Protein AF-A0A537HN03-F1 (afdb_monomer)

pLDDT: mean 89.94, std 14.86, range [30.77, 98.94]

Structure (mmCIF, N/CA/C/O backbone):
data_AF-A0A537HN03-F1
#
_entry.id   AF-A0A537HN03-F1
#
loop_
_atom_site.group_PDB
_atom_site.id
_atom_site.type_symbol
_atom_site.label_atom_id
_atom_site.label_alt_id
_atom_site.label_comp_id
_atom_site.label_asym_id
_atom_site.label_entity_id
_atom_site.label_seq_id
_atom_site.pdbx_PDB_ins_code
_atom_site.Cartn_x
_atom_site.Cartn_y
_atom_site.Cartn_z
_atom_site.occupancy
_atom_site.B_iso_or_equiv
_atom_site.auth_seq_id
_atom_site.auth_comp_id
_atom_site.auth_asym_id
_atom_site.auth_atom_id
_atom_site.pdbx_PDB_model_num
ATOM 1 N N . MET A 1 1 ? -27.580 7.613 -22.524 1.00 34.81 1 MET A N 1
ATOM 2 C CA . MET A 1 1 ? -28.343 7.668 -21.258 1.00 34.81 1 MET A CA 1
ATOM 3 C C . MET A 1 1 ? -27.548 6.801 -20.296 1.00 34.81 1 MET A C 1
ATOM 5 O O . MET A 1 1 ? -27.443 5.623 -20.574 1.00 34.81 1 MET A O 1
ATOM 9 N N . THR A 1 2 ? -26.787 7.293 -19.328 1.00 31.94 2 THR A N 1
ATOM 10 C CA . THR A 1 2 ? -26.734 8.588 -18.630 1.00 31.94 2 THR A CA 1
ATOM 11 C C . THR A 1 2 ? -25.290 8.786 -18.159 1.00 31.94 2 THR A C 1
ATOM 13 O O . THR A 1 2 ? -24.687 7.848 -17.651 1.00 31.94 2 THR A O 1
ATOM 16 N N . LEU A 1 3 ? -24.743 9.987 -18.367 1.00 30.80 3 LEU A N 1
ATOM 17 C CA . LEU A 1 3 ? -23.451 10.413 -17.826 1.00 30.80 3 LEU A CA 1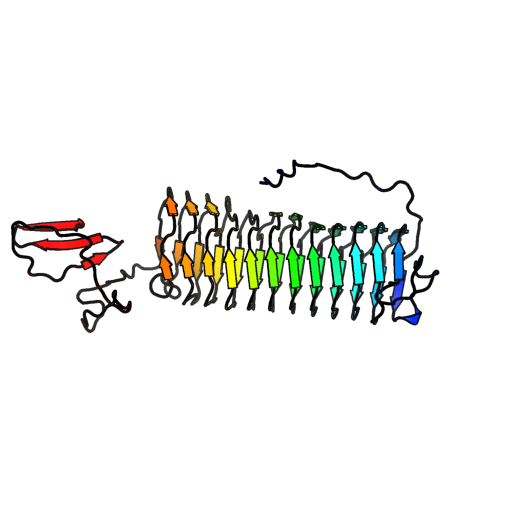
ATOM 18 C C . LEU A 1 3 ? -23.504 10.399 -16.290 1.00 30.80 3 LEU A C 1
ATOM 20 O O . LEU A 1 3 ? -24.433 10.962 -15.712 1.00 30.80 3 LEU A O 1
ATOM 24 N N . VAL A 1 4 ? -22.510 9.782 -15.650 1.00 30.77 4 VAL A N 1
ATOM 25 C CA . VAL A 1 4 ? -22.230 9.955 -14.217 1.00 30.77 4 VAL A CA 1
ATOM 26 C C . VAL A 1 4 ? -21.564 11.330 -14.052 1.00 30.77 4 VAL A C 1
ATOM 28 O O . VAL A 1 4 ? -20.639 11.628 -14.812 1.00 30.77 4 VAL A O 1
ATOM 31 N N . PRO A 1 5 ? -22.035 12.213 -13.153 1.00 33.56 5 PRO A N 1
ATOM 32 C CA . PRO A 1 5 ? -21.473 13.548 -13.032 1.00 33.56 5 PRO A CA 1
ATOM 33 C C . PRO A 1 5 ? -20.134 13.517 -12.289 1.00 33.56 5 PRO A C 1
ATOM 35 O O . PRO A 1 5 ? -19.948 12.752 -11.346 1.00 33.56 5 PRO A O 1
ATOM 38 N N . ALA A 1 6 ? -19.222 14.390 -12.716 1.00 31.84 6 ALA A N 1
ATOM 39 C CA . ALA A 1 6 ? -17.967 14.675 -12.038 1.00 31.84 6 ALA A CA 1
ATOM 40 C C . ALA A 1 6 ? -18.228 15.156 -10.602 1.00 31.84 6 ALA A C 1
ATOM 42 O O . ALA A 1 6 ? -18.975 16.116 -10.391 1.00 31.84 6 ALA A O 1
ATOM 43 N N . ILE A 1 7 ? -17.595 14.509 -9.622 1.00 37.78 7 ILE A N 1
ATOM 44 C CA . ILE A 1 7 ? -17.570 14.990 -8.241 1.00 37.78 7 ILE A CA 1
ATOM 45 C C . ILE A 1 7 ? -16.553 16.128 -8.189 1.00 37.78 7 ILE A C 1
ATOM 47 O O . ILE A 1 7 ? -15.343 15.932 -8.269 1.00 37.78 7 ILE A O 1
ATOM 51 N N . THR A 1 8 ? -17.066 17.349 -8.111 1.00 34.62 8 THR A N 1
ATOM 52 C CA . THR A 1 8 ? -16.283 18.544 -7.822 1.00 34.62 8 THR A CA 1
ATOM 53 C C . THR A 1 8 ? -15.703 18.459 -6.414 1.00 34.62 8 THR A C 1
ATOM 55 O O . THR A 1 8 ? -16.446 18.231 -5.459 1.00 34.62 8 THR A O 1
ATOM 58 N N . SER A 1 9 ? -14.394 18.700 -6.318 1.00 42.47 9 SER A N 1
ATOM 59 C CA . SER A 1 9 ? -13.635 19.046 -5.111 1.00 42.47 9 SER A CA 1
ATOM 60 C C . SER A 1 9 ? -14.493 19.733 -4.040 1.00 42.47 9 SER A C 1
ATOM 62 O O . SER A 1 9 ? -14.991 20.846 -4.226 1.00 42.47 9 SER A O 1
ATOM 64 N N . LEU A 1 10 ? -14.648 19.050 -2.908 1.00 36.19 10 LEU A N 1
ATOM 65 C CA . LEU A 1 10 ? -15.103 19.628 -1.655 1.00 36.19 10 LEU A CA 1
ATOM 66 C C . LEU A 1 10 ? -13.903 19.638 -0.712 1.00 36.19 10 LEU A C 1
ATOM 68 O O . LEU A 1 10 ? -13.636 18.656 -0.027 1.00 36.19 10 LEU A O 1
ATOM 72 N N . SER A 1 11 ? -13.211 20.776 -0.632 1.00 46.19 11 SER A N 1
ATOM 73 C CA . SER A 1 11 ? -12.500 21.107 0.596 1.00 46.19 11 SER A CA 1
ATOM 74 C C . SER A 1 11 ? -13.552 21.295 1.693 1.00 46.19 11 SER A C 1
ATOM 76 O O . SER A 1 11 ? -14.201 22.333 1.823 1.00 46.19 11 SER A O 1
ATOM 78 N N . ARG A 1 12 ? -13.783 20.242 2.475 1.00 39.06 12 ARG A N 1
ATOM 79 C CA . ARG A 1 12 ? -14.485 20.352 3.750 1.00 39.06 12 ARG A CA 1
ATOM 80 C C . ARG A 1 12 ? -13.483 20.093 4.853 1.00 39.06 12 ARG A C 1
ATOM 82 O O . ARG A 1 12 ? -13.307 18.968 5.302 1.00 39.06 12 ARG A O 1
ATOM 89 N N . VAL A 1 13 ? -12.870 21.179 5.310 1.00 37.03 13 VAL A N 1
ATOM 90 C CA . VAL A 1 13 ? -12.445 21.270 6.705 1.00 37.03 13 VAL A CA 1
ATOM 91 C C . VAL A 1 13 ? -13.726 21.126 7.529 1.00 37.03 13 VAL A C 1
ATOM 93 O O . VAL A 1 13 ? -14.493 22.079 7.672 1.00 37.03 13 VAL A O 1
ATOM 96 N N . HIS A 1 14 ? -14.025 19.908 7.980 1.00 45.69 14 HIS A N 1
ATOM 97 C CA . HIS A 1 14 ? -15.082 19.691 8.956 1.00 45.69 14 HIS A CA 1
ATOM 98 C C . HIS A 1 14 ? -14.555 20.194 10.296 1.00 45.69 14 HIS A C 1
ATOM 100 O O . HIS A 1 14 ? -13.648 19.617 10.892 1.00 45.69 14 HIS A O 1
ATOM 106 N N . ALA A 1 15 ? -15.103 21.331 10.720 1.00 38.78 15 ALA A N 1
ATOM 107 C CA . ALA A 1 15 ? -14.958 21.836 12.071 1.00 38.78 15 ALA A CA 1
ATOM 108 C C . ALA A 1 15 ? -15.236 20.704 13.073 1.00 38.78 15 ALA A C 1
ATOM 110 O O . ALA A 1 15 ? -16.206 19.964 12.906 1.00 38.78 15 ALA A O 1
ATOM 111 N N . ALA A 1 16 ? -14.382 20.587 14.094 1.00 44.00 16 ALA A N 1
ATOM 112 C CA . ALA A 1 16 ? -14.575 19.679 15.217 1.00 44.00 16 ALA A CA 1
ATOM 113 C C . ALA A 1 16 ? -16.023 19.760 15.721 1.00 44.00 16 ALA A C 1
ATOM 115 O O . ALA A 1 16 ? -16.563 20.858 15.900 1.00 44.00 16 ALA A O 1
ATOM 116 N N . SER A 1 17 ? -16.650 18.602 15.921 1.00 48.56 17 SER A N 1
ATOM 117 C CA . SER A 1 17 ? -17.992 18.503 16.477 1.00 48.56 17 SER A CA 1
ATOM 118 C C . SER A 1 17 ? -18.037 19.250 17.812 1.00 48.56 17 SER A C 1
ATOM 120 O O . SER A 1 17 ? -17.369 18.922 18.793 1.00 48.56 17 SER A O 1
ATOM 122 N N . THR A 1 18 ? -18.816 20.324 17.859 1.00 50.19 18 THR A N 1
ATOM 123 C CA . THR A 1 18 ? -19.102 21.026 19.106 1.00 50.19 18 THR A CA 1
ATOM 124 C C . THR A 1 18 ? -20.001 20.120 19.952 1.00 50.19 18 THR A C 1
ATOM 126 O O . THR A 1 18 ? -21.208 20.098 19.719 1.00 50.19 18 THR A O 1
ATOM 129 N N . GLY A 1 19 ? -19.439 19.347 20.893 1.00 78.62 19 GLY A N 1
ATOM 130 C CA . GLY A 1 19 ? -20.239 18.556 21.846 1.00 78.62 19 GLY A CA 1
ATOM 131 C C . GLY A 1 19 ? -19.606 17.320 22.504 1.00 78.62 19 GLY A C 1
ATOM 132 O O . GLY A 1 19 ? -20.273 16.727 23.353 1.00 78.62 19 GLY A O 1
ATOM 133 N N . LEU A 1 20 ? -18.373 16.922 22.162 1.00 91.56 20 LEU A N 1
ATOM 134 C CA . LEU A 1 20 ? -17.752 15.714 22.735 1.00 91.56 20 LEU A CA 1
ATOM 135 C C . LEU A 1 20 ? -17.585 15.800 24.263 1.00 91.56 20 LEU A C 1
ATOM 137 O O . LEU A 1 20 ? -17.176 16.835 24.798 1.00 91.56 20 LEU A O 1
ATOM 141 N N . GLN A 1 21 ? -17.891 14.706 24.961 1.00 96.12 21 GLN A N 1
ATOM 142 C CA . GLN A 1 21 ? -17.816 14.606 26.418 1.00 96.12 21 GLN A CA 1
ATOM 143 C C . GLN A 1 21 ? -16.453 14.072 26.871 1.00 96.12 21 GLN A C 1
ATOM 145 O O . GLN A 1 21 ? -15.945 13.131 26.263 1.00 96.12 21 GLN A O 1
ATOM 150 N N . PRO A 1 22 ? -15.844 14.619 27.937 1.00 97.31 22 PRO A N 1
ATOM 151 C CA . PRO A 1 22 ? -14.611 14.064 28.480 1.00 97.31 22 PRO A CA 1
ATOM 152 C C . PRO A 1 22 ? -14.795 12.615 28.942 1.00 97.31 22 PRO A C 1
ATOM 154 O O . PRO A 1 22 ? -15.768 12.311 29.630 1.00 97.31 22 PRO A O 1
ATOM 157 N N . HIS A 1 23 ? -13.828 11.754 28.634 1.00 97.69 23 HIS A N 1
ATOM 158 C CA . HIS A 1 23 ? -13.736 10.404 29.189 1.00 97.69 23 HIS A CA 1
ATOM 159 C C . HIS A 1 23 ? -12.273 10.079 29.519 1.00 97.69 23 HIS A C 1
ATOM 161 O O . HIS A 1 23 ? -11.348 10.602 28.891 1.00 97.69 23 HIS A O 1
ATOM 167 N N . THR A 1 24 ? -12.043 9.241 30.529 1.00 97.62 24 THR A N 1
ATOM 168 C CA . THR A 1 24 ? -10.711 8.669 30.783 1.00 97.62 24 THR A CA 1
ATOM 169 C C . THR A 1 24 ? -10.344 7.660 29.690 1.00 97.62 24 THR A C 1
ATOM 171 O O . THR A 1 24 ? -11.135 7.411 28.782 1.00 97.62 24 THR A O 1
ATOM 174 N N . SER A 1 25 ? -9.159 7.047 29.761 1.00 98.25 25 SER A N 1
ATOM 175 C CA . SER A 1 25 ? -8.850 5.900 28.898 1.00 98.25 25 SER A CA 1
ATOM 176 C C . SER A 1 25 ? -9.954 4.839 28.979 1.00 98.25 25 SER A C 1
ATOM 178 O O . SER A 1 25 ? -10.486 4.588 30.064 1.00 98.25 25 SER A O 1
ATOM 180 N N . ILE A 1 26 ? -10.277 4.232 27.839 1.00 98.69 26 ILE A N 1
ATOM 181 C CA . ILE A 1 26 ? -11.188 3.089 27.740 1.00 98.69 26 ILE A CA 1
ATOM 182 C C . ILE A 1 26 ? -10.334 1.837 27.590 1.00 98.69 26 ILE A C 1
ATOM 184 O O . ILE A 1 26 ? -9.481 1.781 26.705 1.00 98.69 26 ILE A O 1
ATOM 188 N N . LEU A 1 27 ? -10.571 0.848 28.448 1.00 98.38 27 LEU A N 1
ATOM 189 C CA . LEU A 1 27 ? -9.904 -0.446 28.401 1.00 98.38 27 LEU A CA 1
ATOM 190 C C . LEU A 1 27 ? -10.966 -1.541 28.423 1.00 98.38 27 LEU A C 1
ATOM 192 O O . LEU A 1 27 ? -11.737 -1.633 29.374 1.00 98.38 27 LEU A O 1
ATOM 196 N N . ILE A 1 28 ? -10.995 -2.346 27.369 1.00 98.75 28 ILE A N 1
ATOM 197 C CA . ILE A 1 28 ? -11.920 -3.462 27.209 1.00 98.75 28 ILE A CA 1
ATOM 198 C C . ILE A 1 28 ? -11.096 -4.699 26.887 1.00 98.75 28 ILE A C 1
ATOM 200 O O . ILE A 1 28 ? -10.477 -4.783 25.830 1.00 98.75 28 ILE A O 1
ATOM 204 N N . ASN A 1 29 ? -11.097 -5.670 27.788 1.00 98.56 29 ASN A N 1
ATOM 205 C CA . ASN A 1 29 ? -10.417 -6.943 27.626 1.00 98.56 29 ASN A CA 1
ATOM 206 C C . ASN A 1 29 ? -11.428 -8.094 27.711 1.00 98.56 29 ASN A C 1
ATOM 208 O O . ASN A 1 29 ? -11.682 -8.658 28.775 1.00 98.56 29 ASN A O 1
ATOM 212 N N . GLY A 1 30 ? -12.003 -8.446 26.562 1.00 98.56 30 GLY A N 1
ATOM 213 C CA . GLY A 1 30 ? -13.045 -9.459 26.439 1.00 98.56 30 GLY A CA 1
ATOM 214 C C . GLY A 1 30 ? -14.463 -8.899 26.326 1.00 98.56 30 GLY A C 1
ATOM 215 O O . GLY A 1 30 ? -14.747 -7.747 26.649 1.00 98.56 30 GLY A O 1
ATOM 216 N N . ASN A 1 31 ? -15.374 -9.752 25.851 1.00 98.44 31 ASN A N 1
ATOM 217 C CA . ASN A 1 31 ? -16.750 -9.370 25.518 1.00 98.44 31 ASN A CA 1
ATOM 218 C C . ASN A 1 31 ? -17.527 -8.789 26.717 1.00 98.44 31 ASN A C 1
ATOM 220 O O . ASN A 1 31 ? -18.328 -7.877 26.540 1.00 98.44 31 ASN A O 1
ATOM 224 N N . ASP A 1 32 ? -17.283 -9.290 27.931 1.00 98.12 32 ASP A N 1
ATOM 225 C CA . ASP A 1 32 ? -18.019 -8.876 29.134 1.00 98.12 32 ASP A CA 1
ATOM 226 C C . ASP A 1 32 ? -17.637 -7.464 29.621 1.00 98.12 32 ASP A C 1
ATOM 228 O O . ASP A 1 32 ? -18.353 -6.874 30.431 1.00 98.12 32 ASP A O 1
ATOM 232 N N . GLU A 1 33 ? -16.526 -6.901 29.129 1.00 98.69 33 GLU A N 1
ATOM 233 C CA . GLU A 1 33 ? -16.048 -5.570 29.519 1.00 98.69 33 GLU A CA 1
ATOM 234 C C . GLU A 1 33 ? -16.605 -4.438 28.641 1.00 98.69 33 GLU A C 1
ATOM 236 O O . GLU A 1 33 ? -16.370 -3.263 28.932 1.00 98.69 33 GLU A O 1
ATOM 241 N N . PHE A 1 34 ? -17.408 -4.753 27.620 1.00 98.62 34 PHE A N 1
ATOM 242 C CA . PHE A 1 34 ? -18.183 -3.763 26.868 1.00 98.62 34 PHE A CA 1
ATOM 243 C C . PHE A 1 34 ? -19.348 -3.226 27.715 1.00 98.62 34 PHE A C 1
ATOM 245 O O . PHE A 1 34 ? -20.506 -3.622 27.582 1.00 98.62 34 PHE A O 1
ATOM 252 N N . THR A 1 35 ? -19.025 -2.301 28.614 1.00 98.44 35 THR A N 1
ATOM 253 C CA . THR A 1 35 ? -19.953 -1.699 29.578 1.00 98.44 35 THR A CA 1
ATOM 254 C C . THR A 1 35 ? -20.040 -0.186 29.398 1.00 98.44 35 THR A C 1
ATOM 256 O O . THR A 1 35 ? -19.176 0.431 28.774 1.00 98.44 35 THR A O 1
ATOM 259 N N . GLN A 1 36 ? -21.067 0.435 29.987 1.00 97.88 36 GLN A N 1
ATOM 260 C CA . GLN A 1 36 ? -21.201 1.897 29.981 1.00 97.88 36 GLN A CA 1
ATOM 261 C C . GLN A 1 36 ? -20.016 2.606 30.647 1.00 97.88 36 GLN A C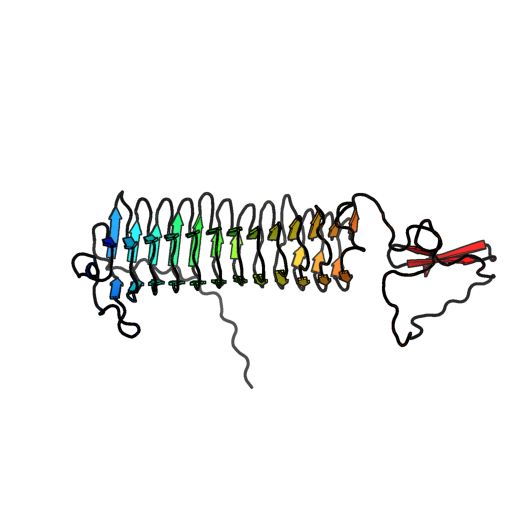 1
ATOM 263 O O . GLN A 1 36 ? -19.597 3.658 30.172 1.00 97.88 36 GLN A O 1
ATOM 268 N N . ASP A 1 37 ? -19.441 2.007 31.694 1.00 97.12 37 ASP A N 1
ATOM 269 C CA . ASP A 1 37 ? -18.252 2.540 32.373 1.00 97.12 37 ASP A CA 1
ATOM 270 C C . ASP A 1 37 ? -17.010 2.509 31.466 1.00 97.12 37 ASP A C 1
ATOM 272 O O . ASP A 1 37 ? -16.120 3.347 31.598 1.00 97.12 37 ASP A O 1
ATOM 276 N N . ASN A 1 38 ? -16.980 1.587 30.500 1.00 97.81 38 ASN A N 1
ATOM 277 C CA . ASN A 1 38 ? -15.963 1.505 29.452 1.00 97.81 38 ASN A CA 1
ATOM 278 C C . ASN A 1 38 ? -16.393 2.223 28.161 1.00 97.81 38 ASN A C 1
ATOM 280 O O . ASN A 1 38 ? -15.981 1.863 27.060 1.00 97.81 38 ASN A O 1
ATOM 284 N N . GLY A 1 39 ? -17.231 3.252 28.282 1.00 97.88 39 GLY A N 1
ATOM 285 C CA . GLY A 1 39 ? -17.579 4.147 27.183 1.00 97.88 39 GLY A CA 1
ATOM 286 C C . GLY A 1 39 ? -18.529 3.563 26.136 1.00 97.88 39 GLY A C 1
ATOM 287 O O . GLY A 1 39 ? -18.763 4.219 25.117 1.00 97.88 39 GLY A O 1
ATOM 288 N N . VAL A 1 40 ? -19.108 2.379 26.360 1.00 98.69 40 VAL A N 1
ATOM 289 C CA . VAL A 1 40 ? -20.176 1.854 25.499 1.00 98.69 40 VAL A CA 1
ATOM 290 C C . VAL A 1 40 ? -21.446 2.670 25.718 1.00 98.69 40 VAL A C 1
ATOM 292 O O . VAL A 1 40 ? -21.960 2.788 26.827 1.00 98.69 40 VAL A O 1
ATOM 295 N N . THR A 1 41 ? -21.972 3.235 24.643 1.00 98.25 41 THR A N 1
ATOM 296 C CA . THR A 1 41 ? -23.162 4.096 24.664 1.00 98.25 41 THR A CA 1
ATOM 297 C C . THR A 1 41 ? -24.440 3.325 24.339 1.00 98.25 41 THR A C 1
ATOM 299 O O . THR A 1 41 ? -25.484 3.590 24.935 1.00 98.25 41 THR A O 1
ATOM 302 N N . GLU A 1 42 ? -24.350 2.337 23.449 1.00 97.81 42 GLU A N 1
ATOM 303 C CA . GLU A 1 42 ? -25.447 1.463 23.031 1.00 97.81 42 GLU A CA 1
ATOM 304 C C . GLU A 1 42 ? -24.915 0.165 22.397 1.00 97.81 42 GLU A C 1
ATOM 306 O O . GLU A 1 42 ? -23.702 -0.023 22.266 1.00 97.81 42 GLU A O 1
ATOM 311 N N . GLY A 1 43 ? -25.833 -0.729 22.020 1.00 97.94 43 GLY A N 1
ATOM 312 C CA . GLY A 1 43 ? -25.534 -1.998 21.360 1.00 97.94 43 GLY A CA 1
ATOM 313 C C . GLY A 1 43 ? -25.390 -3.196 22.297 1.00 97.94 43 GLY A C 1
ATOM 314 O O . GLY A 1 43 ? -25.245 -3.058 23.514 1.00 97.94 43 GLY A O 1
ATOM 315 N N . SER A 1 44 ? -25.435 -4.393 21.712 1.00 97.75 44 SER A N 1
ATOM 316 C CA . SER A 1 44 ? -25.305 -5.677 22.419 1.00 97.75 44 SER A CA 1
ATOM 317 C C . SER A 1 44 ? -24.099 -6.511 21.985 1.00 97.75 44 SER A C 1
ATOM 319 O O . SER A 1 44 ? -23.886 -7.595 22.525 1.00 97.75 44 SER A O 1
ATOM 321 N N . GLY A 1 45 ? -23.317 -6.034 21.013 1.00 98.12 45 GLY A N 1
ATOM 322 C CA . GLY A 1 45 ? -22.158 -6.750 20.477 1.00 98.12 45 GLY A CA 1
ATOM 323 C C . GLY A 1 45 ? -22.499 -7.787 19.405 1.00 98.12 45 GLY A C 1
ATOM 324 O O . GLY A 1 45 ? -21.634 -8.569 19.004 1.00 98.12 45 GLY A O 1
ATOM 325 N N . ALA A 1 46 ? -23.749 -7.819 18.939 1.00 98.06 46 ALA A N 1
ATOM 326 C CA . ALA A 1 46 ? -24.200 -8.701 17.868 1.00 98.06 46 ALA A CA 1
ATOM 327 C C . ALA A 1 46 ? -23.976 -8.065 16.485 1.00 98.06 46 ALA A C 1
ATOM 329 O O . ALA A 1 46 ? -23.947 -6.849 16.354 1.00 98.06 46 ALA A O 1
ATOM 330 N N . ILE A 1 47 ? -23.914 -8.872 15.420 1.00 96.25 47 ILE A N 1
ATOM 331 C CA . ILE A 1 47 ? -23.678 -8.388 14.041 1.00 96.25 47 ILE A CA 1
ATOM 332 C C . ILE A 1 47 ? -24.648 -7.288 13.579 1.00 96.25 47 ILE A C 1
ATOM 334 O O . ILE A 1 47 ? -24.260 -6.377 12.857 1.00 96.25 47 ILE A O 1
ATOM 338 N N . ASN A 1 48 ? -25.908 -7.361 14.013 1.00 96.94 48 ASN A N 1
ATOM 339 C CA . ASN A 1 48 ? -26.949 -6.388 13.667 1.00 96.94 48 ASN A CA 1
ATOM 340 C C . ASN A 1 48 ? -27.158 -5.324 14.757 1.00 96.94 48 ASN A C 1
ATOM 342 O O . ASN A 1 48 ? -28.082 -4.523 14.645 1.00 96.94 48 ASN A O 1
ATOM 346 N N . ASP A 1 49 ? -26.368 -5.376 15.827 1.00 98.31 49 ASP A N 1
ATOM 347 C CA . ASP A 1 49 ? -26.465 -4.505 16.997 1.00 98.31 49 ASP A CA 1
ATOM 348 C C . ASP A 1 49 ? -25.090 -4.412 17.702 1.00 98.31 49 ASP A C 1
ATOM 350 O O . ASP A 1 49 ? -24.928 -4.897 18.832 1.00 98.31 49 ASP A O 1
ATOM 354 N N . PRO A 1 50 ? -24.057 -3.895 17.002 1.00 98.69 50 PRO A N 1
ATOM 355 C CA . PRO A 1 50 ? -22.694 -3.811 17.521 1.00 98.69 50 PRO A CA 1
ATOM 356 C C . PRO A 1 50 ? -22.631 -2.883 18.733 1.00 98.69 50 PRO A C 1
ATOM 358 O O . PRO A 1 50 ? -23.398 -1.929 18.820 1.00 98.69 50 PRO A O 1
ATOM 361 N N . TYR A 1 51 ? -21.687 -3.111 19.646 1.00 98.88 51 TYR A N 1
ATOM 362 C CA . TYR A 1 51 ? -21.392 -2.130 20.691 1.00 98.88 51 TYR A CA 1
ATOM 363 C C . TYR A 1 51 ? -20.917 -0.814 20.072 1.00 98.88 51 TYR A C 1
ATOM 365 O O . TYR A 1 51 ? -20.042 -0.824 19.210 1.00 98.88 51 TYR A O 1
ATOM 373 N N . VAL A 1 52 ? -21.438 0.321 20.535 1.00 98.81 52 VAL A N 1
ATOM 374 C CA . VAL A 1 52 ? -21.081 1.644 20.002 1.00 98.81 52 VAL A CA 1
ATOM 375 C C . VAL A 1 52 ? -20.344 2.466 21.053 1.00 98.81 52 VAL A C 1
ATOM 377 O O . VAL A 1 52 ? -20.878 2.746 22.127 1.00 98.81 52 VAL A O 1
ATOM 380 N N . ILE A 1 53 ? -19.133 2.907 20.723 1.00 98.88 53 ILE A N 1
ATOM 381 C CA . ILE A 1 53 ? -18.322 3.843 21.506 1.00 98.88 53 ILE A CA 1
ATOM 382 C C . ILE A 1 53 ? -18.269 5.155 20.721 1.00 98.88 53 ILE A C 1
ATOM 384 O O . ILE A 1 53 ? -17.621 5.236 19.676 1.00 98.88 53 ILE A O 1
ATOM 388 N N . THR A 1 54 ? -18.981 6.180 21.196 1.00 98.56 54 THR A N 1
ATOM 389 C CA . THR A 1 54 ? -19.123 7.448 20.468 1.00 98.56 54 THR A CA 1
ATOM 390 C C . THR A 1 54 ? -19.257 8.660 21.381 1.00 98.56 54 THR A C 1
ATOM 392 O O . THR A 1 54 ? -19.646 8.542 22.541 1.00 98.56 54 THR A O 1
ATOM 395 N N . GLY A 1 55 ? -18.939 9.843 20.850 1.00 96.88 55 GLY A N 1
ATOM 396 C CA . GLY A 1 55 ? -19.173 11.118 21.527 1.00 96.88 55 GLY A CA 1
ATOM 397 C C . GLY A 1 55 ? -18.142 11.470 22.600 1.00 96.88 55 GLY A C 1
ATOM 398 O O . GLY A 1 55 ? -18.362 12.416 23.361 1.00 96.88 55 GLY A O 1
ATOM 399 N N . TRP A 1 56 ? -17.020 10.750 22.660 1.00 98.38 56 TRP A N 1
ATOM 400 C CA . TRP A 1 56 ? -15.985 10.931 23.677 1.00 98.38 56 TRP A CA 1
ATOM 401 C C . TRP A 1 56 ? -14.817 11.801 23.203 1.00 98.38 56 TRP A C 1
ATOM 403 O O . TRP A 1 56 ? -14.376 11.726 22.058 1.00 98.38 56 TRP A O 1
ATOM 413 N N . ASN A 1 57 ? -14.287 12.602 24.126 1.00 98.19 57 ASN A N 1
ATOM 414 C CA . ASN A 1 57 ? -13.015 13.306 24.032 1.00 98.19 57 ASN A CA 1
ATOM 415 C C . ASN A 1 57 ? -12.071 12.758 25.112 1.00 98.19 57 ASN A C 1
ATOM 417 O O . ASN A 1 57 ? -12.254 13.027 26.302 1.00 98.19 57 ASN A O 1
ATOM 421 N N . ILE A 1 58 ? -11.076 1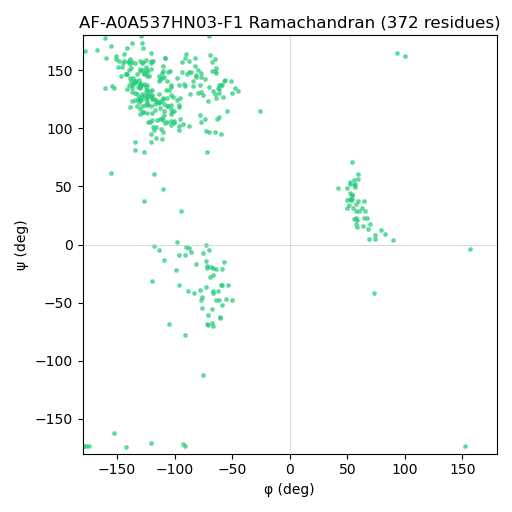1.980 24.696 1.00 98.56 58 ILE A N 1
ATOM 422 C CA . ILE A 1 58 ? -10.136 11.280 25.572 1.00 98.56 58 ILE A CA 1
ATOM 423 C C . ILE A 1 58 ? -8.770 11.948 25.449 1.00 98.56 58 ILE A C 1
ATOM 425 O O . ILE A 1 58 ? -8.187 11.998 24.369 1.00 98.56 58 ILE A O 1
ATOM 429 N N . GLN A 1 59 ? -8.249 12.446 26.569 1.00 97.75 59 GLN A N 1
ATOM 430 C CA . GLN A 1 59 ? -6.909 13.026 26.672 1.00 97.75 59 GLN A CA 1
ATOM 431 C C . GLN A 1 59 ? -6.170 12.356 27.827 1.00 97.75 59 GLN A C 1
ATOM 433 O O . GLN A 1 59 ? -6.568 12.484 28.985 1.00 97.75 59 GLN A O 1
ATOM 438 N N . THR A 1 60 ? -5.116 11.606 27.519 1.00 97.25 60 THR A N 1
ATOM 439 C CA . THR A 1 60 ? -4.453 10.715 28.478 1.00 97.25 60 THR A CA 1
ATOM 440 C C . THR A 1 60 ? -2.966 10.547 28.158 1.00 97.25 60 THR A C 1
ATOM 442 O O . THR A 1 60 ? -2.514 10.840 27.056 1.00 97.25 60 THR A O 1
ATOM 445 N N . TYR A 1 61 ? -2.194 10.068 29.135 1.00 96.06 61 TYR A N 1
ATOM 446 C CA . TYR A 1 61 ? -0.803 9.636 28.933 1.00 96.06 61 TYR A CA 1
ATOM 447 C C . TYR A 1 61 ? -0.678 8.122 28.704 1.00 96.06 61 TYR A C 1
ATOM 449 O O . TYR A 1 61 ? 0.406 7.646 28.391 1.00 96.06 61 TYR A O 1
ATOM 457 N N . ASN A 1 62 ? -1.765 7.365 28.884 1.00 97.19 62 ASN A N 1
ATOM 458 C CA . ASN A 1 62 ? -1.834 5.934 28.576 1.00 97.19 62 ASN A CA 1
ATOM 459 C C . ASN A 1 62 ? -2.330 5.731 27.137 1.00 97.19 62 ASN A C 1
ATOM 461 O O . ASN A 1 62 ? -2.540 6.701 26.412 1.00 97.19 62 ASN A O 1
ATOM 465 N N . ASN A 1 63 ? -2.582 4.489 26.722 1.00 98.19 63 ASN A N 1
ATOM 466 C CA . ASN A 1 63 ? -3.393 4.247 25.528 1.00 98.19 63 ASN A CA 1
ATOM 467 C C . ASN A 1 63 ? -4.773 4.916 25.686 1.00 98.19 63 ASN A C 1
ATOM 469 O O . ASN A 1 63 ? -5.333 4.958 26.790 1.00 98.19 63 ASN A O 1
ATOM 473 N N . GLY A 1 64 ? -5.289 5.494 24.602 1.00 98.62 64 GLY A N 1
ATOM 474 C CA . GLY A 1 64 ? -6.575 6.184 24.593 1.00 98.62 64 GLY A CA 1
ATOM 475 C C . GLY A 1 64 ? -7.746 5.213 24.705 1.00 98.62 64 GLY A C 1
ATOM 476 O O . GLY A 1 64 ? -8.421 5.174 25.734 1.00 98.62 64 GLY A O 1
ATOM 477 N N . ILE A 1 65 ? -7.960 4.422 23.655 1.00 98.81 65 ILE A N 1
ATOM 478 C CA . ILE A 1 65 ? -8.917 3.311 23.642 1.00 98.81 65 ILE A CA 1
ATOM 479 C C . ILE A 1 65 ? -8.149 2.026 23.355 1.00 98.81 65 ILE A C 1
ATOM 481 O O . ILE A 1 65 ? -7.457 1.931 22.345 1.00 98.81 65 ILE A O 1
ATOM 485 N N . GLU A 1 66 ? -8.282 1.038 24.227 1.00 98.81 66 GLU A N 1
ATOM 486 C CA . GLU A 1 66 ? -7.686 -0.282 24.066 1.00 98.81 66 GLU A CA 1
ATOM 487 C C . GLU A 1 66 ? -8.785 -1.341 24.117 1.00 98.81 66 GLU A C 1
ATOM 489 O O . GLU A 1 66 ? -9.513 -1.440 25.105 1.00 98.81 66 GLU A O 1
ATOM 494 N N . ILE A 1 67 ? -8.921 -2.107 23.033 1.00 98.88 67 ILE A N 1
ATOM 495 C CA . ILE A 1 67 ? -9.883 -3.204 22.919 1.00 98.88 67 ILE A CA 1
ATOM 496 C C . ILE A 1 67 ? -9.119 -4.475 22.571 1.00 98.88 67 ILE A C 1
ATOM 498 O O . ILE A 1 67 ? -8.449 -4.549 21.539 1.00 98.88 67 ILE A O 1
ATOM 502 N N . ALA A 1 68 ? -9.245 -5.483 23.427 1.00 98.81 68 ALA A N 1
ATOM 503 C CA . ALA A 1 68 ? -8.532 -6.735 23.292 1.00 98.81 68 ALA A CA 1
ATOM 504 C C . ALA A 1 68 ? -9.414 -7.968 23.513 1.00 98.81 68 ALA A C 1
ATOM 506 O O . ALA A 1 68 ? -10.431 -7.912 24.207 1.00 98.81 68 ALA A O 1
ATOM 507 N N . ASN A 1 69 ? -8.979 -9.097 22.944 1.00 98.75 69 ASN A N 1
ATOM 508 C CA . ASN A 1 69 ? -9.517 -10.441 23.199 1.00 98.75 69 ASN A CA 1
ATOM 509 C C . ASN A 1 69 ? -11.036 -10.561 23.003 1.00 98.75 69 ASN A C 1
ATOM 511 O O . ASN A 1 69 ? -11.734 -11.186 23.803 1.00 98.75 69 ASN A O 1
ATOM 515 N N . THR A 1 70 ? -11.558 -9.953 21.939 1.00 98.69 70 THR A N 1
ATOM 516 C CA . THR A 1 70 ? -12.998 -9.885 21.678 1.00 98.69 70 THR A CA 1
ATOM 517 C C . THR A 1 70 ? -13.363 -10.483 20.330 1.00 98.69 70 THR A C 1
ATOM 519 O O . THR A 1 70 ? -12.638 -10.359 19.346 1.00 98.69 70 THR A O 1
ATOM 522 N N . THR A 1 71 ? -14.536 -11.107 20.295 1.00 98.50 71 THR A N 1
ATOM 523 C CA . THR A 1 71 ? -15.218 -11.524 19.058 1.00 98.50 71 THR A CA 1
ATOM 524 C C . THR A 1 71 ? -16.514 -10.749 18.828 1.00 98.50 71 THR A C 1
ATOM 526 O O . THR A 1 71 ? -17.166 -10.938 17.801 1.00 98.50 71 THR A O 1
ATOM 529 N N . ALA A 1 72 ? -16.905 -9.898 19.783 1.00 98.56 72 ALA A N 1
ATOM 530 C CA . ALA A 1 72 ? -18.096 -9.071 19.674 1.00 98.56 72 ALA A CA 1
ATOM 531 C C . ALA A 1 72 ? -17.949 -8.049 18.542 1.00 98.56 72 ALA A C 1
ATOM 533 O O . ALA A 1 72 ? -16.855 -7.561 18.278 1.00 98.56 72 ALA A O 1
ATOM 534 N N . TYR A 1 73 ? -19.064 -7.693 17.913 1.00 98.88 73 TYR A N 1
ATOM 535 C CA . TYR A 1 73 ? -19.101 -6.613 16.933 1.00 98.88 73 TYR A CA 1
ATOM 536 C C . TYR A 1 73 ? -19.072 -5.271 17.659 1.00 98.88 73 TYR A C 1
ATOM 538 O O . TYR A 1 73 ? -19.852 -5.060 18.591 1.00 98.88 73 TYR A O 1
ATOM 546 N N . PHE A 1 74 ? -18.207 -4.351 17.237 1.00 98.88 74 PHE A N 1
ATOM 547 C CA . PHE A 1 74 ? -18.127 -3.025 17.847 1.00 98.88 74 PHE A CA 1
ATOM 548 C C . PHE A 1 74 ? -17.810 -1.925 16.836 1.00 98.88 74 PHE A C 1
ATOM 550 O O . PHE A 1 74 ? -17.235 -2.154 15.773 1.00 98.88 74 PHE A O 1
ATOM 557 N N . THR A 1 75 ? -18.187 -0.699 17.176 1.00 98.88 75 THR A N 1
ATOM 558 C CA . THR A 1 75 ? -17.929 0.503 16.388 1.00 98.88 75 THR A CA 1
ATOM 559 C C . THR A 1 75 ? -17.421 1.618 17.292 1.00 98.88 75 THR A C 1
ATOM 561 O O . THR A 1 75 ? -18.083 1.996 18.256 1.00 98.88 75 THR A O 1
ATOM 564 N N . ILE A 1 76 ? -16.256 2.168 16.961 1.00 98.94 76 ILE A N 1
ATOM 565 C CA . ILE A 1 76 ? -15.722 3.410 17.519 1.00 98.94 76 ILE A CA 1
ATOM 566 C C . ILE A 1 76 ? -15.984 4.508 16.484 1.00 98.94 76 ILE A C 1
ATOM 568 O O . ILE A 1 76 ? -15.453 4.442 15.376 1.00 98.94 76 ILE A O 1
ATOM 572 N N . THR A 1 77 ? -16.819 5.495 16.814 1.00 98.75 77 THR A N 1
ATOM 573 C CA . THR A 1 77 ? -17.209 6.558 15.871 1.00 98.75 77 THR A CA 1
ATOM 574 C C . THR A 1 77 ? -17.332 7.915 16.535 1.00 98.75 77 THR A C 1
ATOM 576 O O . THR A 1 77 ? -17.767 8.006 17.679 1.00 98.75 77 THR A O 1
ATOM 579 N N . ASP A 1 78 ? -17.001 8.983 15.812 1.00 97.94 78 ASP A N 1
ATOM 580 C CA . ASP A 1 78 ? -17.171 10.366 16.273 1.00 97.94 78 ASP A CA 1
ATOM 581 C C . ASP A 1 78 ? -16.504 10.626 17.637 1.00 97.94 78 ASP A C 1
ATOM 583 O O . ASP A 1 78 ? -17.081 11.259 18.527 1.00 97.94 78 ASP A O 1
ATOM 587 N N . VAL A 1 79 ? -15.285 10.105 17.816 1.00 98.56 79 VAL A N 1
ATOM 588 C CA . VAL A 1 79 ? -14.456 10.352 19.003 1.00 98.56 79 VAL A CA 1
ATOM 589 C C . VAL A 1 79 ? -13.244 11.219 18.670 1.00 98.56 79 VAL A C 1
ATOM 591 O O . VAL A 1 79 ? -12.731 11.207 17.549 1.00 98.56 79 VAL A O 1
ATOM 594 N N . THR A 1 80 ? -12.749 11.935 19.679 1.00 98.56 80 THR A N 1
ATOM 595 C CA . THR A 1 80 ? -11.405 12.520 19.673 1.00 98.56 80 THR A CA 1
ATOM 596 C C . THR A 1 80 ? -10.561 11.808 20.718 1.00 98.56 80 THR A C 1
ATOM 598 O O . THR A 1 80 ? -10.929 11.782 21.891 1.00 98.56 80 THR A O 1
ATOM 601 N N . VAL A 1 81 ? -9.424 11.244 20.315 1.00 98.62 81 VAL A N 1
ATOM 602 C CA . VAL A 1 81 ? -8.550 10.468 21.202 1.00 98.62 81 VAL A CA 1
ATOM 603 C C . VAL A 1 81 ? -7.117 10.965 21.090 1.00 98.62 81 VAL A C 1
ATOM 605 O O . VAL A 1 81 ? -6.556 10.995 20.002 1.00 98.62 81 VAL A O 1
ATOM 608 N N . SER A 1 82 ? -6.516 11.337 22.215 1.00 97.88 82 SER A N 1
ATOM 609 C CA . SER A 1 82 ? -5.098 11.667 22.335 1.00 97.88 82 SER A CA 1
ATOM 610 C C . SER A 1 82 ? -4.500 10.887 23.503 1.00 97.88 82 SER A C 1
ATOM 612 O O . SER A 1 82 ? -4.867 11.115 24.658 1.00 97.88 82 SER A O 1
ATOM 614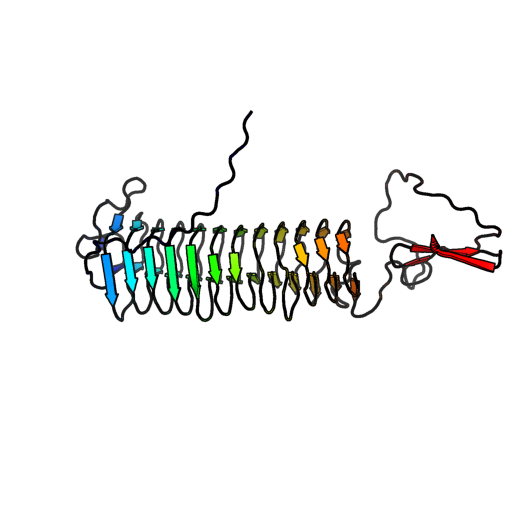 N N . GLY A 1 83 ? -3.613 9.944 23.188 1.00 95.94 83 GLY A N 1
ATOM 615 C CA . GLY A 1 83 ? -2.957 9.059 24.153 1.00 95.94 83 GLY A CA 1
ATOM 616 C C . GLY A 1 83 ? -1.500 8.774 23.795 1.00 95.94 83 GLY A C 1
ATOM 617 O O . GLY A 1 83 ? -0.973 9.322 22.830 1.00 95.94 83 GLY A O 1
ATOM 618 N N . PHE A 1 84 ? -0.849 7.889 24.554 1.00 96.25 84 PHE A N 1
ATOM 619 C CA . PHE A 1 84 ? 0.440 7.311 24.167 1.00 96.25 84 PHE A CA 1
ATOM 620 C C . PHE A 1 84 ? 0.320 6.576 22.830 1.00 96.25 84 PHE A C 1
ATOM 622 O O . PHE A 1 84 ? 1.037 6.896 21.895 1.00 96.25 84 PHE A O 1
ATOM 629 N N . ASN A 1 85 ? -0.651 5.672 22.706 1.00 98.06 85 ASN A N 1
ATOM 630 C CA . ASN A 1 85 ? -1.250 5.320 21.421 1.00 98.06 85 ASN A CA 1
ATOM 631 C C . ASN A 1 85 ? -2.682 5.852 21.410 1.00 98.06 85 ASN A C 1
ATOM 633 O O . ASN A 1 85 ? -3.325 5.894 22.465 1.00 98.06 85 ASN A O 1
ATOM 637 N N . GLY A 1 86 ? -3.187 6.243 20.242 1.00 98.56 86 GLY A N 1
ATOM 638 C CA . GLY A 1 86 ? -4.568 6.699 20.115 1.00 98.56 86 GLY A CA 1
ATOM 639 C C . GLY A 1 86 ? -5.541 5.547 20.368 1.00 98.56 86 GLY A C 1
ATOM 640 O O . GLY A 1 86 ? -6.194 5.494 21.412 1.00 98.56 86 GLY A O 1
ATOM 641 N N . ILE A 1 87 ? -5.594 4.594 19.437 1.00 98.81 87 ILE A N 1
ATOM 642 C CA . ILE A 1 87 ? -6.408 3.375 19.553 1.00 98.81 87 ILE A CA 1
ATOM 643 C C . ILE A 1 87 ? -5.526 2.136 19.396 1.00 98.81 87 ILE A C 1
ATOM 645 O O . ILE A 1 87 ? -4.667 2.089 18.516 1.00 98.81 87 ILE A O 1
ATOM 649 N N . VAL A 1 88 ? -5.752 1.127 20.236 1.00 98.88 88 VAL A N 1
ATOM 650 C CA . VAL A 1 88 ? -5.086 -0.177 20.171 1.00 98.88 88 VAL A CA 1
ATOM 651 C C . VAL A 1 88 ? -6.134 -1.280 20.066 1.00 98.88 88 VAL A C 1
ATOM 653 O O . VAL A 1 88 ? -7.004 -1.390 20.929 1.00 98.88 88 VAL A O 1
ATOM 656 N N . LEU A 1 89 ? -6.035 -2.102 19.023 1.00 98.88 89 LEU A N 1
ATOM 657 C CA . LEU A 1 89 ? -6.831 -3.315 18.835 1.00 98.88 89 LEU A CA 1
ATOM 658 C C . LEU A 1 89 ? -5.893 -4.526 18.881 1.00 98.88 89 LEU A C 1
ATOM 660 O O . LEU A 1 89 ? -4.936 -4.581 18.111 1.00 98.88 89 LEU A O 1
ATOM 664 N N . SER A 1 90 ? -6.129 -5.480 19.783 1.00 98.75 90 SER A N 1
ATOM 665 C CA . SER A 1 90 ? -5.253 -6.653 19.937 1.00 98.75 90 SER A CA 1
ATOM 666 C C . SER A 1 90 ? -6.052 -7.937 20.111 1.00 98.75 90 SER A C 1
ATOM 668 O O . SER A 1 90 ? -6.867 -8.037 21.027 1.00 98.75 90 SER A O 1
ATOM 670 N N . SER A 1 91 ? -5.837 -8.943 19.259 1.00 98.75 91 SER A N 1
ATOM 671 C CA . SER A 1 91 ? -6.669 -10.160 19.283 1.00 98.75 91 SER A CA 1
ATOM 672 C C . SER A 1 91 ? -8.172 -9.834 19.222 1.00 98.75 91 SER A C 1
ATOM 674 O O . SER A 1 91 ? -8.985 -10.416 19.946 1.00 98.75 91 SER A O 1
ATOM 676 N N . ALA A 1 92 ? -8.534 -8.834 18.413 1.00 98.62 92 ALA A N 1
ATOM 677 C CA . ALA A 1 92 ? -9.892 -8.325 18.277 1.00 98.62 92 ALA A CA 1
ATOM 678 C C . ALA A 1 92 ? -10.475 -8.696 16.908 1.00 98.62 92 ALA A C 1
ATOM 680 O O . ALA A 1 92 ? -9.756 -8.807 15.913 1.00 98.62 92 ALA A O 1
ATOM 681 N N . GLN A 1 93 ? -11.792 -8.884 16.860 1.00 98.50 93 GLN A N 1
ATOM 682 C CA . GLN A 1 93 ? -12.517 -9.177 15.627 1.00 98.50 93 GLN A CA 1
ATOM 683 C C . GLN A 1 93 ? -13.715 -8.251 15.465 1.00 98.50 93 GLN A C 1
ATOM 685 O O . GLN A 1 93 ? -14.233 -7.749 16.461 1.00 98.50 93 GLN A O 1
ATOM 690 N N . ASN A 1 94 ? -14.194 -8.080 14.231 1.00 98.50 94 ASN A N 1
ATOM 691 C CA . ASN A 1 94 ? -15.478 -7.430 13.940 1.00 98.50 94 ASN A CA 1
ATOM 692 C C . ASN A 1 94 ? -15.560 -5.949 14.370 1.00 98.50 94 ASN A C 1
ATOM 694 O O . ASN A 1 94 ? -16.628 -5.456 14.750 1.00 98.50 94 ASN A O 1
ATOM 698 N N . GLY A 1 95 ? -14.426 -5.248 14.340 1.00 98.62 95 GLY A N 1
ATOM 699 C CA . GLY A 1 95 ? -14.311 -3.857 14.772 1.00 98.62 95 GLY A CA 1
ATOM 700 C C . GLY A 1 95 ? -14.413 -2.860 13.622 1.00 98.62 95 GLY A C 1
ATOM 701 O O . GLY A 1 95 ? -13.777 -3.035 12.587 1.00 98.62 95 GLY A O 1
ATOM 702 N N . VAL A 1 96 ? -15.146 -1.766 13.817 1.00 98.88 96 VAL A N 1
ATOM 703 C CA . VAL A 1 96 ? -15.152 -0.617 12.899 1.00 98.88 96 VAL A CA 1
ATOM 704 C C . VAL A 1 96 ? -14.649 0.620 13.634 1.00 98.88 96 VAL A C 1
ATOM 706 O O . VAL A 1 96 ? -15.194 0.986 14.671 1.00 98.88 96 VAL A O 1
ATOM 709 N N . VAL A 1 97 ? -13.632 1.290 13.101 1.00 98.94 97 VAL A N 1
ATOM 710 C CA . VAL A 1 97 ? -13.173 2.603 13.570 1.00 98.94 97 VAL A CA 1
ATOM 711 C C . VAL A 1 97 ? -13.458 3.613 12.475 1.00 98.94 97 VAL A C 1
ATOM 713 O O . VAL A 1 97 ? -12.907 3.499 11.380 1.00 98.94 97 VAL A O 1
ATOM 716 N N . GLN A 1 98 ? -14.310 4.599 12.744 1.00 98.69 98 GLN A N 1
ATOM 717 C CA . GLN A 1 98 ? -14.724 5.542 11.711 1.00 98.69 98 GLN A CA 1
ATOM 718 C C . GLN A 1 98 ? -14.938 6.975 12.191 1.00 98.69 98 GLN A C 1
ATOM 720 O O . GLN A 1 98 ? -15.186 7.221 13.369 1.00 98.69 98 GLN A O 1
ATOM 725 N N . ASN A 1 99 ? -14.869 7.934 11.264 1.00 98.12 99 ASN A N 1
ATOM 726 C CA . ASN A 1 99 ? -15.241 9.341 11.479 1.00 98.12 99 ASN A CA 1
ATOM 727 C C . ASN A 1 99 ? -14.618 9.991 12.732 1.00 98.12 99 ASN A C 1
ATOM 729 O O . ASN A 1 99 ? -15.229 10.847 13.370 1.00 98.12 99 ASN A O 1
ATOM 733 N N . SER A 1 100 ? -13.415 9.565 13.117 1.00 98.56 100 SER A N 1
ATOM 734 C CA . SER A 1 100 ? -12.795 9.944 14.389 1.00 98.56 100 SER A CA 1
ATOM 735 C C . SER A 1 100 ? -11.479 10.693 14.191 1.00 98.56 100 SER A C 1
ATOM 737 O O . SER A 1 100 ? -10.838 10.597 13.143 1.00 98.56 100 SER A O 1
ATOM 739 N N . GLN A 1 101 ? -11.077 11.459 15.207 1.00 98.44 101 GLN A N 1
ATOM 740 C CA . GLN A 1 101 ? -9.795 12.163 15.256 1.00 98.44 101 GLN A CA 1
ATOM 741 C C . GLN A 1 101 ? -8.882 11.499 16.282 1.00 98.44 101 GLN A C 1
ATOM 743 O O . GLN A 1 101 ? -9.182 11.496 17.475 1.00 98.44 101 GLN A O 1
ATOM 748 N N . ILE A 1 102 ? -7.778 10.920 15.826 1.00 98.69 102 ILE A N 1
ATOM 749 C CA . ILE A 1 102 ? -6.988 9.990 16.628 1.00 98.69 102 ILE A CA 1
ATOM 750 C C . ILE A 1 102 ? -5.521 10.405 16.586 1.00 98.69 102 ILE A C 1
ATOM 752 O O . ILE A 1 102 ? -4.928 10.525 15.517 1.00 98.69 102 ILE A O 1
ATOM 756 N N . TYR A 1 103 ? -4.941 10.609 17.765 1.00 97.50 103 TYR A N 1
ATOM 757 C CA . TYR A 1 103 ? -3.592 11.120 17.955 1.00 97.50 103 TYR A CA 1
ATOM 758 C C . TYR A 1 103 ? -2.824 10.245 18.956 1.00 97.50 103 TYR A C 1
ATOM 760 O O . TYR A 1 103 ? -3.339 9.924 20.031 1.00 97.50 103 TYR A O 1
ATOM 768 N N . GLY A 1 104 ? -1.575 9.912 18.644 1.00 95.31 104 GLY A N 1
ATOM 769 C CA . GLY A 1 104 ? -0.662 9.229 19.565 1.00 95.31 104 GLY A CA 1
ATOM 770 C C . GLY A 1 104 ? 0.744 9.086 18.991 1.00 95.31 104 GLY A C 1
ATOM 771 O O . GLY A 1 104 ? 1.027 9.615 17.929 1.00 95.31 104 GLY A O 1
ATOM 772 N N . GLU A 1 105 ? 1.638 8.371 19.668 1.00 95.25 105 GLU A N 1
ATOM 773 C CA . GLU A 1 105 ? 2.899 7.908 19.072 1.00 95.25 105 GLU A CA 1
ATOM 774 C C . GLU A 1 105 ? 2.597 6.970 17.896 1.00 95.25 105 GLU A C 1
ATOM 776 O O . GLU A 1 105 ? 3.107 7.164 16.797 1.00 95.25 105 GLU A O 1
ATOM 781 N N . LYS A 1 106 ? 1.690 6.009 18.110 1.00 97.38 106 LYS A N 1
ATOM 782 C CA . LYS A 1 106 ? 0.946 5.359 17.033 1.00 97.38 106 LYS A CA 1
ATOM 783 C C . LYS A 1 106 ? -0.481 5.880 17.075 1.00 97.38 106 LYS A C 1
ATOM 785 O O . LYS A 1 106 ? -1.120 5.834 18.131 1.00 97.38 106 LYS A O 1
ATOM 790 N N . GLY A 1 107 ? -0.972 6.389 15.948 1.00 97.94 107 GLY A N 1
ATOM 791 C CA . GLY A 1 107 ? -2.352 6.856 15.848 1.00 97.94 107 GLY A CA 1
ATOM 792 C C . GLY A 1 107 ? -3.309 5.697 16.124 1.00 97.94 107 GLY A C 1
ATOM 793 O O . GLY A 1 107 ? -4.005 5.683 17.141 1.00 97.94 107 GLY A O 1
ATOM 794 N N . ILE A 1 108 ? -3.264 4.673 15.274 1.00 98.62 108 ILE A N 1
ATOM 795 C CA . ILE A 1 108 ? -3.930 3.389 15.518 1.00 98.62 108 ILE A CA 1
ATOM 796 C C . ILE A 1 108 ? -2.909 2.255 15.411 1.00 98.62 108 ILE A C 1
ATOM 798 O O . ILE A 1 108 ? -2.105 2.218 14.479 1.00 98.62 108 ILE A O 1
ATOM 802 N N . ARG A 1 109 ? -2.962 1.311 16.350 1.00 98.69 109 ARG A N 1
ATOM 803 C CA . ARG A 1 109 ? -2.201 0.059 16.320 1.00 98.69 109 ARG A CA 1
ATOM 804 C C . ARG A 1 109 ? -3.161 -1.125 16.319 1.00 98.69 109 ARG A C 1
ATOM 806 O O . ARG A 1 109 ? -4.027 -1.202 17.187 1.00 98.69 109 ARG A O 1
ATOM 813 N N . VAL A 1 110 ? -2.991 -2.046 15.377 1.00 98.81 110 VAL A N 1
ATOM 814 C CA . VAL A 1 110 ? -3.778 -3.280 15.276 1.00 98.81 110 VAL A CA 1
ATOM 815 C C . VAL A 1 110 ? -2.846 -4.481 15.225 1.00 98.81 110 VAL A C 1
ATOM 817 O O . VAL A 1 110 ? -1.916 -4.506 14.422 1.00 98.81 110 VAL A O 1
ATOM 820 N N . GLU A 1 111 ? -3.092 -5.466 16.084 1.00 98.69 111 GLU A N 1
ATOM 821 C CA . GLU A 1 111 ? -2.270 -6.674 16.198 1.00 98.69 111 GLU A CA 1
ATOM 822 C C . GLU A 1 111 ? -3.129 -7.924 16.351 1.00 98.69 111 GLU A C 1
ATOM 824 O O . GLU A 1 111 ? -4.136 -7.906 17.064 1.00 98.69 111 GLU A O 1
ATOM 829 N N . ASP A 1 112 ? -2.719 -9.015 15.702 1.00 98.69 112 ASP A N 1
ATOM 830 C CA . ASP A 1 112 ? -3.343 -10.339 15.829 1.00 98.69 112 ASP A CA 1
ATOM 831 C C . ASP A 1 112 ? -4.870 -10.311 15.616 1.00 98.69 112 ASP A C 1
ATOM 833 O O . ASP A 1 112 ? -5.622 -11.015 16.288 1.00 98.69 112 ASP A O 1
ATOM 837 N N . SER A 1 113 ? -5.355 -9.435 14.732 1.00 98.75 113 SER A N 1
ATOM 838 C CA . SER A 1 113 ? -6.779 -9.101 14.610 1.00 98.75 113 SER A CA 1
ATOM 839 C C . SER A 1 113 ? -7.321 -9.413 13.217 1.00 98.75 113 SER A C 1
ATOM 841 O O . SER A 1 113 ? -6.580 -9.501 12.236 1.00 98.75 113 SER A O 1
ATOM 843 N N . GLN A 1 114 ? -8.637 -9.583 13.117 1.00 98.62 114 GLN A N 1
ATOM 844 C CA . GLN A 1 114 ? -9.290 -9.903 11.847 1.00 98.62 114 GLN A CA 1
ATOM 845 C C . GLN A 1 114 ? -10.651 -9.234 11.693 1.00 98.62 114 GLN A C 1
ATOM 847 O O . GLN A 1 114 ? -11.234 -8.781 12.673 1.00 98.62 114 GLN A O 1
ATOM 852 N N . ASP A 1 115 ? -11.169 -9.184 10.469 1.00 98.50 115 ASP A N 1
ATOM 853 C CA . ASP A 1 115 ? -12.531 -8.717 10.180 1.00 98.50 115 ASP A CA 1
ATOM 854 C C . ASP A 1 115 ? -12.790 -7.294 10.704 1.00 98.50 115 ASP A C 1
ATOM 856 O O . ASP A 1 115 ? -13.770 -7.043 11.406 1.00 98.50 115 ASP A O 1
ATOM 860 N N . PHE A 1 116 ? -11.890 -6.353 10.405 1.00 98.75 116 PHE A N 1
ATOM 861 C CA . PHE A 1 116 ? -12.005 -4.970 10.877 1.00 98.75 116 PHE A CA 1
ATOM 862 C C . PHE A 1 116 ? -11.972 -3.939 9.751 1.00 98.75 116 PHE A C 1
ATOM 864 O O . PHE A 1 116 ? -11.481 -4.185 8.650 1.00 98.75 116 PHE A O 1
ATOM 871 N N . GLN A 1 117 ? -12.505 -2.755 10.040 1.00 98.81 117 GLN A N 1
ATOM 872 C CA . GLN A 1 117 ? -12.509 -1.617 9.128 1.00 98.81 117 GLN A CA 1
ATOM 873 C C . GLN A 1 117 ? -11.997 -0.370 9.840 1.00 98.81 117 GLN A C 1
ATOM 875 O O . GLN A 1 117 ? -12.408 -0.071 10.961 1.00 98.81 117 GLN A O 1
ATOM 880 N N . ILE A 1 118 ? -11.125 0.381 9.178 1.00 98.88 118 ILE A N 1
ATOM 881 C CA . ILE A 1 118 ? -10.663 1.697 9.620 1.00 98.88 118 ILE A CA 1
ATOM 882 C C . ILE A 1 118 ? -10.983 2.663 8.490 1.00 98.88 118 ILE A C 1
ATOM 884 O O . ILE A 1 118 ? -10.315 2.634 7.456 1.00 98.88 118 ILE A O 1
ATOM 888 N N . THR A 1 119 ? -12.014 3.495 8.655 1.00 98.75 119 THR A N 1
ATOM 889 C CA . THR A 1 119 ? -12.519 4.308 7.544 1.00 98.75 119 THR A CA 1
ATOM 890 C C . THR A 1 119 ? -12.909 5.740 7.886 1.00 98.75 119 THR A C 1
ATOM 892 O O . THR A 1 119 ? -13.549 6.010 8.896 1.00 98.75 119 THR A O 1
ATOM 895 N N . GLY A 1 120 ? -12.545 6.695 7.031 1.00 98.12 120 GLY A N 1
ATOM 896 C CA . GLY A 1 120 ? -12.980 8.087 7.196 1.00 98.12 120 GLY A CA 1
ATOM 897 C C . GLY A 1 120 ? -12.407 8.790 8.433 1.00 98.12 120 GLY A C 1
ATOM 898 O O . GLY A 1 120 ? -13.008 9.741 8.933 1.00 98.12 120 GLY A O 1
ATOM 899 N N . ASN A 1 121 ? -11.277 8.322 8.969 1.00 98.62 121 ASN A N 1
ATOM 900 C CA . ASN A 1 121 ? -10.655 8.908 10.157 1.00 98.62 121 ASN A CA 1
ATOM 901 C C . ASN A 1 121 ? -9.596 9.953 9.795 1.00 98.62 121 ASN A C 1
ATOM 903 O O . ASN A 1 121 ? -8.993 9.911 8.725 1.00 98.62 121 ASN A O 1
ATOM 907 N N . THR A 1 122 ? -9.323 10.861 10.731 1.00 98.12 122 THR A N 1
ATOM 908 C CA . THR A 1 122 ? -8.088 11.655 10.755 1.00 98.12 122 THR A CA 1
ATOM 909 C C . THR A 1 122 ? -7.164 11.056 11.804 1.00 98.12 122 THR A C 1
ATOM 911 O O . THR A 1 122 ? -7.488 11.073 12.990 1.00 98.12 122 THR A O 1
ATOM 914 N N . ILE A 1 123 ? -6.034 10.508 11.372 1.00 98.12 123 ILE A N 1
ATOM 915 C CA . ILE A 1 123 ? -5.126 9.733 12.215 1.00 98.12 123 ILE A CA 1
ATOM 916 C C . ILE A 1 123 ? -3.745 10.374 12.152 1.00 98.12 123 ILE A C 1
ATOM 918 O O . ILE A 1 123 ? -3.220 10.611 11.066 1.00 98.12 123 ILE A O 1
ATOM 922 N N . SER A 1 124 ? -3.140 10.641 13.305 1.00 95.94 124 SER A N 1
ATOM 923 C CA . SER A 1 124 ? -1.788 11.182 13.357 1.00 95.94 124 SER A CA 1
ATOM 924 C C . SER A 1 124 ? -0.939 10.559 14.457 1.00 95.94 124 SER A C 1
ATOM 926 O O . SER A 1 124 ? -1.421 10.266 15.553 1.00 95.94 124 SER A O 1
ATOM 928 N N . GLY A 1 125 ? 0.341 10.381 14.148 1.00 94.50 125 GLY A N 1
ATOM 929 C CA . GLY A 1 125 ? 1.364 9.961 15.090 1.00 94.50 125 GLY A CA 1
ATOM 930 C C . GLY A 1 125 ? 2.740 9.917 14.455 1.00 94.50 125 GLY A C 1
ATOM 931 O O . GLY A 1 125 ? 2.896 10.328 13.312 1.00 94.50 125 GLY A O 1
ATOM 932 N N . AS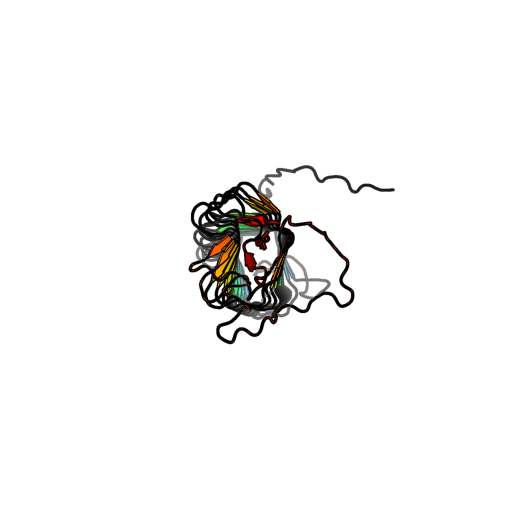P A 1 126 ? 3.731 9.409 15.183 1.00 94.88 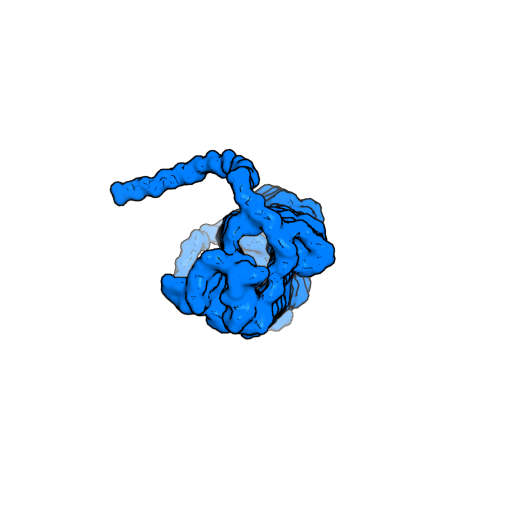126 ASP A N 1
ATOM 933 C CA . ASP A 1 126 ? 5.020 9.062 14.575 1.00 94.88 126 ASP A CA 1
ATOM 934 C C . ASP A 1 126 ? 4.823 7.960 13.523 1.00 94.88 126 ASP A C 1
ATOM 936 O O . ASP A 1 126 ? 5.321 8.055 12.403 1.00 94.88 126 ASP A O 1
ATOM 940 N N . ILE A 1 127 ? 3.961 6.991 13.844 1.00 96.19 127 ILE A N 1
ATOM 941 C CA . ILE A 1 127 ? 3.352 6.081 12.875 1.00 96.19 127 ILE A CA 1
ATOM 942 C C . ILE A 1 127 ? 1.850 6.367 12.841 1.00 96.19 127 ILE A C 1
ATOM 944 O O . ILE A 1 127 ? 1.173 6.258 13.866 1.00 96.19 127 ILE A O 1
ATOM 948 N N . GLY A 1 128 ? 1.307 6.720 11.675 1.00 96.06 128 GLY A N 1
ATOM 949 C CA . GLY A 1 128 ? -0.131 6.960 11.523 1.00 96.06 128 GLY A CA 1
ATOM 950 C C . GLY A 1 128 ? -0.938 5.703 11.860 1.00 96.06 128 GLY A C 1
ATOM 951 O O . GLY A 1 128 ? -1.696 5.674 12.834 1.00 96.06 128 GLY A O 1
ATOM 952 N N . LEU A 1 129 ? -0.719 4.641 11.088 1.00 97.38 129 LEU A N 1
ATOM 953 C CA . LEU A 1 129 ? -1.355 3.340 11.277 1.00 97.38 129 LEU A CA 1
ATOM 954 C C . LEU A 1 129 ? -0.314 2.218 11.310 1.00 97.38 129 LEU A C 1
ATOM 956 O O . LEU A 1 129 ? 0.513 2.106 10.409 1.00 97.38 129 LEU A O 1
ATOM 960 N N . SER A 1 130 ? -0.385 1.367 12.331 1.00 98.06 130 SER A N 1
ATOM 961 C CA . SER A 1 130 ? 0.488 0.207 12.488 1.00 98.06 130 SER A CA 1
ATOM 962 C C . SER A 1 130 ? -0.323 -1.088 12.512 1.00 98.06 130 SER A C 1
ATOM 964 O O . SER A 1 130 ? -1.257 -1.197 13.306 1.00 98.06 130 SER A O 1
ATOM 966 N N . LEU A 1 131 ? 0.017 -2.050 11.651 1.00 98.31 131 LEU A N 1
ATOM 967 C CA . LEU A 1 131 ? -0.746 -3.286 11.440 1.00 98.31 131 LEU A CA 1
ATOM 968 C C . LEU A 1 131 ? 0.171 -4.511 11.501 1.00 98.31 131 LEU A C 1
ATOM 970 O O . LEU A 1 131 ? 1.094 -4.618 10.699 1.00 98.31 131 LEU A O 1
ATOM 974 N N . TYR A 1 132 ? -0.100 -5.466 12.387 1.00 98.56 132 TYR A N 1
ATOM 975 C CA . TYR A 1 132 ? 0.698 -6.693 12.475 1.00 98.56 132 TYR A CA 1
ATOM 976 C C . TYR A 1 132 ? -0.167 -7.942 12.583 1.00 98.56 132 TYR A C 1
ATOM 978 O O . TYR A 1 132 ? -1.183 -7.942 13.282 1.00 98.56 132 TYR A O 1
ATOM 986 N N . THR A 1 133 ? 0.252 -9.010 11.902 1.00 98.50 133 THR A N 1
ATOM 987 C CA . THR A 1 133 ? -0.339 -10.356 12.017 1.00 98.50 133 THR A CA 1
ATOM 988 C C . THR A 1 133 ? -1.865 -10.328 11.881 1.00 98.50 133 THR A C 1
ATOM 990 O O . THR A 1 133 ? -2.598 -10.833 12.725 1.00 98.50 133 THR A O 1
ATOM 993 N N . SER A 1 134 ? -2.371 -9.644 10.858 1.00 98.44 134 SER A N 1
ATOM 994 C CA . SER A 1 134 ? -3.795 -9.313 10.749 1.00 98.44 134 SER A CA 1
ATOM 995 C C . SER A 1 134 ? -4.362 -9.686 9.382 1.00 98.44 134 SER A C 1
ATOM 997 O O . SER A 1 134 ? -3.650 -9.673 8.377 1.00 98.44 134 SER A O 1
ATOM 999 N N . THR A 1 135 ? -5.647 -10.043 9.323 1.00 98.62 135 THR A N 1
ATOM 1000 C CA . THR A 1 135 ? -6.275 -10.529 8.082 1.00 98.62 135 THR A CA 1
ATOM 1001 C C . THR A 1 135 ? -7.690 -10.008 7.876 1.00 98.62 135 THR A C 1
ATOM 1003 O O . THR A 1 135 ? -8.369 -9.672 8.838 1.00 98.62 135 THR A O 1
ATOM 1006 N N . SER A 1 136 ? -8.165 -9.992 6.630 1.00 98.25 136 SER A N 1
ATOM 1007 C CA . SER A 1 136 ? -9.567 -9.687 6.304 1.00 98.25 136 SER A CA 1
ATOM 1008 C C . SER A 1 136 ? -9.981 -8.301 6.800 1.00 98.25 136 SER A C 1
ATOM 1010 O O . SER A 1 136 ? -10.861 -8.168 7.645 1.00 98.25 136 SER A O 1
ATOM 1012 N N . PHE A 1 137 ? -9.314 -7.255 6.314 1.00 98.50 137 PHE A N 1
ATOM 1013 C CA . PHE A 1 137 ? -9.574 -5.891 6.776 1.00 98.50 137 PHE A CA 1
ATOM 1014 C C . PHE A 1 137 ? -9.555 -4.848 5.661 1.00 98.50 137 PHE A C 1
ATOM 1016 O O . PHE A 1 137 ? -8.936 -5.038 4.616 1.00 98.50 137 PHE A O 1
ATOM 1023 N N . ASP A 1 138 ? -10.218 -3.720 5.915 1.00 98.44 138 ASP A N 1
ATOM 1024 C CA . ASP A 1 138 ? -10.246 -2.564 5.017 1.00 98.44 138 ASP A CA 1
ATOM 1025 C C . ASP A 1 138 ? -9.755 -1.301 5.733 1.00 98.44 138 ASP A C 1
ATOM 1027 O O . ASP A 1 138 ? -10.251 -0.929 6.798 1.00 98.44 138 ASP A O 1
ATOM 1031 N N . VAL A 1 139 ? -8.786 -0.622 5.127 1.00 98.56 139 VAL A N 1
ATOM 1032 C CA . VAL A 1 139 ? -8.299 0.695 5.536 1.00 98.56 139 VAL A CA 1
ATOM 1033 C C . VAL A 1 139 ? -8.614 1.661 4.407 1.00 98.56 139 VAL A C 1
ATOM 1035 O O . VAL A 1 139 ? -7.908 1.700 3.395 1.00 98.56 139 VAL A O 1
ATOM 1038 N N . SER A 1 140 ? -9.675 2.448 4.566 1.00 98.44 140 SER A N 1
ATOM 1039 C CA . SER A 1 140 ? -10.196 3.250 3.462 1.00 98.44 140 SER A CA 1
ATOM 1040 C C . SER A 1 140 ? -10.497 4.701 3.811 1.00 98.44 140 SER A C 1
ATOM 1042 O O . SER A 1 140 ? -11.024 5.018 4.870 1.00 98.44 140 SER A O 1
ATOM 1044 N N . TYR A 1 141 ? -10.195 5.618 2.894 1.00 98.12 141 TYR A N 1
ATOM 1045 C CA . TYR A 1 141 ? -10.578 7.031 3.005 1.00 98.12 141 TYR A CA 1
ATOM 1046 C C . TYR A 1 141 ? -10.118 7.721 4.299 1.00 98.12 141 TYR A C 1
ATOM 1048 O O . TYR A 1 141 ? -10.796 8.619 4.803 1.00 98.12 141 TYR A O 1
ATOM 1056 N N . ASN A 1 142 ? -8.977 7.312 4.857 1.00 98.06 142 ASN A N 1
ATOM 1057 C CA . ASN A 1 142 ? -8.398 7.974 6.020 1.00 98.06 142 ASN A CA 1
ATOM 1058 C C . ASN A 1 142 ? -7.459 9.109 5.591 1.00 98.06 142 ASN A C 1
ATOM 1060 O O . ASN A 1 142 ? -6.761 9.019 4.578 1.00 98.06 142 ASN A O 1
ATOM 1064 N N . ALA A 1 143 ? -7.421 10.167 6.396 1.00 96.81 143 ALA A N 1
ATOM 1065 C CA . ALA A 1 143 ? -6.394 11.197 6.356 1.00 96.81 143 ALA A CA 1
ATOM 1066 C C . ALA A 1 143 ? -5.323 10.858 7.400 1.00 96.81 143 ALA A C 1
ATOM 1068 O O . ALA A 1 143 ? -5.573 10.956 8.602 1.00 96.81 143 ALA A O 1
ATOM 1069 N N . LEU A 1 144 ? -4.150 10.426 6.943 1.00 94.56 144 LEU A N 1
ATOM 1070 C CA . LEU A 1 144 ? -3.058 9.926 7.773 1.00 94.56 144 LEU A CA 1
ATOM 1071 C C . LEU A 1 144 ? -1.898 10.924 7.772 1.00 94.56 144 LEU A C 1
ATOM 1073 O O . LEU A 1 144 ? -1.392 11.301 6.722 1.00 94.56 144 LEU A O 1
ATOM 1077 N N . GLN A 1 145 ? -1.442 11.337 8.946 1.00 90.00 145 GLN A N 1
ATOM 1078 C CA . GLN A 1 145 ? -0.231 12.142 9.081 1.00 90.00 145 GLN A CA 1
ATOM 1079 C C . GLN A 1 145 ? 0.760 11.406 9.974 1.00 90.00 145 GLN A C 1
ATOM 1081 O O . GLN A 1 145 ? 0.575 11.364 11.194 1.00 90.00 145 GLN A O 1
ATOM 1086 N N . GLY A 1 146 ? 1.798 10.842 9.360 1.00 81.44 146 GLY A N 1
ATOM 1087 C CA . GLY A 1 146 ? 2.905 10.214 10.072 1.00 81.44 146 GLY A CA 1
ATOM 1088 C C . GLY A 1 146 ? 4.035 11.199 10.379 1.00 81.44 146 GLY A C 1
ATOM 1089 O O . GLY A 1 146 ? 4.105 12.287 9.796 1.00 81.44 146 GLY A O 1
ATOM 1090 N N . GLY A 1 147 ? 4.911 10.794 11.297 1.00 88.19 147 GLY A N 1
ATOM 1091 C CA . GLY A 1 147 ? 6.251 11.343 11.476 1.00 88.19 147 GLY A CA 1
ATOM 1092 C C . GLY A 1 147 ? 7.216 10.526 10.630 1.00 88.19 147 GLY A C 1
ATOM 1093 O O . GLY A 1 147 ? 7.542 10.932 9.520 1.00 88.19 147 GLY A O 1
ATOM 1094 N N . ALA A 1 148 ? 7.570 9.340 11.122 1.00 92.06 148 ALA A N 1
ATOM 1095 C CA . ALA A 1 148 ? 8.361 8.355 10.395 1.00 92.06 148 ALA A CA 1
ATOM 1096 C C . ALA A 1 148 ? 7.554 7.596 9.323 1.00 92.06 148 ALA A C 1
ATOM 1098 O O . ALA A 1 148 ? 8.019 7.468 8.202 1.00 92.06 148 ALA A O 1
ATOM 1099 N N . PHE A 1 149 ? 6.337 7.120 9.624 1.00 94.19 149 PHE A N 1
ATOM 1100 C CA . PHE A 1 149 ? 5.566 6.277 8.690 1.00 94.19 149 PHE A CA 1
ATOM 1101 C C . PHE A 1 149 ? 4.093 6.673 8.613 1.00 94.19 149 PHE A C 1
ATOM 1103 O O . PHE A 1 149 ? 3.436 6.899 9.635 1.00 94.19 149 PHE A O 1
ATOM 1110 N N . THR A 1 150 ? 3.524 6.675 7.409 1.00 94.62 150 THR A N 1
ATOM 1111 C CA . THR A 1 150 ? 2.080 6.875 7.225 1.00 94.62 150 THR A CA 1
ATOM 1112 C C . THR A 1 150 ? 1.322 5.603 7.589 1.00 94.62 150 THR A C 1
ATOM 1114 O O . THR A 1 150 ? 0.443 5.624 8.457 1.00 94.62 150 THR A O 1
ATOM 1117 N N . ILE A 1 151 ? 1.696 4.485 6.964 1.00 95.81 151 ILE A N 1
ATOM 1118 C CA . ILE A 1 151 ? 1.207 3.144 7.285 1.00 95.81 151 ILE A CA 1
ATOM 1119 C C . ILE A 1 151 ? 2.402 2.202 7.327 1.00 95.81 151 ILE A C 1
ATOM 1121 O O . ILE A 1 151 ? 3.185 2.155 6.383 1.00 95.81 151 ILE A O 1
ATOM 1125 N N . ARG A 1 152 ? 2.501 1.418 8.400 1.00 97.06 152 ARG A N 1
ATOM 1126 C CA . ARG A 1 152 ? 3.505 0.366 8.523 1.00 97.06 152 ARG A CA 1
ATOM 1127 C C . ARG A 1 152 ? 2.881 -0.950 8.941 1.00 97.06 152 ARG A C 1
ATOM 1129 O O . ARG A 1 152 ? 2.067 -0.972 9.869 1.00 97.06 152 ARG A O 1
ATOM 1136 N N . GLY A 1 153 ? 3.299 -2.053 8.338 1.00 97.69 153 GLY A N 1
ATOM 1137 C CA . GLY A 1 153 ? 2.824 -3.346 8.799 1.00 97.69 153 GLY A CA 1
ATOM 1138 C C . GLY A 1 153 ? 3.552 -4.562 8.270 1.00 97.69 153 GLY A C 1
ATOM 1139 O O . GLY A 1 153 ? 4.348 -4.483 7.343 1.00 97.69 153 GLY A O 1
ATOM 1140 N N . SER A 1 154 ? 3.278 -5.701 8.902 1.00 98.44 154 SER A N 1
ATOM 1141 C CA . SER A 1 154 ? 3.863 -6.978 8.504 1.00 98.44 154 SER A CA 1
ATOM 1142 C C . SER A 1 154 ? 2.932 -8.155 8.797 1.00 98.44 154 SER A C 1
ATOM 1144 O O . SER A 1 154 ? 2.105 -8.079 9.712 1.00 98.44 154 SER A O 1
ATOM 1146 N N . TYR A 1 155 ? 3.060 -9.242 8.032 1.00 98.31 155 TYR A N 1
ATOM 1147 C CA . TYR A 1 155 ? 2.225 -10.447 8.139 1.00 98.31 155 TYR A CA 1
ATOM 1148 C C . TYR A 1 155 ? 0.736 -10.147 7.926 1.00 98.31 155 TYR A C 1
ATOM 1150 O O . TYR A 1 155 ? -0.108 -10.415 8.786 1.00 98.31 155 TYR A O 1
ATOM 1158 N N . LEU A 1 156 ? 0.414 -9.558 6.773 1.00 98.25 156 LEU A N 1
ATOM 1159 C CA . LEU A 1 156 ? -0.941 -9.118 6.435 1.00 98.25 156 LEU A CA 1
ATOM 1160 C C . LEU A 1 156 ? -1.520 -9.944 5.289 1.00 98.25 156 LEU A C 1
ATOM 1162 O O . LEU A 1 156 ? -0.818 -10.307 4.344 1.00 98.25 156 LEU A O 1
ATOM 1166 N N . SER A 1 157 ? -2.818 -10.237 5.351 1.00 98.00 157 SER A N 1
ATOM 1167 C CA . SER A 1 157 ? -3.487 -10.969 4.271 1.00 98.00 157 SER A CA 1
ATOM 1168 C C . SER A 1 157 ? -4.929 -10.546 4.039 1.00 98.00 157 SER A C 1
ATOM 1170 O O . SER A 1 157 ? -5.612 -10.132 4.973 1.00 98.00 157 SER A O 1
ATOM 1172 N N . ASN A 1 158 ? -5.417 -10.711 2.807 1.00 97.62 158 ASN A N 1
ATOM 1173 C CA . ASN A 1 158 ? -6.810 -10.434 2.435 1.00 97.62 158 ASN A CA 1
ATOM 1174 C C . ASN A 1 158 ? -7.248 -9.024 2.850 1.00 97.62 158 ASN A C 1
ATOM 1176 O O . ASN A 1 158 ? -8.223 -8.864 3.584 1.00 97.62 158 ASN A O 1
ATOM 1180 N N . ALA A 1 159 ? -6.494 -8.008 2.446 1.00 97.25 159 ALA A N 1
ATOM 1181 C CA . ALA A 1 159 ? -6.726 -6.659 2.937 1.00 97.25 159 ALA A CA 1
ATOM 1182 C C . ALA A 1 159 ? -6.650 -5.585 1.860 1.00 97.25 159 ALA A C 1
ATOM 1184 O O . ALA A 1 159 ? -6.026 -5.756 0.812 1.00 97.25 159 ALA A O 1
ATOM 1185 N N . SER A 1 160 ? -7.303 -4.461 2.135 1.00 98.00 160 SER A N 1
ATOM 1186 C CA . SER A 1 160 ? -7.370 -3.323 1.227 1.00 98.00 160 SER A CA 1
ATOM 1187 C C . SER A 1 160 ? -6.924 -2.023 1.890 1.00 98.00 160 SER A C 1
ATOM 1189 O O . SER A 1 160 ? -7.286 -1.719 3.023 1.00 98.00 160 SER A O 1
ATOM 1191 N N . PHE A 1 161 ? -6.152 -1.239 1.142 1.00 98.00 161 PHE A N 1
ATOM 1192 C CA . PHE A 1 161 ? -5.740 0.125 1.448 1.00 98.00 161 PHE A CA 1
ATOM 1193 C C . PHE A 1 161 ? -6.250 1.021 0.321 1.00 98.00 161 PHE A C 1
ATOM 1195 O O . PHE A 1 161 ? -5.621 1.095 -0.738 1.00 98.00 161 PHE A O 1
ATOM 1202 N N . VAL A 1 162 ? -7.417 1.647 0.505 1.00 98.50 162 VAL A N 1
ATOM 1203 C CA . VAL A 1 162 ? -8.134 2.312 -0.596 1.00 98.50 162 VAL A CA 1
ATOM 1204 C C . VAL A 1 162 ? -8.447 3.777 -0.317 1.00 98.50 162 VAL A C 1
ATOM 1206 O O . VAL A 1 162 ? -9.129 4.107 0.647 1.00 98.50 162 VAL A O 1
ATOM 1209 N N . GLY A 1 163 ? -8.034 4.679 -1.206 1.00 97.56 163 GLY A N 1
ATOM 1210 C CA . GLY A 1 163 ? -8.465 6.079 -1.137 1.00 97.56 163 GLY A CA 1
ATOM 1211 C C . GLY A 1 163 ? -7.885 6.858 0.045 1.00 97.56 163 GLY A C 1
ATOM 1212 O O . GLY A 1 163 ? -8.447 7.886 0.423 1.00 97.56 163 GLY A O 1
ATOM 1213 N N . ASN A 1 164 ? -6.813 6.367 0.672 1.00 96.81 164 ASN A N 1
ATOM 1214 C CA . ASN A 1 164 ? -6.187 7.053 1.795 1.00 96.81 164 ASN A CA 1
ATOM 1215 C C . ASN A 1 164 ? -5.339 8.226 1.300 1.00 96.81 164 ASN A C 1
ATOM 1217 O O . ASN A 1 164 ? -4.745 8.189 0.222 1.00 96.81 164 ASN A O 1
ATOM 1221 N N . THR A 1 165 ? -5.278 9.272 2.111 1.00 94.25 165 THR A N 1
ATOM 1222 C CA . THR A 1 165 ? -4.487 10.473 1.834 1.00 94.25 165 THR A CA 1
ATOM 1223 C C . THR A 1 165 ? -3.543 10.716 2.989 1.00 94.25 165 THR A C 1
ATOM 1225 O O . THR A 1 165 ? -3.919 10.461 4.134 1.00 94.25 165 THR A O 1
ATOM 1228 N N . GLY A 1 166 ? -2.348 11.224 2.722 1.00 88.12 166 GLY A N 1
ATOM 1229 C CA . GLY A 1 166 ? -1.416 11.463 3.808 1.00 88.12 166 GLY A CA 1
ATOM 1230 C C . GLY A 1 166 ? 0.038 11.404 3.417 1.00 88.12 166 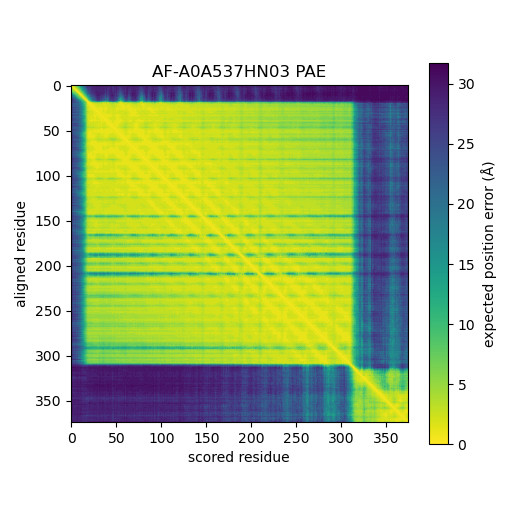GLY A C 1
ATOM 1231 O O . GLY A 1 166 ? 0.372 11.267 2.246 1.00 88.12 166 GLY A O 1
ATOM 1232 N N . GLY A 1 167 ? 0.891 11.492 4.424 1.00 85.19 167 GLY A N 1
ATOM 1233 C CA . GLY A 1 167 ? 2.316 11.313 4.239 1.00 85.19 167 GLY A CA 1
ATOM 1234 C C . GLY A 1 167 ? 3.094 11.402 5.539 1.00 85.19 167 GLY A C 1
ATOM 1235 O O . GLY A 1 167 ? 2.574 11.836 6.574 1.00 85.19 167 GLY A O 1
ATOM 1236 N N . ALA A 1 168 ? 4.344 10.976 5.462 1.00 85.62 168 ALA A N 1
ATOM 1237 C CA . ALA A 1 168 ? 5.330 10.993 6.534 1.00 85.62 168 ALA A CA 1
ATOM 1238 C C . ALA A 1 168 ? 6.725 11.074 5.893 1.00 85.62 168 ALA A C 1
ATOM 1240 O O . ALA A 1 168 ? 6.829 11.431 4.717 1.00 85.62 168 ALA A O 1
ATOM 1241 N N . GLU A 1 169 ? 7.783 10.748 6.638 1.00 87.62 169 GLU A N 1
ATOM 1242 C CA . GLU A 1 169 ? 9.046 10.358 6.003 1.00 87.62 169 GLU A CA 1
ATOM 1243 C C . GLU A 1 169 ? 8.793 9.188 5.046 1.00 87.62 169 GLU A C 1
ATOM 1245 O O . GLU A 1 169 ? 9.123 9.325 3.884 1.00 87.62 169 GLU A O 1
ATOM 1250 N N . GLU A 1 170 ? 8.056 8.155 5.460 1.00 90.75 170 GLU A N 1
ATOM 1251 C CA . GLU A 1 170 ? 7.643 7.036 4.605 1.00 90.75 170 GLU A CA 1
ATOM 1252 C C . GLU A 1 170 ? 6.124 6.967 4.373 1.00 90.75 170 GLU A C 1
ATOM 1254 O O . GLU A 1 170 ? 5.297 7.251 5.252 1.00 90.75 170 GLU A O 1
ATOM 1259 N N . GLY A 1 171 ? 5.722 6.550 3.175 1.00 92.00 171 GLY A N 1
ATOM 1260 C CA . GLY A 1 171 ? 4.330 6.332 2.796 1.00 92.00 171 GLY A CA 1
ATOM 1261 C C . GLY A 1 171 ? 3.759 5.040 3.389 1.00 92.00 171 GLY A C 1
ATOM 1262 O O . GLY A 1 171 ? 3.519 4.935 4.597 1.00 92.00 171 GLY A O 1
ATOM 1263 N N . ILE A 1 172 ? 3.471 4.069 2.521 1.00 93.94 172 ILE A N 1
ATOM 1264 C CA . ILE A 1 172 ? 3.077 2.708 2.910 1.00 93.94 172 ILE A CA 1
ATOM 1265 C C . ILE A 1 172 ? 4.320 1.817 2.888 1.00 93.94 172 ILE A C 1
ATOM 1267 O O . ILE A 1 172 ? 4.867 1.601 1.815 1.00 93.94 172 ILE A O 1
ATOM 1271 N N . GLU A 1 173 ? 4.704 1.248 4.030 1.00 95.81 173 GLU A N 1
ATOM 1272 C CA . GLU A 1 173 ? 5.728 0.194 4.119 1.00 95.81 173 GLU A CA 1
ATOM 1273 C C . GLU A 1 173 ? 5.099 -1.091 4.657 1.00 95.81 173 GLU A C 1
ATOM 1275 O O . GLU A 1 173 ? 4.625 -1.135 5.798 1.00 95.81 173 GLU A O 1
ATOM 1280 N N . LEU A 1 174 ? 5.085 -2.139 3.836 1.00 96.88 174 LEU A N 1
ATOM 1281 C CA . LEU A 1 174 ? 4.460 -3.410 4.169 1.00 96.88 174 LEU A CA 1
ATOM 1282 C C . LEU A 1 174 ? 5.369 -4.584 3.799 1.00 96.88 174 LEU A C 1
ATOM 1284 O O . LEU A 1 174 ? 5.946 -4.610 2.718 1.00 96.88 174 LEU A O 1
ATOM 1288 N N . ASP A 1 175 ? 5.426 -5.594 4.661 1.00 97.44 175 ASP A N 1
ATOM 1289 C CA . ASP A 1 175 ? 6.273 -6.776 4.465 1.00 97.44 175 ASP A CA 1
ATOM 1290 C C . ASP A 1 175 ? 5.547 -8.086 4.846 1.00 97.44 175 ASP A C 1
ATOM 1292 O O . ASP A 1 175 ? 4.643 -8.089 5.682 1.00 97.44 175 ASP A O 1
ATOM 1296 N N . HIS A 1 176 ? 5.907 -9.217 4.235 1.00 97.56 176 HIS A N 1
ATOM 1297 C CA . HIS A 1 176 ? 5.242 -10.520 4.415 1.00 97.56 176 HIS A CA 1
ATOM 1298 C C . HIS A 1 176 ? 3.726 -10.444 4.156 1.00 97.56 176 HIS A C 1
ATOM 1300 O O . HIS A 1 176 ? 2.899 -10.532 5.071 1.00 97.56 176 HIS A O 1
ATOM 1306 N N . LEU A 1 177 ? 3.347 -10.268 2.890 1.00 94.06 177 LEU A N 1
ATOM 1307 C CA . LEU A 1 177 ? 1.979 -9.916 2.498 1.00 94.06 177 LEU A CA 1
ATOM 1308 C C . LEU A 1 177 ? 1.380 -10.907 1.504 1.00 94.06 177 LEU A C 1
ATOM 1310 O O . LEU A 1 177 ? 2.074 -11.458 0.652 1.00 94.06 177 LEU A O 1
ATOM 1314 N N . SER A 1 178 ? 0.062 -11.081 1.542 1.00 94.94 178 SER A N 1
ATOM 1315 C CA . SER A 1 178 ? -0.644 -11.830 0.497 1.00 94.94 178 SER A CA 1
ATOM 1316 C C . SER A 1 178 ? -2.040 -11.285 0.225 1.00 94.94 178 SER A C 1
ATOM 1318 O O . SER A 1 178 ? -2.741 -10.871 1.146 1.00 94.94 178 SER A O 1
ATOM 1320 N N . SER A 1 179 ? -2.488 -11.329 -1.032 1.00 95.88 179 SER A N 1
ATOM 1321 C CA . SER A 1 179 ? -3.870 -10.957 -1.385 1.00 95.88 179 SER A CA 1
ATOM 1322 C C . SER A 1 179 ? -4.239 -9.535 -0.936 1.00 95.88 179 SER A C 1
ATOM 1324 O O . SER A 1 179 ? -5.237 -9.333 -0.237 1.00 95.88 179 SER A O 1
ATOM 1326 N N . LEU A 1 180 ? -3.408 -8.550 -1.297 1.00 95.88 180 LEU A N 1
ATOM 1327 C CA . LEU A 1 180 ? -3.642 -7.142 -0.972 1.00 95.88 180 LEU A CA 1
ATOM 1328 C C . LEU A 1 180 ? -4.140 -6.326 -2.167 1.00 95.88 180 LEU A C 1
ATOM 1330 O O . LEU A 1 180 ? -3.755 -6.555 -3.313 1.00 95.88 180 LEU A O 1
ATOM 1334 N N . LEU A 1 181 ? -4.940 -5.302 -1.873 1.00 98.19 181 LEU A N 1
ATOM 1335 C CA . LEU A 1 181 ? -5.289 -4.230 -2.803 1.00 98.19 181 LEU A CA 1
ATOM 1336 C C . LEU A 1 181 ? -4.825 -2.883 -2.245 1.00 98.19 181 LEU A C 1
ATOM 1338 O O . LEU A 1 181 ? -5.389 -2.396 -1.270 1.00 98.19 181 LEU A O 1
ATOM 1342 N N . ILE A 1 182 ? -3.854 -2.245 -2.891 1.00 98.00 182 ILE A N 1
ATOM 1343 C CA . ILE A 1 182 ? -3.414 -0.879 -2.591 1.00 98.00 182 ILE A CA 1
ATOM 1344 C C . ILE A 1 182 ? -3.887 0.005 -3.740 1.00 98.00 182 ILE A C 1
ATOM 1346 O O . ILE A 1 182 ? -3.331 -0.061 -4.837 1.00 98.00 182 ILE A O 1
ATOM 1350 N N . SER A 1 183 ? -4.939 0.800 -3.531 1.00 98.38 183 SER A N 1
ATOM 1351 C CA . SER A 1 183 ? -5.543 1.551 -4.633 1.00 98.38 183 SER A CA 1
ATOM 1352 C C . SER A 1 183 ? -6.016 2.958 -4.301 1.00 98.38 183 SER A C 1
ATOM 1354 O O . SER A 1 183 ? -6.516 3.225 -3.215 1.00 98.38 183 SER A O 1
ATOM 1356 N N . GLN A 1 184 ? -5.919 3.869 -5.273 1.00 97.69 184 GLN A N 1
ATOM 1357 C CA . GLN A 1 184 ? -6.445 5.239 -5.171 1.00 97.69 184 GLN A CA 1
ATOM 1358 C C . GLN A 1 184 ? -5.865 6.048 -4.004 1.00 97.69 184 GLN A C 1
ATOM 1360 O O . GLN A 1 184 ? -6.471 7.026 -3.566 1.00 97.69 184 GLN A O 1
ATOM 1365 N N . ASN A 1 185 ? -4.697 5.667 -3.489 1.00 96.25 185 ASN A N 1
ATOM 1366 C CA . ASN A 1 185 ? -4.064 6.400 -2.405 1.00 96.25 185 ASN A CA 1
ATOM 1367 C C . ASN A 1 185 ? -3.307 7.616 -2.955 1.00 96.25 185 ASN A C 1
ATOM 1369 O O . ASN A 1 185 ? -2.736 7.577 -4.046 1.00 96.25 185 ASN A O 1
ATOM 1373 N N . GLN A 1 186 ? -3.320 8.705 -2.191 1.00 92.94 186 GLN A N 1
ATOM 1374 C CA . GLN A 1 186 ? -2.550 9.918 -2.458 1.00 92.94 186 GLN A CA 1
ATOM 1375 C C . GLN A 1 186 ? -1.547 10.099 -1.325 1.00 92.94 186 GLN A C 1
ATOM 1377 O O . GLN A 1 186 ? -1.882 10.674 -0.285 1.00 92.94 186 GLN A O 1
ATOM 1382 N N . LEU A 1 187 ? -0.346 9.556 -1.520 1.00 81.69 187 LEU A N 1
ATOM 1383 C CA . LEU A 1 187 ? 0.664 9.459 -0.473 1.00 81.69 187 LEU A CA 1
ATOM 1384 C C . LEU A 1 187 ? 1.940 10.183 -0.871 1.00 81.69 187 LEU A C 1
ATOM 1386 O O . LEU A 1 187 ? 2.454 9.980 -1.968 1.00 81.69 187 LEU A O 1
ATOM 1390 N N . PHE A 1 188 ? 2.450 11.002 0.043 1.00 79.81 188 PHE A N 1
ATOM 1391 C CA . PHE A 1 188 ? 3.736 11.676 -0.095 1.00 79.81 188 PHE A CA 1
ATOM 1392 C C . PHE A 1 188 ? 4.726 11.151 0.953 1.00 79.81 188 PHE A C 1
ATOM 1394 O O . PHE A 1 188 ? 4.350 10.914 2.099 1.00 79.81 188 PHE A O 1
ATOM 1401 N N . GLY A 1 189 ? 5.983 10.981 0.557 1.00 78.81 189 GLY A N 1
ATOM 1402 C CA . GLY A 1 189 ? 7.066 10.478 1.405 1.00 78.81 189 GLY A CA 1
ATOM 1403 C C . GLY A 1 189 ? 8.396 10.440 0.652 1.00 78.81 189 GLY A C 1
ATOM 1404 O O . GLY A 1 189 ? 8.488 10.937 -0.475 1.00 78.81 189 GLY A O 1
ATOM 1405 N N . HIS A 1 190 ? 9.416 9.872 1.281 1.00 81.19 190 HIS A N 1
ATOM 1406 C CA . HIS A 1 190 ? 10.655 9.420 0.667 1.00 81.19 190 HIS A CA 1
ATOM 1407 C C . HIS A 1 190 ? 10.350 8.230 -0.237 1.00 81.19 190 HIS A C 1
ATOM 1409 O O . HIS A 1 190 ? 10.514 8.372 -1.449 1.00 81.19 190 HIS A O 1
ATOM 1415 N N . GLU A 1 191 ? 9.722 7.182 0.296 1.00 84.31 191 GLU A N 1
ATOM 1416 C CA . GLU A 1 191 ? 9.107 6.116 -0.483 1.00 84.31 191 GLU A CA 1
ATOM 1417 C C . GLU A 1 191 ? 7.576 6.183 -0.369 1.00 84.31 191 GLU A C 1
ATOM 1419 O O . GLU A 1 191 ? 7.002 6.201 0.722 1.00 84.31 191 GLU A O 1
ATOM 1424 N N . SER A 1 192 ? 6.861 6.245 -1.499 1.00 90.69 192 SER A N 1
ATOM 1425 C CA . SER A 1 192 ? 5.390 6.345 -1.457 1.00 90.69 192 SER A CA 1
ATOM 1426 C C . SER A 1 192 ? 4.736 4.999 -1.134 1.00 90.69 192 SER A C 1
ATOM 1428 O O . SER A 1 192 ? 3.825 4.936 -0.301 1.00 90.69 192 SER A O 1
ATOM 1430 N N . ILE A 1 193 ? 5.159 3.927 -1.811 1.00 94.81 193 ILE A N 1
ATOM 1431 C CA . ILE A 1 193 ? 4.658 2.564 -1.600 1.00 94.81 193 ILE A CA 1
ATOM 1432 C C . ILE A 1 193 ? 5.835 1.594 -1.657 1.00 94.81 193 ILE A C 1
ATOM 1434 O O . ILE A 1 193 ? 6.446 1.437 -2.707 1.00 94.81 193 ILE A O 1
ATOM 1438 N N . HIS A 1 194 ? 6.090 0.898 -0.557 1.00 95.81 194 HIS A N 1
ATOM 1439 C CA . HIS A 1 194 ? 7.069 -0.169 -0.424 1.00 95.81 194 HIS A CA 1
ATOM 1440 C C . HIS A 1 194 ? 6.347 -1.452 -0.005 1.00 95.81 194 HIS A C 1
ATOM 1442 O O . HIS A 1 194 ? 5.707 -1.508 1.049 1.00 95.81 194 HIS A O 1
ATOM 1448 N N . VAL A 1 195 ? 6.442 -2.481 -0.849 1.00 97.19 195 VAL A N 1
ATOM 1449 C CA . VAL A 1 195 ? 6.023 -3.847 -0.519 1.00 97.19 195 VAL A CA 1
ATOM 1450 C C . VAL A 1 195 ? 7.192 -4.827 -0.614 1.00 97.19 195 VAL A C 1
ATOM 1452 O O . VAL A 1 195 ? 7.933 -4.827 -1.597 1.00 97.19 195 VAL A O 1
ATOM 1455 N N . GLU A 1 196 ? 7.333 -5.673 0.401 1.00 97.69 196 GLU A N 1
ATOM 1456 C CA . GLU A 1 196 ? 8.372 -6.701 0.475 1.00 97.69 196 GLU A CA 1
ATOM 1457 C C . GLU A 1 196 ? 7.785 -8.079 0.831 1.00 97.69 196 GLU A C 1
ATOM 1459 O O . GLU A 1 196 ? 6.752 -8.182 1.501 1.00 97.69 196 GLU A O 1
ATOM 1464 N N . SER A 1 197 ? 8.433 -9.155 0.370 1.00 97.56 197 SER A N 1
ATOM 1465 C CA . SER A 1 197 ? 8.078 -10.547 0.698 1.00 97.56 197 SER A CA 1
ATOM 1466 C C . SER A 1 197 ? 6.596 -10.836 0.433 1.00 97.56 197 SER A C 1
ATOM 1468 O O . SER A 1 197 ? 5.851 -11.258 1.324 1.00 97.56 197 SER A O 1
ATOM 1470 N N . CYS A 1 198 ? 6.132 -10.522 -0.776 1.00 95.44 198 CYS A N 1
ATOM 1471 C CA . CYS A 1 198 ? 4.710 -10.389 -1.065 1.00 95.44 198 CYS A CA 1
ATOM 1472 C C . CYS A 1 198 ? 4.230 -11.214 -2.258 1.00 95.44 198 CYS A C 1
ATOM 1474 O O . CYS A 1 198 ? 4.962 -11.457 -3.212 1.00 95.44 198 CYS A O 1
ATOM 1476 N N . ALA A 1 199 ? 2.964 -11.631 -2.218 1.00 94.31 199 ALA A N 1
ATOM 1477 C CA . ALA A 1 199 ? 2.324 -12.315 -3.336 1.00 94.31 199 ALA A CA 1
ATOM 1478 C C . ALA A 1 199 ? 0.886 -11.844 -3.571 1.00 94.31 199 ALA A C 1
ATOM 1480 O O . ALA A 1 199 ? 0.236 -11.287 -2.681 1.00 94.31 199 ALA A O 1
ATOM 1481 N N . ASP A 1 200 ? 0.374 -12.085 -4.779 1.00 93.88 200 ASP A N 1
ATOM 1482 C CA . ASP A 1 200 ? -1.041 -11.902 -5.133 1.00 93.88 200 ASP A CA 1
ATOM 1483 C C . ASP A 1 200 ? -1.577 -10.497 -4.797 1.00 93.88 200 ASP A C 1
ATOM 1485 O O . ASP A 1 200 ? -2.695 -10.333 -4.311 1.00 93.88 200 ASP A O 1
ATOM 1489 N N . THR A 1 201 ? -0.756 -9.468 -4.998 1.00 95.38 201 THR A N 1
ATOM 1490 C CA . THR A 1 201 ? -1.075 -8.088 -4.610 1.00 95.38 201 THR A CA 1
ATOM 1491 C C . THR A 1 201 ? -1.304 -7.214 -5.836 1.00 95.38 201 THR A C 1
ATOM 1493 O O . THR A 1 201 ? -0.654 -7.362 -6.869 1.00 95.38 201 THR A O 1
ATOM 1496 N N . THR A 1 202 ? -2.258 -6.294 -5.731 1.00 98.25 202 THR A N 1
ATOM 1497 C CA . THR A 1 202 ? -2.556 -5.295 -6.760 1.00 98.25 202 THR A CA 1
ATOM 1498 C C . THR A 1 202 ? -2.274 -3.897 -6.223 1.00 98.25 202 THR A C 1
ATOM 1500 O O . THR A 1 202 ? -2.844 -3.493 -5.211 1.00 98.25 202 THR A O 1
ATOM 1503 N N . ILE A 1 203 ? -1.427 -3.150 -6.927 1.00 98.25 203 ILE A N 1
ATOM 1504 C CA . ILE A 1 203 ? -1.099 -1.745 -6.684 1.00 98.25 203 ILE A CA 1
ATOM 1505 C C . ILE A 1 203 ? -1.670 -0.948 -7.857 1.00 98.25 203 ILE A C 1
ATOM 1507 O O . ILE A 1 203 ? -1.084 -0.932 -8.942 1.00 98.25 203 ILE A O 1
ATOM 1511 N N . ASP A 1 204 ? -2.835 -0.326 -7.668 1.00 98.50 204 ASP A N 1
ATOM 1512 C CA . ASP A 1 204 ? -3.591 0.283 -8.767 1.00 98.50 204 ASP A CA 1
ATOM 1513 C C . ASP A 1 204 ? -4.044 1.727 -8.526 1.00 98.50 204 ASP A C 1
ATOM 1515 O O . ASP A 1 204 ? -4.671 2.040 -7.517 1.00 98.50 204 ASP A O 1
ATOM 1519 N N . SER A 1 205 ? -3.858 2.599 -9.516 1.00 98.06 205 SER A N 1
ATOM 1520 C CA . SER A 1 205 ? -4.418 3.959 -9.510 1.00 98.06 205 SER A CA 1
ATOM 1521 C C . SER A 1 205 ? -3.943 4.832 -8.340 1.00 98.06 205 SER A C 1
ATOM 1523 O O . SER A 1 205 ? -4.679 5.706 -7.880 1.00 98.06 205 SER A O 1
ATOM 1525 N N . ASN A 1 206 ? -2.735 4.604 -7.822 1.00 97.19 206 ASN A N 1
ATOM 1526 C CA . ASN A 1 206 ? -2.162 5.427 -6.758 1.00 97.19 206 ASN A CA 1
ATOM 1527 C C . ASN A 1 206 ? -1.406 6.629 -7.335 1.00 97.19 206 ASN A C 1
ATOM 1529 O O . ASN A 1 206 ? -0.800 6.548 -8.404 1.00 97.19 206 ASN A O 1
ATOM 1533 N N . ASN A 1 207 ? -1.407 7.734 -6.592 1.00 94.56 207 ASN A N 1
ATOM 1534 C CA . ASN A 1 207 ? -0.431 8.799 -6.778 1.00 94.56 207 ASN A CA 1
ATOM 1535 C C . ASN A 1 207 ? 0.740 8.526 -5.830 1.00 94.56 207 ASN A C 1
ATOM 1537 O O . ASN A 1 207 ? 0.619 8.722 -4.618 1.00 94.56 207 ASN A O 1
ATOM 1541 N N . ALA A 1 208 ? 1.828 8.027 -6.407 1.00 90.06 208 ALA A N 1
ATOM 1542 C CA . ALA A 1 208 ? 3.048 7.607 -5.740 1.00 90.06 208 ALA A CA 1
ATOM 1543 C C . ALA A 1 208 ? 4.197 8.578 -6.065 1.00 90.06 208 ALA A C 1
ATOM 1545 O O . ALA A 1 208 ? 5.284 8.175 -6.478 1.00 90.06 208 ALA A O 1
ATOM 1546 N N . SER A 1 209 ? 3.930 9.882 -5.949 1.00 79.31 209 SER A N 1
ATOM 1547 C CA . SER A 1 209 ? 4.962 10.911 -6.044 1.00 79.31 209 SER A CA 1
ATOM 1548 C C . SER A 1 209 ? 5.740 10.988 -4.727 1.00 79.31 209 SER A C 1
ATOM 1550 O O . SER A 1 209 ? 5.202 11.442 -3.712 1.00 79.31 209 SER A O 1
ATOM 1552 N N . ALA A 1 210 ? 7.003 10.586 -4.768 1.00 77.62 210 ALA A N 1
ATOM 1553 C CA . ALA A 1 210 ? 7.898 10.507 -3.623 1.00 77.62 210 ALA A CA 1
ATOM 1554 C C . ALA A 1 210 ? 9.220 11.245 -3.889 1.00 77.62 210 ALA A C 1
ATOM 1556 O O . ALA A 1 210 ? 9.477 11.725 -4.995 1.00 77.62 210 ALA A O 1
ATOM 1557 N N . HIS A 1 211 ? 10.063 11.361 -2.870 1.00 76.81 211 HIS A N 1
ATOM 1558 C CA . HIS A 1 211 ? 11.389 11.957 -3.014 1.00 76.81 211 HIS A CA 1
ATOM 1559 C C . HIS A 1 211 ? 12.424 10.941 -3.527 1.00 76.81 211 HIS A C 1
ATOM 1561 O O . HIS A 1 211 ? 13.208 11.275 -4.425 1.00 76.81 211 HIS A O 1
ATOM 1567 N N . ASP A 1 212 ? 12.378 9.713 -3.011 1.00 87.56 212 ASP A N 1
ATOM 1568 C CA . ASP A 1 212 ? 13.353 8.653 -3.251 1.00 87.56 212 ASP A CA 1
ATOM 1569 C C . ASP A 1 212 ? 12.788 7.608 -4.221 1.00 87.56 212 ASP A C 1
ATOM 1571 O O . ASP A 1 212 ? 13.216 7.636 -5.369 1.00 87.56 212 ASP A O 1
ATOM 1575 N N . ASP A 1 213 ? 11.783 6.802 -3.859 1.00 91.50 213 ASP A N 1
ATOM 1576 C CA . ASP A 1 213 ? 11.164 5.824 -4.776 1.00 91.50 213 ASP A CA 1
ATOM 1577 C C . ASP A 1 213 ? 9.632 5.945 -4.829 1.00 91.50 213 ASP A C 1
ATOM 1579 O O . ASP A 1 213 ? 8.952 6.077 -3.811 1.00 91.50 213 ASP A O 1
ATOM 1583 N N . GLY A 1 214 ? 9.050 5.863 -6.030 1.00 94.69 214 GLY A N 1
ATOM 1584 C CA . GLY A 1 214 ? 7.590 5.890 -6.175 1.00 94.69 214 GLY A CA 1
ATOM 1585 C C . GLY A 1 214 ? 6.934 4.601 -5.667 1.00 94.69 214 GLY A C 1
ATOM 1586 O O . GLY A 1 214 ? 6.232 4.589 -4.655 1.00 94.69 214 GLY A O 1
ATOM 1587 N N . VAL A 1 215 ? 7.160 3.498 -6.383 1.00 96.38 215 VAL A N 1
ATOM 1588 C CA . VAL A 1 215 ? 6.700 2.156 -5.998 1.00 96.38 215 VAL A CA 1
ATOM 1589 C C . VAL A 1 215 ? 7.893 1.209 -5.932 1.00 96.38 215 VAL A C 1
ATOM 1591 O O . VAL A 1 215 ? 8.480 0.884 -6.963 1.00 96.38 215 VAL A O 1
ATOM 1594 N N . TYR A 1 216 ? 8.219 0.748 -4.732 1.00 97.06 216 TYR A N 1
ATOM 1595 C CA . TYR A 1 216 ? 9.277 -0.211 -4.448 1.00 97.06 216 TYR A CA 1
ATOM 1596 C C . TYR A 1 216 ? 8.688 -1.601 -4.184 1.00 97.06 216 TYR A C 1
ATOM 1598 O O . TYR A 1 216 ? 7.771 -1.759 -3.373 1.00 97.06 216 TYR A O 1
ATOM 1606 N N . ILE A 1 217 ? 9.213 -2.612 -4.875 1.00 97.81 217 ILE A N 1
ATOM 1607 C CA . ILE A 1 217 ? 8.774 -4.007 -4.787 1.00 97.81 217 ILE A CA 1
ATOM 1608 C C . ILE A 1 217 ? 10.012 -4.893 -4.648 1.00 97.81 217 ILE A C 1
ATOM 1610 O O . ILE A 1 217 ? 10.855 -4.912 -5.550 1.00 97.81 217 ILE A O 1
ATOM 1614 N N . ALA A 1 218 ? 10.102 -5.636 -3.546 1.00 98.19 218 ALA A N 1
ATOM 1615 C CA . ALA A 1 218 ? 11.204 -6.560 -3.297 1.00 98.19 218 ALA A CA 1
ATOM 1616 C C . ALA A 1 218 ? 10.744 -7.953 -2.871 1.00 98.19 218 ALA A C 1
ATOM 1618 O O . ALA A 1 218 ? 9.830 -8.089 -2.060 1.00 98.19 218 ALA A O 1
ATOM 1619 N N . ASN A 1 219 ? 11.428 -8.995 -3.350 1.00 98.00 219 ASN A N 1
ATOM 1620 C CA . ASN A 1 219 ? 11.155 -10.382 -2.961 1.00 98.00 219 ASN A CA 1
ATOM 1621 C C . ASN A 1 219 ? 9.677 -10.770 -3.163 1.00 98.00 219 ASN A C 1
ATOM 1623 O O . ASN A 1 219 ? 9.075 -11.418 -2.302 1.00 98.00 219 ASN A O 1
ATOM 1627 N N . CYS A 1 220 ? 9.059 -10.307 -4.253 1.00 97.12 220 CYS A N 1
ATOM 1628 C CA . CYS A 1 220 ? 7.636 -10.502 -4.502 1.00 97.12 220 CYS A CA 1
ATOM 1629 C C . CYS A 1 220 ? 7.353 -11.265 -5.796 1.00 97.12 220 CYS A C 1
ATOM 1631 O O . CYS A 1 220 ? 8.068 -11.125 -6.786 1.00 97.12 220 CYS A O 1
ATOM 1633 N N . ASP A 1 221 ? 6.227 -11.979 -5.796 1.00 94.81 221 ASP A N 1
ATOM 1634 C CA . ASP A 1 221 ? 5.733 -12.757 -6.929 1.00 94.81 221 ASP A CA 1
ATOM 1635 C C . ASP A 1 221 ? 4.288 -12.383 -7.284 1.00 94.81 221 ASP A C 1
ATOM 1637 O O . ASP A 1 221 ? 3.457 -12.114 -6.417 1.00 94.81 221 ASP A O 1
ATOM 1641 N N . ASN A 1 222 ? 3.936 -12.444 -8.571 1.00 93.75 222 ASN A N 1
ATOM 1642 C CA . ASN A 1 222 ? 2.548 -12.289 -9.039 1.00 93.75 222 ASN A CA 1
ATOM 1643 C C . ASN A 1 222 ? 1.880 -10.974 -8.575 1.00 93.75 222 ASN A C 1
ATOM 1645 O O . ASN A 1 222 ? 0.775 -10.965 -8.022 1.00 93.75 222 ASN A O 1
ATOM 1649 N N . ILE A 1 223 ? 2.561 -9.851 -8.803 1.00 97.56 223 ILE A N 1
ATOM 1650 C CA . ILE A 1 223 ? 2.069 -8.514 -8.451 1.00 97.56 223 ILE A CA 1
ATOM 1651 C C . ILE A 1 223 ? 1.558 -7.797 -9.701 1.00 97.56 223 ILE A C 1
ATOM 1653 O O . ILE A 1 223 ? 2.190 -7.820 -10.758 1.00 97.56 223 ILE A O 1
ATOM 1657 N N . GLN A 1 224 ? 0.417 -7.125 -9.579 1.00 98.31 224 GLN A N 1
ATOM 1658 C CA . GLN A 1 224 ? -0.139 -6.255 -10.617 1.00 98.31 224 GLN A CA 1
ATOM 1659 C C . GLN A 1 224 ? 0.107 -4.796 -10.232 1.00 98.31 224 GLN A C 1
ATOM 1661 O O . GLN A 1 224 ? -0.370 -4.349 -9.194 1.00 98.31 224 GLN A O 1
ATOM 1666 N N . VAL A 1 225 ? 0.828 -4.047 -11.062 1.00 98.56 225 VAL A N 1
ATOM 1667 C CA . VAL A 1 225 ? 1.130 -2.624 -10.855 1.00 98.56 225 VAL A CA 1
ATOM 1668 C C . VAL A 1 225 ? 0.542 -1.838 -12.018 1.00 98.56 225 VAL A C 1
ATOM 1670 O O . VAL A 1 225 ? 1.117 -1.817 -13.113 1.00 98.56 225 VAL A O 1
ATOM 1673 N N . SER A 1 226 ? -0.615 -1.208 -11.812 1.00 98.56 226 SER A N 1
ATOM 1674 C CA . SER A 1 226 ? -1.350 -0.560 -12.899 1.00 98.56 226 SER A CA 1
ATOM 1675 C C . SER A 1 226 ? -1.842 0.850 -12.614 1.00 98.56 226 SER A C 1
ATOM 1677 O O . SER A 1 226 ? -2.218 1.187 -11.503 1.00 98.56 226 SER A O 1
ATOM 1679 N N . ASN A 1 227 ? -1.883 1.693 -13.647 1.00 98.38 227 ASN A N 1
ATOM 1680 C CA . ASN A 1 227 ? -2.502 3.027 -13.586 1.00 98.38 227 ASN A CA 1
ATOM 1681 C C . ASN A 1 227 ? -1.937 3.970 -12.504 1.00 98.38 227 ASN A C 1
ATOM 1683 O O . ASN A 1 227 ? -2.588 4.954 -12.156 1.00 98.38 227 ASN A O 1
ATOM 1687 N N . ASN A 1 228 ? -0.750 3.696 -11.961 1.00 97.88 228 ASN A N 1
ATOM 1688 C CA . ASN A 1 228 ? -0.137 4.552 -10.953 1.00 97.88 228 ASN A CA 1
ATOM 1689 C C . ASN A 1 228 ? 0.566 5.738 -11.622 1.00 97.88 228 ASN A C 1
ATOM 1691 O O . ASN A 1 228 ? 1.141 5.604 -12.706 1.00 97.88 228 ASN A O 1
ATOM 1695 N N . ASP A 1 229 ? 0.544 6.887 -10.954 1.00 97.19 229 ASP A N 1
ATOM 1696 C CA . ASP A 1 229 ? 1.398 8.028 -11.280 1.00 97.19 229 ASP A CA 1
ATOM 1697 C C . ASP A 1 229 ? 2.580 8.043 -10.309 1.00 97.19 229 ASP A C 1
ATOM 1699 O O . ASP A 1 229 ? 2.420 8.383 -9.138 1.00 97.19 229 ASP A O 1
ATOM 1703 N N . ALA A 1 230 ? 3.754 7.635 -10.791 1.00 95.75 230 ALA A N 1
ATOM 1704 C CA . ALA A 1 230 ? 5.013 7.657 -10.050 1.00 95.75 230 ALA A CA 1
ATOM 1705 C C . ALA A 1 230 ? 6.000 8.590 -10.766 1.00 95.75 230 ALA A C 1
ATOM 1707 O O . ALA A 1 230 ? 7.041 8.185 -11.293 1.00 95.75 230 ALA A O 1
ATOM 1708 N N . SER A 1 231 ? 5.593 9.856 -10.854 1.00 95.62 231 SER A N 1
ATOM 1709 C CA . SER A 1 231 ? 6.319 10.938 -11.517 1.00 95.62 231 SER A CA 1
ATOM 1710 C C . SER A 1 231 ? 6.905 11.941 -10.523 1.00 95.62 231 SER A C 1
ATOM 1712 O O . SER A 1 231 ? 6.391 12.130 -9.422 1.00 95.62 231 SER A O 1
ATOM 1714 N N . ASN A 1 232 ? 7.893 12.701 -10.993 1.00 94.00 232 ASN A N 1
ATOM 1715 C CA . ASN A 1 232 ? 8.578 13.782 -10.283 1.00 94.00 232 ASN A CA 1
ATOM 1716 C C . ASN A 1 232 ? 9.365 13.307 -9.053 1.00 94.00 232 ASN A C 1
ATOM 1718 O O . ASN A 1 232 ? 9.432 14.015 -8.049 1.00 94.00 232 ASN A O 1
ATOM 1722 N N . ILE A 1 233 ? 9.977 12.130 -9.166 1.00 91.50 233 ILE A N 1
ATOM 1723 C CA . ILE A 1 233 ? 10.872 11.556 -8.164 1.00 91.50 233 ILE A CA 1
ATOM 1724 C C . ILE A 1 233 ? 12.249 12.219 -8.263 1.00 91.50 233 ILE A C 1
ATOM 1726 O O . ILE A 1 233 ? 12.756 12.445 -9.364 1.00 91.50 233 ILE A O 1
ATOM 1730 N N . ALA A 1 234 ? 12.864 12.560 -7.128 1.00 89.75 234 ALA A N 1
ATOM 1731 C CA . ALA A 1 234 ? 14.103 13.334 -7.111 1.00 89.75 234 ALA A CA 1
ATOM 1732 C C . ALA A 1 234 ? 15.370 12.464 -7.182 1.00 89.75 234 ALA A C 1
ATOM 1734 O O . ALA A 1 234 ? 16.315 12.849 -7.880 1.00 89.75 234 ALA A O 1
ATOM 1735 N N . TYR A 1 235 ? 15.402 11.317 -6.491 1.00 89.00 235 TYR A N 1
ATOM 1736 C CA . TYR A 1 235 ? 16.634 10.529 -6.316 1.00 89.00 235 TYR A CA 1
ATOM 1737 C C . TYR A 1 235 ? 16.588 9.106 -6.880 1.00 89.00 235 TYR A C 1
ATOM 1739 O O . TYR A 1 235 ? 17.621 8.642 -7.371 1.00 89.00 235 TYR A O 1
ATOM 1747 N N . GLY A 1 236 ? 15.436 8.443 -6.886 1.00 92.06 236 GLY A N 1
ATOM 1748 C CA . GLY A 1 236 ? 15.295 7.067 -7.357 1.00 92.06 236 GLY A CA 1
ATOM 1749 C C . GLY A 1 236 ? 14.314 6.891 -8.519 1.00 92.06 236 GLY A C 1
ATOM 1750 O O . GLY A 1 236 ? 13.940 7.854 -9.204 1.00 92.06 236 GLY A O 1
ATOM 1751 N N . PRO A 1 237 ? 13.998 5.633 -8.857 1.00 95.81 237 PRO A N 1
ATOM 1752 C CA . PRO A 1 237 ? 13.019 5.281 -9.873 1.00 95.81 237 PRO A CA 1
ATOM 1753 C C . PRO A 1 237 ? 11.563 5.627 -9.528 1.00 95.81 237 PRO A C 1
ATOM 1755 O O . PRO A 1 237 ? 11.138 5.665 -8.377 1.00 95.81 237 PRO A O 1
ATOM 1758 N N . GLY A 1 238 ? 10.749 5.758 -10.579 1.00 97.19 238 GLY A N 1
ATOM 1759 C CA . GLY A 1 238 ? 9.292 5.719 -10.442 1.00 97.19 238 GLY A CA 1
ATOM 1760 C C . GLY A 1 238 ? 8.806 4.352 -9.949 1.00 97.19 238 GLY A C 1
ATOM 1761 O O . GLY A 1 238 ? 8.028 4.277 -9.004 1.00 97.19 238 GLY A O 1
ATOM 1762 N N . ILE A 1 239 ? 9.285 3.263 -10.560 1.00 97.88 239 ILE A N 1
ATOM 1763 C CA . ILE A 1 239 ? 9.029 1.886 -10.102 1.00 97.88 239 ILE A CA 1
ATOM 1764 C C . ILE A 1 239 ? 10.350 1.129 -9.961 1.00 97.88 239 ILE A C 1
ATOM 1766 O O . ILE A 1 239 ? 11.120 1.055 -10.924 1.00 97.88 239 ILE A O 1
ATOM 1770 N N . TYR A 1 240 ? 10.586 0.528 -8.796 1.00 97.75 240 TYR A N 1
ATOM 1771 C CA . TYR A 1 240 ? 11.771 -0.265 -8.486 1.00 97.75 240 TYR A CA 1
ATOM 1772 C C . TYR A 1 240 ? 11.402 -1.723 -8.198 1.00 97.75 240 TYR A C 1
ATOM 1774 O O . TYR A 1 240 ? 10.638 -1.992 -7.276 1.00 97.75 240 TYR A O 1
ATOM 1782 N N . LEU A 1 241 ? 11.959 -2.655 -8.974 1.00 97.69 241 LEU A N 1
ATOM 1783 C CA . LEU A 1 241 ? 11.911 -4.092 -8.709 1.00 97.69 241 LEU A CA 1
ATOM 1784 C C . LEU A 1 241 ? 13.276 -4.617 -8.250 1.00 97.69 241 LEU A C 1
ATOM 1786 O O . LEU A 1 241 ? 14.293 -4.351 -8.905 1.00 97.69 241 LEU A O 1
ATOM 1790 N N . VAL A 1 242 ? 13.265 -5.406 -7.176 1.00 98.00 242 VAL A N 1
ATOM 1791 C CA . VAL A 1 242 ? 14.425 -6.111 -6.613 1.00 98.00 242 VAL A CA 1
ATOM 1792 C C . VAL A 1 242 ? 14.043 -7.572 -6.363 1.00 98.00 242 VAL A C 1
ATOM 1794 O O . VAL A 1 242 ? 13.054 -7.821 -5.679 1.00 98.00 242 VAL A O 1
ATOM 1797 N N . ASP A 1 243 ? 14.794 -8.532 -6.913 1.00 97.44 243 ASP A N 1
ATOM 1798 C CA . ASP A 1 243 ? 14.558 -9.983 -6.731 1.00 97.44 243 ASP A CA 1
ATOM 1799 C C . ASP A 1 243 ? 13.068 -10.370 -6.810 1.00 97.44 243 ASP A C 1
ATOM 1801 O O . ASP A 1 243 ? 12.503 -10.974 -5.901 1.00 97.44 243 ASP A O 1
ATOM 1805 N N . SER A 1 244 ? 12.385 -9.876 -7.848 1.00 97.50 244 SER A N 1
ATOM 1806 C CA . SER A 1 244 ? 10.933 -10.014 -7.996 1.00 97.50 244 SER A CA 1
ATOM 1807 C C . SER A 1 244 ? 10.559 -10.479 -9.398 1.00 97.50 244 SER A C 1
ATOM 1809 O O . SER A 1 244 ? 10.967 -9.876 -10.402 1.00 97.50 244 SER A O 1
ATOM 1811 N N . ASP A 1 245 ? 9.734 -11.523 -9.452 1.00 93.75 245 ASP A N 1
ATOM 1812 C CA . ASP A 1 245 ? 9.358 -12.219 -10.676 1.00 93.75 245 ASP A CA 1
ATOM 1813 C C . ASP A 1 245 ? 7.837 -12.184 -10.910 1.00 93.75 245 ASP A C 1
ATOM 1815 O O . ASP A 1 245 ? 7.004 -12.035 -10.013 1.00 93.75 245 ASP A O 1
ATOM 1819 N N . GLY A 1 246 ? 7.428 -12.325 -12.173 1.00 93.31 246 GLY A N 1
ATOM 1820 C CA . GLY A 1 246 ? 6.005 -12.384 -12.527 1.00 93.31 246 GLY A CA 1
ATOM 1821 C C . GLY A 1 246 ? 5.230 -11.092 -12.229 1.00 93.31 246 GLY A C 1
ATOM 1822 O O . GLY A 1 246 ? 4.004 -11.119 -12.092 1.00 93.31 246 GLY A O 1
ATOM 1823 N N . ILE A 1 247 ? 5.925 -9.958 -12.149 1.00 97.75 247 ILE A N 1
ATOM 1824 C CA . ILE A 1 247 ? 5.339 -8.638 -11.942 1.00 97.75 247 ILE A CA 1
ATOM 1825 C C . ILE A 1 247 ? 4.776 -8.119 -13.267 1.00 97.75 247 ILE A C 1
ATOM 1827 O O . ILE A 1 247 ? 5.450 -8.116 -14.298 1.00 97.75 247 ILE A O 1
ATOM 1831 N N . THR A 1 248 ? 3.529 -7.654 -13.251 1.00 98.06 248 THR A N 1
ATOM 1832 C CA . THR A 1 248 ? 2.860 -7.044 -14.406 1.00 98.06 248 THR A CA 1
ATOM 1833 C C . THR A 1 248 ? 2.744 -5.537 -14.197 1.00 98.06 248 THR A C 1
ATOM 1835 O O . THR A 1 248 ? 1.910 -5.076 -13.425 1.00 98.06 248 THR A O 1
ATOM 1838 N N . ILE A 1 249 ? 3.569 -4.759 -14.896 1.00 98.56 249 ILE A N 1
ATOM 1839 C CA . ILE A 1 249 ? 3.625 -3.295 -14.834 1.00 98.56 249 ILE A CA 1
ATOM 1840 C C . ILE A 1 249 ? 2.942 -2.717 -16.074 1.00 98.56 249 ILE A C 1
ATOM 1842 O O . ILE A 1 249 ? 3.506 -2.763 -17.175 1.00 98.56 249 ILE A O 1
ATOM 1846 N N . THR A 1 250 ? 1.739 -2.156 -15.915 1.00 98.31 250 THR A N 1
ATOM 1847 C CA . THR A 1 250 ? 0.953 -1.658 -17.054 1.00 98.31 250 THR A CA 1
ATOM 1848 C C . THR A 1 250 ? 0.292 -0.304 -16.861 1.00 98.31 250 THR A C 1
ATOM 1850 O O . THR A 1 250 ? -0.242 0.012 -15.808 1.00 98.31 250 THR A O 1
ATOM 1853 N N . SER A 1 251 ? 0.246 0.502 -17.921 1.00 98.38 251 SER A N 1
ATOM 1854 C CA . SER A 1 251 ? -0.511 1.768 -17.932 1.00 98.38 251 SER A CA 1
ATOM 1855 C C . SER A 1 251 ? -0.108 2.776 -16.843 1.00 98.38 251 SER A C 1
ATOM 1857 O O . SER A 1 251 ? -0.900 3.645 -16.491 1.00 98.38 251 SER A O 1
ATOM 1859 N N . ASN A 1 252 ? 1.113 2.687 -16.312 1.00 98.62 252 ASN A N 1
ATOM 1860 C CA . ASN A 1 252 ? 1.633 3.646 -15.338 1.00 98.62 252 ASN A CA 1
ATOM 1861 C C . ASN A 1 252 ? 2.185 4.898 -16.038 1.00 98.62 252 ASN A C 1
ATOM 1863 O O . ASN A 1 252 ? 2.626 4.836 -17.193 1.00 98.62 252 ASN A O 1
ATOM 1867 N N . ILE A 1 253 ? 2.181 6.025 -15.327 1.00 98.31 253 ILE A N 1
ATOM 1868 C CA . ILE A 1 253 ? 2.781 7.295 -15.748 1.00 98.31 253 ILE A CA 1
ATOM 1869 C C . ILE A 1 253 ? 4.057 7.507 -14.929 1.00 98.31 253 ILE A C 1
ATOM 1871 O O . ILE A 1 253 ? 4.019 7.552 -13.704 1.00 98.31 253 ILE A O 1
ATOM 1875 N N . LEU A 1 254 ? 5.194 7.587 -15.620 1.00 97.88 254 LEU A N 1
ATOM 1876 C CA . LEU A 1 254 ? 6.534 7.537 -15.031 1.00 97.88 254 LEU A CA 1
ATOM 1877 C C . LEU A 1 254 ? 7.382 8.648 -15.640 1.00 97.88 254 LEU A C 1
ATOM 1879 O O . LEU A 1 254 ? 8.098 8.433 -16.629 1.00 97.88 254 LEU A O 1
ATOM 1883 N N . SER A 1 255 ? 7.218 9.867 -15.125 1.00 97.50 255 SER A N 1
ATOM 1884 C CA . SER A 1 255 ? 7.788 11.055 -15.754 1.00 97.50 255 SER A CA 1
ATOM 1885 C C . SER A 1 255 ? 8.646 11.925 -14.849 1.00 97.50 255 SER A C 1
ATOM 1887 O O . SER A 1 255 ? 8.352 12.080 -13.674 1.00 97.50 255 SER A O 1
ATOM 1889 N N . ASN A 1 256 ? 9.666 12.563 -15.432 1.00 96.88 256 ASN A N 1
ATOM 1890 C CA . ASN A 1 256 ? 10.578 13.488 -14.743 1.00 96.88 256 ASN A CA 1
ATOM 1891 C C . ASN A 1 256 ? 11.351 12.860 -13.567 1.00 96.88 256 ASN A C 1
ATOM 1893 O O . ASN A 1 256 ? 11.588 13.532 -12.565 1.00 96.88 256 ASN A O 1
ATOM 1897 N N . ASN A 1 257 ? 11.762 11.602 -13.704 1.00 96.69 257 ASN A N 1
ATOM 1898 C CA . ASN A 1 257 ? 12.525 10.867 -12.699 1.00 96.69 257 ASN A CA 1
ATOM 1899 C C . ASN A 1 257 ? 13.986 10.669 -13.152 1.00 96.69 257 ASN A C 1
ATOM 1901 O O . ASN A 1 257 ? 14.290 10.702 -14.354 1.00 96.69 257 ASN A O 1
ATOM 1905 N N . PRO A 1 258 ? 14.921 10.376 -12.233 1.00 96.44 258 PRO A N 1
ATOM 1906 C CA . PRO A 1 258 ? 16.183 9.739 -12.588 1.00 96.44 258 PRO A CA 1
ATOM 1907 C C . PRO A 1 258 ? 15.949 8.501 -13.457 1.00 96.44 258 PRO A C 1
ATOM 1909 O O . PRO A 1 258 ? 16.551 8.361 -14.523 1.00 96.44 258 PRO A O 1
ATOM 1912 N N . GLU A 1 259 ? 15.021 7.638 -13.049 1.00 96.50 259 GLU A N 1
ATOM 1913 C CA . GLU A 1 259 ? 14.719 6.382 -13.730 1.00 96.50 259 GLU A CA 1
ATOM 1914 C C . GLU A 1 259 ? 13.200 6.179 -13.792 1.00 96.50 259 GLU A C 1
ATOM 1916 O O . GLU A 1 259 ? 12.493 6.404 -12.816 1.00 96.50 259 GLU A O 1
ATOM 1921 N N . GLY A 1 260 ? 12.654 5.791 -14.944 1.00 97.62 260 GLY A N 1
ATOM 1922 C CA . GLY A 1 260 ? 11.230 5.467 -15.041 1.00 97.62 260 GLY A CA 1
ATOM 1923 C C . GLY A 1 260 ? 10.930 4.160 -14.311 1.00 97.62 260 GLY A C 1
ATOM 1924 O O . GLY A 1 260 ? 10.176 4.141 -13.341 1.00 97.62 260 GLY A O 1
ATOM 1925 N N . ILE A 1 261 ? 11.568 3.080 -14.764 1.00 97.62 261 ILE A N 1
ATOM 1926 C CA . ILE A 1 261 ? 11.494 1.743 -14.162 1.00 97.62 261 ILE A CA 1
ATOM 1927 C C . ILE A 1 261 ? 12.911 1.212 -13.967 1.00 97.62 261 ILE A C 1
ATOM 1929 O O . ILE A 1 261 ? 13.732 1.323 -14.879 1.00 97.62 261 ILE A O 1
ATOM 1933 N N . ARG A 1 262 ? 13.188 0.590 -12.823 1.00 97.25 262 ARG A N 1
ATOM 1934 C CA . ARG A 1 262 ? 14.453 -0.087 -12.532 1.00 97.25 262 ARG A CA 1
ATOM 1935 C C . ARG A 1 262 ? 14.210 -1.541 -12.135 1.00 97.25 262 ARG A C 1
ATOM 1937 O O . ARG A 1 262 ? 13.368 -1.804 -11.287 1.00 97.25 262 ARG A O 1
ATOM 1944 N N . LEU A 1 263 ? 14.974 -2.462 -12.724 1.00 96.12 263 LEU A N 1
ATOM 1945 C CA . LEU A 1 263 ? 14.974 -3.891 -12.397 1.00 96.12 263 LEU A CA 1
ATOM 1946 C C . LEU A 1 263 ? 16.388 -4.342 -12.028 1.00 96.12 263 LEU A C 1
ATOM 1948 O O . LEU A 1 263 ? 17.328 -4.110 -12.801 1.00 96.12 263 LEU A O 1
ATOM 1952 N N . VAL A 1 264 ? 16.539 -4.982 -10.870 1.00 95.12 264 VAL A N 1
ATOM 1953 C CA . VAL A 1 264 ? 17.827 -5.503 -10.385 1.00 95.12 264 VAL A CA 1
ATOM 1954 C C . VAL A 1 264 ? 17.683 -6.850 -9.678 1.00 95.12 264 VAL A C 1
ATOM 1956 O O . VAL A 1 264 ? 16.575 -7.288 -9.370 1.00 95.12 264 VAL A O 1
ATOM 1959 N N . ASP A 1 265 ? 18.828 -7.477 -9.415 1.00 94.31 265 ASP A N 1
ATOM 1960 C CA . ASP A 1 265 ? 18.971 -8.639 -8.536 1.00 94.31 265 ASP A CA 1
ATOM 1961 C C . ASP A 1 265 ? 18.077 -9.819 -8.936 1.00 94.31 265 ASP A C 1
ATOM 1963 O O . ASP A 1 265 ? 17.331 -10.339 -8.128 1.00 94.31 265 ASP A O 1
ATOM 1967 N N . HIS A 1 266 ? 18.194 -10.277 -10.184 1.00 92.75 266 HIS A N 1
ATOM 1968 C CA . HIS A 1 266 ? 17.426 -11.393 -10.755 1.00 92.75 266 HIS A CA 1
ATOM 1969 C C . HIS A 1 266 ? 15.916 -11.152 -10.886 1.00 92.75 266 HIS A C 1
ATOM 1971 O O . HIS A 1 266 ? 15.153 -12.108 -10.936 1.00 92.75 266 HIS A O 1
ATOM 1977 N N . SER A 1 267 ? 15.489 -9.900 -11.067 1.00 95.88 267 SER A N 1
ATOM 1978 C CA . SER A 1 267 ?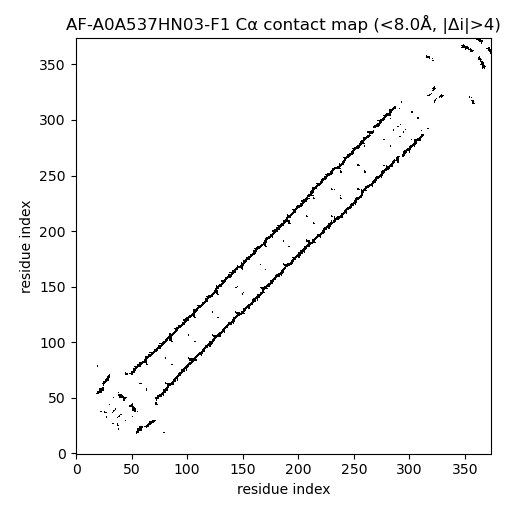 14.100 -9.588 -11.425 1.00 95.88 267 SER A CA 1
ATOM 1979 C C . SER A 1 267 ? 13.806 -9.977 -12.883 1.00 95.88 267 SER A C 1
ATOM 1981 O O . SER A 1 267 ? 14.117 -9.238 -13.830 1.00 95.88 267 SER A O 1
ATOM 1983 N N . THR A 1 268 ? 13.203 -11.145 -13.088 1.00 90.44 268 THR A N 1
ATOM 1984 C CA . THR A 1 268 ? 12.968 -11.782 -14.391 1.00 90.44 268 THR A CA 1
ATOM 1985 C C . THR A 1 268 ? 11.502 -12.178 -14.616 1.00 90.44 268 THR A C 1
ATOM 1987 O O . THR A 1 268 ? 10.644 -12.106 -13.747 1.00 90.44 268 THR A O 1
ATOM 1990 N N . GLY A 1 269 ? 11.141 -12.550 -15.848 1.00 89.19 269 GLY A N 1
ATOM 1991 C CA . GLY A 1 269 ? 9.776 -12.984 -16.168 1.00 89.19 269 GLY A CA 1
ATOM 1992 C C . GLY A 1 269 ? 8.701 -11.903 -15.987 1.00 89.19 269 GLY A C 1
ATOM 1993 O O . GLY A 1 269 ? 7.514 -12.229 -15.952 1.00 89.19 269 GLY A O 1
ATOM 1994 N N . ASN A 1 270 ? 9.095 -10.631 -15.887 1.00 94.94 270 ASN A N 1
ATOM 1995 C CA . ASN A 1 270 ? 8.190 -9.510 -15.656 1.00 94.94 270 ASN A CA 1
ATOM 1996 C C . ASN A 1 270 ? 7.596 -8.988 -16.968 1.00 94.94 270 ASN A C 1
ATOM 1998 O O . ASN A 1 270 ? 8.247 -9.014 -18.013 1.00 94.94 270 ASN A O 1
ATOM 2002 N N . TYR A 1 271 ? 6.369 -8.473 -16.919 1.00 93.44 271 TYR A N 1
ATOM 2003 C CA . TYR A 1 271 ? 5.641 -7.918 -18.061 1.00 93.44 271 TYR A CA 1
ATOM 2004 C C . TYR A 1 271 ? 5.534 -6.405 -17.917 1.00 93.44 271 TYR A C 1
ATOM 2006 O O . TYR A 1 271 ? 4.817 -5.910 -17.057 1.00 93.44 271 TYR A O 1
ATOM 2014 N N . ILE A 1 272 ? 6.224 -5.662 -18.777 1.00 96.44 272 ILE A N 1
ATOM 2015 C CA . ILE A 1 272 ? 6.268 -4.199 -18.753 1.00 96.44 272 ILE A CA 1
ATOM 2016 C C . ILE A 1 272 ? 5.683 -3.689 -20.061 1.00 96.44 272 ILE A C 1
ATOM 2018 O O . ILE A 1 272 ? 6.373 -3.642 -21.086 1.00 96.44 272 ILE A O 1
ATOM 2022 N N . THR A 1 273 ? 4.409 -3.305 -20.037 1.00 92.31 273 THR A N 1
ATOM 2023 C CA . THR A 1 273 ? 3.700 -2.892 -21.254 1.00 92.31 273 THR A CA 1
ATOM 2024 C C . THR A 1 273 ? 2.810 -1.686 -21.057 1.00 92.31 273 THR A C 1
ATOM 2026 O O . THR A 1 273 ? 2.346 -1.442 -19.957 1.00 92.31 273 THR A O 1
ATOM 2029 N N . THR A 1 274 ? 2.526 -0.946 -22.130 1.00 96.75 274 THR A N 1
ATOM 2030 C CA . THR A 1 274 ? 1.545 0.158 -22.146 1.00 96.75 274 THR A CA 1
ATOM 2031 C C . THR A 1 274 ? 1.807 1.297 -21.154 1.00 96.75 274 THR A C 1
ATOM 2033 O O . THR A 1 274 ? 0.927 2.126 -20.936 1.00 96.75 274 THR A O 1
ATOM 2036 N N . ASN A 1 275 ? 3.006 1.390 -20.574 1.00 98.38 275 ASN A N 1
ATOM 2037 C CA . ASN A 1 275 ? 3.372 2.482 -19.674 1.00 98.38 275 ASN A CA 1
ATOM 2038 C C . ASN A 1 275 ? 3.745 3.741 -20.466 1.00 98.38 275 ASN A C 1
ATOM 2040 O O . ASN A 1 275 ? 4.276 3.664 -21.577 1.00 98.38 275 ASN A O 1
ATOM 2044 N N . THR A 1 276 ? 3.499 4.909 -19.875 1.00 98.56 276 THR A N 1
ATOM 2045 C CA . THR A 1 276 ? 3.963 6.205 -20.382 1.00 98.56 276 THR A CA 1
ATOM 2046 C C . THR A 1 276 ? 5.194 6.629 -19.591 1.00 98.56 276 THR A C 1
ATOM 2048 O O . THR A 1 276 ? 5.085 7.016 -18.431 1.00 98.56 276 THR A O 1
ATOM 2051 N N . ILE A 1 277 ? 6.367 6.546 -20.217 1.00 98.44 277 ILE A N 1
ATOM 2052 C CA . ILE A 1 277 ? 7.670 6.763 -19.582 1.00 98.44 277 ILE A CA 1
ATOM 2053 C C . ILE A 1 277 ? 8.352 7.939 -20.279 1.00 98.44 277 ILE A C 1
ATOM 2055 O O . ILE A 1 277 ? 8.800 7.815 -21.425 1.00 98.44 277 ILE A O 1
ATOM 2059 N N . SER A 1 278 ? 8.419 9.096 -19.619 1.00 98.38 278 SER A N 1
ATOM 2060 C CA . SER A 1 278 ? 8.848 10.321 -20.301 1.00 98.38 278 SER A CA 1
ATOM 2061 C C . SER A 1 278 ? 9.720 11.271 -19.497 1.00 98.38 278 SER A C 1
ATOM 2063 O O . SER A 1 278 ? 9.490 11.481 -18.315 1.00 98.38 278 SER A O 1
ATOM 2065 N N . ASN A 1 279 ? 10.642 11.957 -20.174 1.00 97.94 279 ASN A N 1
ATOM 2066 C CA . ASN A 1 279 ? 11.519 12.981 -19.585 1.00 97.94 279 ASN A CA 1
ATOM 2067 C C . ASN A 1 279 ? 12.385 12.481 -18.416 1.00 97.94 279 ASN A C 1
ATOM 2069 O O . ASN A 1 279 ? 12.743 13.257 -17.533 1.00 97.94 279 ASN A O 1
ATOM 2073 N N . ASN A 1 280 ? 12.732 11.195 -18.410 1.00 97.44 280 ASN A N 1
ATOM 2074 C CA . ASN A 1 280 ? 13.610 10.618 -17.398 1.00 97.44 280 ASN A CA 1
ATOM 2075 C C . ASN A 1 280 ? 15.082 10.673 -17.834 1.00 97.44 280 ASN A C 1
ATOM 2077 O O . ASN A 1 280 ? 15.382 10.765 -19.031 1.00 97.44 280 ASN A O 1
ATOM 2081 N N . GLN A 1 281 ? 16.034 10.562 -16.900 1.00 96.31 281 GLN A N 1
ATOM 2082 C CA . GLN A 1 281 ? 17.435 10.336 -17.303 1.00 96.31 281 GLN A CA 1
ATOM 2083 C C . GLN A 1 281 ? 17.572 8.952 -17.951 1.00 96.31 281 GLN A C 1
ATOM 2085 O O . GLN A 1 281 ? 18.204 8.808 -19.000 1.00 96.31 281 GLN A O 1
ATOM 2090 N N . CYS A 1 282 ? 16.907 7.960 -17.366 1.00 95.75 2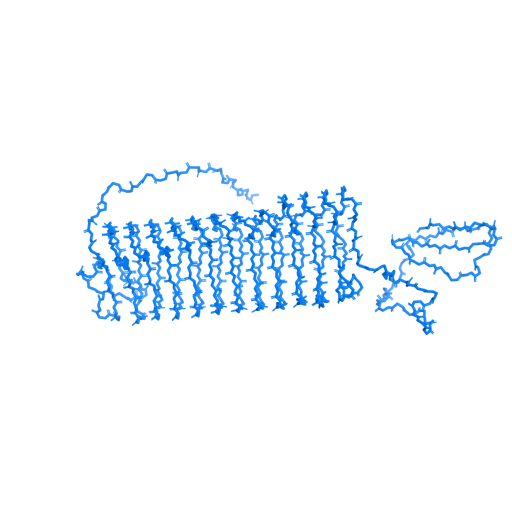82 CYS A N 1
ATOM 2091 C CA . CYS A 1 282 ? 16.709 6.646 -17.944 1.00 95.75 282 CYS A CA 1
ATOM 2092 C C . CYS A 1 282 ? 15.223 6.283 -17.999 1.00 95.75 282 CYS A C 1
ATOM 2094 O O . CYS A 1 282 ? 14.533 6.398 -16.995 1.00 95.75 282 CYS A O 1
ATOM 2096 N N . GLY A 1 283 ? 14.724 5.799 -19.134 1.00 96.88 283 GLY A N 1
ATOM 2097 C CA . GLY A 1 283 ? 13.374 5.249 -19.225 1.00 96.88 283 GLY A CA 1
ATOM 2098 C C . GLY A 1 283 ? 13.257 3.950 -18.428 1.00 96.88 283 GLY A C 1
ATOM 2099 O O . GLY A 1 283 ? 12.581 3.909 -17.404 1.00 96.88 283 GLY A O 1
ATOM 2100 N N . ILE A 1 284 ? 13.946 2.902 -18.879 1.00 95.44 284 ILE A N 1
ATOM 2101 C CA . ILE A 1 284 ? 13.980 1.588 -18.228 1.00 95.44 284 ILE A CA 1
ATOM 2102 C C . ILE A 1 284 ? 15.434 1.184 -17.978 1.00 95.44 284 ILE A C 1
ATOM 2104 O O . ILE A 1 284 ? 16.216 1.049 -18.924 1.00 95.44 284 ILE A O 1
ATOM 2108 N N . ARG A 1 285 ? 15.799 0.972 -16.711 1.00 93.94 285 ARG A N 1
ATOM 2109 C CA . ARG A 1 285 ? 17.113 0.475 -16.301 1.00 93.94 285 ARG A CA 1
ATOM 2110 C C . ARG A 1 285 ? 17.059 -0.998 -15.919 1.00 93.94 285 ARG A C 1
ATOM 2112 O O . ARG A 1 285 ? 16.217 -1.402 -15.125 1.00 93.94 285 ARG A O 1
ATOM 2119 N N . THR A 1 286 ? 18.043 -1.759 -16.389 1.00 91.94 286 THR A N 1
ATOM 2120 C CA . THR A 1 286 ? 18.314 -3.118 -15.908 1.00 91.94 286 THR A CA 1
ATOM 2121 C C . THR A 1 286 ? 19.777 -3.303 -15.506 1.00 91.94 286 THR A C 1
ATOM 2123 O O . THR A 1 286 ? 20.679 -2.622 -16.017 1.00 91.94 286 THR A O 1
ATOM 2126 N N . ASP A 1 287 ? 20.037 -4.270 -14.630 1.00 88.19 287 ASP A N 1
ATOM 2127 C CA . ASP A 1 287 ? 21.383 -4.797 -14.392 1.00 88.19 287 ASP A CA 1
ATOM 2128 C C . ASP A 1 287 ? 21.693 -6.032 -15.266 1.00 88.19 287 ASP A C 1
ATOM 2130 O O . ASP A 1 287 ? 20.959 -6.348 -16.204 1.00 88.19 287 ASP A O 1
ATOM 2134 N N . SER A 1 288 ? 22.825 -6.700 -15.008 1.00 85.50 288 SER A N 1
ATOM 2135 C CA . SER A 1 288 ? 23.256 -7.896 -15.750 1.00 85.50 288 SER A CA 1
ATOM 2136 C C . SER A 1 288 ? 22.500 -9.181 -15.395 1.00 85.50 288 SER A C 1
ATOM 2138 O O . SER A 1 288 ? 22.754 -10.208 -16.017 1.00 85.50 288 SER A O 1
ATOM 2140 N N . THR A 1 289 ? 21.650 -9.148 -14.371 1.00 86.44 289 THR A N 1
ATOM 2141 C CA . THR A 1 289 ? 20.884 -10.296 -13.859 1.00 86.44 289 THR A CA 1
ATOM 2142 C C . THR A 1 289 ? 19.388 -10.196 -14.156 1.00 86.44 289 THR A C 1
ATOM 2144 O O . THR A 1 289 ? 18.690 -11.197 -14.036 1.00 86.44 289 THR A O 1
ATOM 2147 N N . SER A 1 290 ? 18.928 -9.009 -14.567 1.00 88.25 290 SER A N 1
ATOM 2148 C CA . SER A 1 290 ? 17.521 -8.650 -14.792 1.00 88.25 290 SER A CA 1
ATOM 2149 C C . SER A 1 290 ? 17.309 -8.065 -16.193 1.00 88.25 290 SER A C 1
ATOM 2151 O O . SER A 1 290 ? 16.608 -7.069 -16.378 1.00 88.25 290 SER A O 1
ATOM 2153 N N . THR A 1 291 ? 18.007 -8.600 -17.193 1.00 76.19 291 THR A N 1
ATOM 2154 C CA . THR A 1 291 ? 18.129 -7.987 -18.518 1.00 76.19 291 THR A CA 1
ATOM 2155 C C . THR A 1 291 ? 16.787 -7.924 -19.265 1.00 76.19 291 THR A C 1
ATOM 2157 O O . THR A 1 291 ? 15.851 -8.670 -18.961 1.00 76.19 291 THR A O 1
ATOM 2160 N N . PRO A 1 292 ? 16.650 -7.047 -20.281 1.00 71.56 292 PRO A N 1
ATOM 2161 C CA . PRO A 1 292 ? 15.394 -6.913 -21.013 1.00 71.56 292 PRO A CA 1
ATOM 2162 C C . PRO A 1 292 ? 14.976 -8.162 -21.792 1.00 71.56 292 PRO A C 1
ATOM 2164 O O . PRO A 1 292 ? 13.811 -8.273 -22.123 1.00 71.56 292 PRO A O 1
ATOM 2167 N N . ASP A 1 293 ? 15.880 -9.087 -22.121 1.00 70.31 293 ASP A N 1
ATOM 2168 C CA . ASP A 1 293 ? 15.560 -10.376 -22.758 1.00 70.31 293 ASP A CA 1
ATOM 2169 C C . ASP A 1 293 ? 15.081 -11.443 -21.761 1.00 70.31 293 ASP A C 1
ATOM 2171 O O . ASP A 1 293 ? 14.458 -12.424 -22.167 1.00 70.31 293 ASP A O 1
ATOM 2175 N N . GLN A 1 294 ? 15.320 -11.230 -20.464 1.00 80.19 294 GLN A N 1
ATOM 2176 C CA . GLN A 1 294 ? 14.742 -12.021 -19.376 1.00 80.19 294 GLN A CA 1
ATOM 2177 C C . GLN A 1 294 ? 13.354 -11.510 -18.962 1.00 80.19 294 GLN A C 1
ATOM 2179 O O . GLN A 1 294 ? 12.684 -12.153 -18.160 1.00 80.19 294 GLN A O 1
ATOM 2184 N N . ASN A 1 295 ? 12.913 -10.376 -19.513 1.00 83.44 295 ASN A N 1
ATOM 2185 C CA . ASN A 1 295 ? 11.650 -9.714 -19.207 1.00 83.44 295 ASN A CA 1
ATOM 2186 C C . ASN A 1 295 ? 10.862 -9.443 -20.504 1.00 83.44 295 ASN A C 1
ATOM 2188 O O . ASN A 1 295 ? 11.418 -9.383 -21.596 1.00 83.44 295 ASN A O 1
ATOM 2192 N N . TYR A 1 296 ? 9.544 -9.284 -20.427 1.00 84.19 296 TYR A N 1
ATOM 2193 C CA . TYR A 1 296 ? 8.723 -8.912 -21.577 1.00 84.19 296 TYR A CA 1
ATOM 2194 C C . TYR A 1 296 ? 8.477 -7.403 -21.583 1.00 84.19 296 TYR A C 1
ATOM 2196 O O . TYR A 1 296 ? 7.593 -6.905 -20.890 1.00 84.19 296 TYR A O 1
ATOM 2204 N N . VAL A 1 297 ? 9.257 -6.671 -22.382 1.00 87.81 297 VAL A N 1
ATOM 2205 C CA . VAL A 1 297 ? 9.157 -5.208 -22.500 1.00 87.81 297 VAL A CA 1
ATOM 2206 C C . VAL A 1 297 ? 8.659 -4.826 -23.893 1.00 87.81 297 VAL A C 1
ATOM 2208 O O . VAL A 1 297 ? 9.386 -4.953 -24.878 1.00 87.81 297 VAL A O 1
ATOM 2211 N N . ALA A 1 298 ? 7.415 -4.357 -23.990 1.00 83.88 298 ALA A N 1
ATOM 2212 C CA . ALA A 1 298 ? 6.777 -4.025 -25.267 1.00 83.88 298 ALA A CA 1
ATOM 2213 C C . ALA A 1 298 ? 5.742 -2.904 -25.118 1.00 83.88 298 ALA A C 1
ATOM 2215 O O . ALA A 1 298 ? 5.245 -2.654 -24.030 1.00 83.88 298 ALA A O 1
ATOM 2216 N N . ASP A 1 299 ? 5.394 -2.225 -26.212 1.00 90.81 299 ASP A N 1
ATOM 2217 C CA . ASP A 1 299 ? 4.257 -1.288 -26.275 1.00 90.81 299 ASP A CA 1
ATOM 2218 C C . ASP A 1 299 ? 4.268 -0.139 -25.242 1.00 90.81 299 ASP A C 1
ATOM 2220 O O . ASP A 1 299 ? 3.230 0.448 -24.940 1.00 90.81 299 ASP A O 1
ATOM 2224 N N . ASN A 1 300 ? 5.437 0.209 -24.700 1.00 90.56 300 ASN A N 1
ATOM 2225 C CA . ASN A 1 300 ? 5.603 1.372 -23.830 1.00 90.56 300 ASN A CA 1
ATOM 2226 C C . ASN A 1 300 ? 5.800 2.641 -24.669 1.00 90.56 300 ASN A C 1
ATOM 2228 O O . ASN A 1 300 ? 6.516 2.640 -25.674 1.00 90.56 300 ASN A O 1
ATOM 2232 N N . THR A 1 301 ? 5.195 3.743 -24.233 1.00 96.56 301 THR A N 1
ATOM 2233 C CA . THR A 1 301 ? 5.408 5.065 -24.826 1.00 96.56 301 THR A CA 1
ATOM 2234 C C . THR A 1 301 ? 6.607 5.722 -24.156 1.00 96.56 301 THR A C 1
ATOM 2236 O O . THR A 1 301 ? 6.498 6.244 -23.050 1.00 96.56 301 THR A O 1
ATOM 2239 N N . LEU A 1 302 ? 7.749 5.696 -24.840 1.00 96.38 302 LEU A N 1
ATOM 2240 C CA . LEU A 1 302 ? 9.013 6.272 -24.388 1.00 96.38 302 LEU A CA 1
ATOM 2241 C C . LEU A 1 302 ? 9.253 7.599 -25.114 1.00 96.38 302 LEU A C 1
ATOM 2243 O O . LEU A 1 302 ? 9.406 7.617 -26.335 1.00 96.38 302 LEU A O 1
ATOM 2247 N N . THR A 1 303 ? 9.213 8.726 -24.397 1.00 96.19 303 THR A N 1
ATOM 2248 C CA . THR A 1 303 ? 9.359 10.052 -25.028 1.00 96.19 303 THR A CA 1
ATOM 2249 C C . THR A 1 303 ? 10.175 11.024 -24.181 1.00 96.19 303 THR A C 1
ATOM 2251 O O . THR A 1 303 ? 9.968 11.157 -22.985 1.00 96.19 303 THR A O 1
ATOM 2254 N N . GLY A 1 304 ? 11.121 11.738 -24.792 1.00 94.69 304 GLY A N 1
ATOM 2255 C CA . GLY A 1 304 ? 11.894 12.781 -24.102 1.00 94.69 304 GLY A CA 1
ATOM 2256 C C . GLY A 1 304 ? 12.874 12.286 -23.029 1.00 94.69 304 GLY A C 1
ATOM 2257 O O . GLY A 1 304 ? 13.501 13.115 -22.374 1.00 94.69 304 GLY A O 1
ATOM 2258 N N . ASN A 1 305 ? 13.040 10.972 -22.843 1.00 95.06 305 ASN A N 1
ATOM 2259 C CA . ASN A 1 305 ? 14.069 10.436 -21.951 1.00 95.06 305 ASN A CA 1
ATOM 2260 C C . ASN A 1 305 ? 15.467 10.725 -22.520 1.00 95.06 305 ASN A C 1
ATOM 2262 O O . ASN A 1 305 ? 15.656 10.756 -23.737 1.00 95.06 305 ASN A O 1
ATOM 2266 N N . THR A 1 306 ? 16.467 10.894 -21.651 1.00 95.38 306 THR A N 1
ATOM 2267 C CA . THR A 1 306 ? 17.863 11.021 -22.107 1.00 95.38 306 THR A CA 1
ATOM 2268 C C . THR A 1 306 ? 18.345 9.711 -22.732 1.00 95.38 306 THR A C 1
ATOM 2270 O O . THR A 1 306 ? 19.018 9.724 -23.763 1.00 95.38 306 THR A O 1
ATOM 2273 N N . GLN A 1 307 ? 17.973 8.582 -22.129 1.00 92.75 307 GLN A N 1
ATOM 2274 C CA . GLN A 1 307 ? 18.106 7.243 -22.695 1.00 92.75 307 GLN A CA 1
ATOM 2275 C C . GLN A 1 307 ? 16.821 6.470 -22.419 1.00 92.75 307 GLN A C 1
ATOM 2277 O O . GLN A 1 307 ? 16.357 6.444 -21.284 1.00 92.75 307 GLN A O 1
ATOM 2282 N N . ASP A 1 308 ? 16.250 5.823 -23.432 1.00 91.06 308 ASP A N 1
ATOM 2283 C CA . ASP A 1 308 ? 15.037 5.019 -23.243 1.00 91.06 308 ASP A CA 1
ATOM 2284 C C . ASP A 1 308 ? 15.321 3.712 -22.493 1.00 91.06 308 ASP A C 1
ATOM 2286 O O . ASP A 1 308 ? 14.528 3.302 -21.650 1.00 91.06 308 ASP A O 1
ATOM 2290 N N . TYR A 1 309 ? 16.480 3.100 -22.750 1.00 90.06 309 TYR A N 1
ATOM 2291 C CA . TYR A 1 309 ? 16.931 1.872 -22.101 1.00 90.06 309 TYR A CA 1
ATOM 2292 C C . TYR A 1 309 ? 18.368 2.038 -21.610 1.00 90.06 309 TYR A C 1
ATOM 2294 O O . TYR A 1 309 ? 19.251 2.374 -22.402 1.00 90.06 309 TYR A O 1
ATOM 2302 N N . CYS A 1 310 ? 18.617 1.754 -20.333 1.00 88.75 310 CYS A N 1
ATOM 2303 C CA . CYS A 1 310 ? 19.955 1.780 -19.744 1.00 88.75 310 CYS A CA 1
ATOM 2304 C C . CYS A 1 310 ? 20.293 0.405 -19.182 1.00 88.75 310 CYS A C 1
ATOM 2306 O O . CYS A 1 310 ? 19.552 -0.154 -18.383 1.00 88.75 310 CYS A O 1
ATOM 2308 N N . THR A 1 311 ? 21.438 -0.141 -19.573 1.00 73.88 311 THR A N 1
ATOM 2309 C CA . THR A 1 311 ? 21.904 -1.450 -19.102 1.00 73.88 311 THR A CA 1
ATOM 2310 C C . THR A 1 311 ? 23.296 -1.313 -18.497 1.00 73.88 311 THR A C 1
ATOM 2312 O O . THR A 1 311 ? 24.061 -0.428 -18.888 1.00 73.88 311 THR A O 1
ATOM 2315 N N . PHE A 1 312 ? 23.649 -2.188 -17.549 1.00 61.25 312 PHE A N 1
ATOM 2316 C CA . PHE A 1 312 ? 25.025 -2.270 -17.035 1.00 61.25 312 PHE A CA 1
ATOM 2317 C C . PHE A 1 312 ? 26.014 -2.895 -18.037 1.00 61.25 312 PHE A C 1
ATOM 2319 O O . PHE A 1 312 ? 27.219 -2.680 -17.929 1.00 61.25 312 PHE A O 1
ATOM 2326 N N . ALA A 1 313 ? 25.524 -3.610 -19.050 1.00 47.56 313 ALA A N 1
ATOM 2327 C CA . ALA A 1 313 ? 26.287 -4.021 -20.221 1.00 47.56 313 ALA A CA 1
ATOM 2328 C C . ALA A 1 313 ? 25.316 -4.374 -21.355 1.00 47.56 313 ALA A C 1
ATOM 2330 O O . ALA A 1 313 ? 24.334 -5.080 -21.142 1.00 47.56 313 ALA A O 1
ATOM 2331 N N . VAL A 1 314 ? 25.603 -3.900 -22.565 1.00 43.41 314 VAL A N 1
ATOM 2332 C CA . VAL A 1 314 ? 24.805 -4.173 -23.764 1.00 43.41 314 VAL A CA 1
ATOM 2333 C C . VAL A 1 314 ? 24.833 -5.677 -24.073 1.00 43.41 314 VAL A C 1
ATOM 2335 O O . VAL A 1 314 ? 25.840 -6.182 -24.562 1.00 43.41 314 VAL A O 1
ATOM 2338 N N . GLN A 1 315 ? 23.730 -6.391 -23.854 1.00 49.59 315 GLN A N 1
ATOM 2339 C CA . GLN A 1 315 ? 23.418 -7.600 -24.621 1.00 49.59 315 GLN A CA 1
ATOM 2340 C C . GLN A 1 315 ? 22.350 -7.198 -25.634 1.00 49.59 315 GLN A C 1
ATOM 2342 O O . GLN A 1 315 ? 21.190 -6.975 -25.302 1.00 49.59 315 GLN A O 1
ATOM 2347 N N . SER A 1 316 ? 22.772 -7.022 -26.886 1.00 54.19 316 SER A N 1
ATOM 2348 C CA . SER A 1 316 ? 21.829 -6.968 -28.002 1.00 54.19 316 SER A CA 1
ATOM 2349 C C . SER A 1 316 ? 21.005 -8.267 -27.988 1.00 54.19 316 SER A C 1
ATOM 2351 O O . SER A 1 316 ? 21.603 -9.315 -27.754 1.00 54.19 316 SER A O 1
ATOM 2353 N N . PRO A 1 317 ? 19.689 -8.256 -28.292 1.00 57.91 317 PRO A N 1
ATOM 2354 C CA . PRO A 1 317 ? 18.893 -9.485 -28.453 1.00 57.91 317 PRO A CA 1
ATOM 2355 C C . PRO A 1 317 ? 19.471 -10.423 -29.529 1.00 57.91 317 PRO A C 1
ATOM 2357 O O . PRO A 1 317 ? 19.140 -11.606 -29.600 1.00 57.91 317 PRO A O 1
ATOM 2360 N N . TRP A 1 318 ? 20.368 -9.886 -30.358 1.00 66.81 318 TRP A N 1
ATOM 2361 C CA . TRP A 1 318 ? 21.239 -10.618 -31.257 1.00 66.81 318 TRP A CA 1
ATOM 2362 C C . TRP A 1 318 ? 22.696 -10.182 -31.004 1.00 66.81 318 TRP A C 1
ATOM 2364 O O . TRP A 1 318 ? 23.222 -9.320 -31.715 1.00 66.81 318 TRP A O 1
ATOM 2374 N N . PRO A 1 319 ? 23.356 -10.704 -29.954 1.00 61.50 319 PRO A N 1
ATOM 2375 C CA . PRO A 1 319 ? 24.638 -10.177 -29.477 1.00 61.50 319 PRO A CA 1
ATOM 2376 C C . PRO A 1 319 ? 25.804 -10.489 -30.421 1.00 61.50 319 PRO A C 1
ATOM 2378 O O . PRO A 1 319 ? 26.831 -9.815 -30.392 1.00 61.50 319 PRO A O 1
ATOM 2381 N N . MET A 1 320 ? 25.646 -11.492 -31.288 1.00 65.12 320 MET A N 1
ATOM 2382 C CA . MET A 1 320 ? 26.641 -11.902 -32.275 1.00 65.12 320 MET A CA 1
ATOM 2383 C C . MET A 1 320 ? 25.990 -12.615 -33.464 1.00 65.12 320 MET A C 1
ATOM 2385 O O . MET A 1 320 ? 24.800 -12.937 -33.428 1.00 65.12 320 MET A O 1
ATOM 2389 N N . SER A 1 321 ? 26.766 -12.875 -34.525 1.00 70.25 321 SER A N 1
ATOM 2390 C CA . SER A 1 321 ? 26.286 -13.646 -35.679 1.00 70.25 321 SER A CA 1
ATOM 2391 C C . SER A 1 321 ? 25.641 -14.946 -35.207 1.00 70.25 321 SER A C 1
ATOM 2393 O O . SER A 1 321 ? 26.212 -15.663 -34.391 1.00 70.25 321 SER A O 1
ATOM 2395 N N . HIS A 1 322 ? 24.434 -15.226 -35.698 1.00 72.50 322 HIS A N 1
ATOM 2396 C CA . HIS A 1 322 ? 23.658 -16.404 -35.312 1.00 72.50 322 HIS A CA 1
ATOM 2397 C C . HIS A 1 322 ? 23.366 -16.535 -33.791 1.00 72.50 322 HIS A C 1
ATOM 2399 O O . HIS A 1 322 ? 23.264 -17.647 -33.265 1.00 72.50 322 HIS A O 1
ATOM 2405 N N . GLN A 1 323 ? 23.156 -15.402 -33.116 1.00 69.50 323 GLN A N 1
ATOM 2406 C CA . GLN A 1 323 ? 22.558 -15.245 -31.782 1.00 69.50 323 GLN A CA 1
ATOM 2407 C C . GLN A 1 323 ? 23.421 -15.668 -30.579 1.00 69.50 323 GLN A C 1
ATOM 2409 O O . GLN A 1 323 ? 23.455 -14.933 -29.601 1.00 69.50 323 GLN A O 1
ATOM 2414 N N . ASN A 1 324 ? 24.153 -16.779 -30.623 1.00 70.62 324 ASN A N 1
ATOM 2415 C CA . ASN A 1 324 ? 24.963 -17.256 -29.490 1.00 70.62 324 ASN A CA 1
ATOM 2416 C C . ASN A 1 324 ? 26.346 -17.746 -29.924 1.00 70.62 324 ASN A C 1
ATOM 2418 O O . ASN A 1 324 ? 26.626 -17.860 -31.113 1.00 70.62 324 ASN A O 1
ATOM 2422 N N . ALA A 1 325 ? 27.215 -18.070 -28.959 1.00 75.25 325 ALA A N 1
ATOM 2423 C CA . ALA A 1 325 ? 28.577 -18.553 -29.216 1.00 75.25 325 ALA A CA 1
ATOM 2424 C C . ALA A 1 325 ? 28.620 -19.849 -30.051 1.00 75.25 325 ALA A C 1
ATOM 2426 O O . ALA A 1 325 ? 29.631 -20.163 -30.676 1.00 75.25 325 ALA A O 1
ATOM 2427 N N . GLN A 1 326 ? 27.517 -20.596 -30.067 1.00 80.44 326 GLN A N 1
ATOM 2428 C CA . GLN A 1 326 ? 27.317 -21.807 -30.854 1.00 80.44 326 GLN A CA 1
ATOM 2429 C C . GLN A 1 326 ? 26.779 -21.518 -32.266 1.00 80.44 326 GLN A C 1
ATOM 2431 O O . GLN A 1 326 ? 26.624 -22.447 -33.057 1.00 80.44 326 GLN A O 1
ATOM 2436 N N . HIS A 1 327 ? 26.500 -20.255 -32.593 1.00 78.25 327 HIS A N 1
ATOM 2437 C CA . HIS A 1 327 ? 25.970 -19.793 -33.871 1.00 78.25 327 HIS A CA 1
ATOM 2438 C C . HIS A 1 327 ? 24.700 -20.538 -34.329 1.00 78.25 327 HIS A C 1
ATOM 2440 O O . HIS A 1 327 ? 24.563 -20.899 -35.503 1.00 78.25 327 HIS A O 1
ATOM 2446 N N . THR A 1 328 ? 23.749 -20.761 -33.419 1.00 81.00 328 THR A N 1
ATOM 2447 C CA . THR A 1 328 ? 22.532 -21.542 -33.723 1.00 81.00 328 THR A CA 1
ATOM 2448 C C . THR A 1 328 ? 21.556 -20.859 -34.686 1.00 81.00 328 THR A C 1
ATOM 2450 O O . THR A 1 328 ? 20.820 -21.548 -35.386 1.00 81.00 328 THR A O 1
ATOM 2453 N N . GLY A 1 329 ? 21.521 -19.522 -34.724 1.00 77.38 329 GLY A N 1
ATOM 2454 C CA . GLY A 1 329 ? 20.570 -18.759 -35.543 1.00 77.38 329 GLY A CA 1
ATOM 2455 C C . GLY A 1 329 ? 19.114 -18.880 -35.081 1.00 77.38 329 GLY A C 1
ATOM 2456 O O . GLY A 1 329 ? 18.206 -18.505 -35.821 1.00 77.38 329 GLY A O 1
ATOM 2457 N N . LEU A 1 330 ? 18.887 -19.412 -33.878 1.00 77.88 330 LEU A N 1
ATOM 2458 C CA . LEU A 1 330 ? 17.563 -19.584 -33.297 1.00 77.88 330 LEU A CA 1
ATOM 2459 C C . LEU A 1 330 ? 17.234 -18.396 -32.395 1.00 77.88 330 LEU A C 1
ATOM 2461 O O . LEU A 1 330 ? 17.976 -18.075 -31.470 1.00 77.88 330 LEU A O 1
ATOM 2465 N N . SER A 1 331 ? 16.094 -17.767 -32.666 1.00 70.50 331 SER A N 1
ATOM 2466 C CA . SER A 1 331 ? 15.480 -16.821 -31.739 1.00 70.50 331 SER A CA 1
ATOM 2467 C C . SER A 1 331 ? 14.939 -17.587 -30.522 1.00 70.50 331 SER A C 1
ATOM 2469 O O . SER A 1 331 ? 14.272 -18.607 -30.723 1.00 70.50 331 SER A O 1
ATOM 2471 N N . PRO A 1 332 ? 15.160 -17.112 -29.280 1.00 65.44 332 PRO A N 1
ATOM 2472 C CA . PRO A 1 332 ? 14.487 -17.662 -28.100 1.00 65.44 332 PRO A CA 1
ATOM 2473 C C . PRO A 1 332 ? 12.981 -17.350 -28.107 1.00 65.44 332 PRO A C 1
ATOM 2475 O O . PRO A 1 332 ? 12.198 -18.037 -27.456 1.00 65.44 332 PRO A O 1
ATOM 2478 N N . PHE A 1 333 ? 12.561 -16.349 -28.886 1.00 68.56 333 PHE A N 1
ATOM 2479 C CA . PHE A 1 333 ? 11.162 -15.985 -29.062 1.00 68.56 333 PHE A CA 1
ATOM 2480 C C . PHE A 1 333 ? 10.524 -16.805 -30.190 1.00 68.56 333 PHE A C 1
ATOM 2482 O O . PHE A 1 333 ? 11.073 -16.827 -31.303 1.00 68.56 333 PHE A O 1
ATOM 2489 N N . PRO A 1 334 ? 9.361 -17.439 -29.953 1.00 70.62 334 PRO A N 1
ATOM 2490 C CA . PRO A 1 334 ? 8.601 -18.088 -31.009 1.00 70.62 334 PRO A CA 1
ATOM 2491 C C . PRO A 1 334 ? 8.122 -17.047 -32.028 1.00 70.62 334 PRO A C 1
ATOM 2493 O O . PRO A 1 334 ? 7.487 -16.052 -31.683 1.00 70.62 334 PRO A O 1
ATOM 2496 N N . GLY A 1 335 ? 8.435 -17.281 -33.303 1.00 72.88 335 GLY A N 1
ATOM 2497 C CA . GLY A 1 335 ? 7.920 -16.465 -34.400 1.00 72.88 335 GLY A CA 1
ATOM 2498 C C . GLY A 1 335 ? 6.412 -16.670 -34.616 1.00 72.88 335 GLY A C 1
ATOM 2499 O O . GLY A 1 335 ? 5.847 -17.668 -34.158 1.00 72.88 335 GLY A O 1
ATOM 2500 N N . PRO A 1 336 ? 5.739 -15.760 -35.341 1.00 78.00 336 PRO A N 1
ATOM 2501 C CA . PRO A 1 336 ? 4.323 -15.911 -35.661 1.00 78.00 336 PRO A CA 1
ATOM 2502 C C . PRO A 1 336 ? 4.070 -17.209 -36.442 1.00 78.00 336 PRO A C 1
ATOM 2504 O O . PRO A 1 336 ? 4.788 -17.528 -37.389 1.00 78.00 336 PRO A O 1
ATOM 2507 N N . THR A 1 337 ? 3.005 -17.934 -36.090 1.00 87.44 337 THR A N 1
ATOM 2508 C CA . THR A 1 337 ? 2.586 -19.176 -36.773 1.00 87.44 337 THR A CA 1
ATOM 2509 C C . THR A 1 337 ? 2.115 -18.943 -38.211 1.00 87.44 337 THR A C 1
ATOM 2511 O O . THR A 1 337 ? 2.129 -19.863 -39.026 1.00 87.44 337 THR A O 1
ATOM 2514 N N . ALA A 1 338 ? 1.738 -17.706 -38.536 1.00 89.06 338 ALA A N 1
ATOM 2515 C CA . ALA A 1 338 ? 1.434 -17.241 -39.881 1.00 89.06 338 ALA A CA 1
ATOM 2516 C C . ALA A 1 338 ? 2.119 -15.878 -40.110 1.00 89.06 338 ALA A C 1
ATOM 2518 O O . ALA A 1 338 ? 1.527 -14.838 -39.814 1.00 89.06 338 ALA A O 1
ATOM 2519 N N . PRO A 1 339 ? 3.380 -15.849 -40.581 1.00 86.12 339 PRO A N 1
ATOM 2520 C CA . PRO A 1 339 ? 4.086 -14.596 -40.815 1.00 86.12 339 PRO A CA 1
ATOM 2521 C C . PRO A 1 339 ? 3.428 -13.805 -41.952 1.00 86.12 339 PRO A C 1
ATOM 2523 O O . PRO A 1 339 ? 3.176 -14.333 -43.035 1.00 86.12 339 PRO A O 1
ATOM 2526 N N . VAL A 1 340 ? 3.190 -12.515 -41.714 1.00 88.75 340 VAL A N 1
ATOM 2527 C CA . VAL A 1 340 ? 2.755 -11.554 -42.735 1.00 88.75 340 VAL A CA 1
ATOM 2528 C C . VAL A 1 340 ? 3.948 -10.675 -43.095 1.00 88.75 340 VAL A C 1
ATOM 2530 O O . VAL A 1 340 ? 4.649 -10.180 -42.212 1.00 88.75 340 VAL A O 1
ATOM 2533 N N . LEU A 1 341 ? 4.192 -10.480 -44.392 1.00 88.88 341 LEU A N 1
ATOM 2534 C CA . LEU A 1 341 ? 5.257 -9.604 -44.876 1.00 88.88 341 LEU A CA 1
ATOM 2535 C C . LEU A 1 341 ? 5.008 -8.166 -44.392 1.00 88.88 341 LEU A C 1
ATOM 2537 O O . LEU A 1 341 ? 4.082 -7.509 -44.864 1.00 88.88 341 LEU A O 1
ATOM 2541 N N . LYS A 1 342 ? 5.837 -7.683 -43.460 1.00 79.31 342 LYS A N 1
ATOM 2542 C CA . LYS A 1 342 ? 5.740 -6.317 -42.917 1.00 79.31 342 LYS A CA 1
ATOM 2543 C C . LYS A 1 342 ? 6.316 -5.278 -43.879 1.00 79.31 342 LYS A C 1
ATOM 2545 O O . LYS A 1 342 ? 5.756 -4.196 -44.017 1.00 79.31 342 LYS A O 1
ATOM 2550 N N . TRP A 1 343 ? 7.423 -5.609 -44.541 1.00 87.56 343 TRP A N 1
ATOM 2551 C CA . TRP A 1 343 ? 8.093 -4.746 -45.509 1.00 87.56 343 TRP A CA 1
ATOM 2552 C C . TRP A 1 343 ? 9.003 -5.558 -46.434 1.00 87.56 343 TRP A C 1
ATOM 2554 O O . TRP A 1 343 ? 9.408 -6.673 -46.111 1.00 87.56 343 TRP A O 1
ATOM 2564 N N . SER A 1 344 ? 9.339 -4.978 -47.584 1.00 90.31 344 SER A N 1
ATOM 2565 C CA . SER A 1 344 ? 10.356 -5.491 -48.502 1.00 90.31 344 SER A CA 1
ATOM 2566 C C . SER A 1 344 ? 11.218 -4.337 -48.995 1.00 90.31 344 SER A C 1
ATOM 2568 O O . SER A 1 344 ? 10.683 -3.287 -49.351 1.00 90.31 344 SER A O 1
ATOM 2570 N N . PHE A 1 345 ? 12.527 -4.546 -49.057 1.00 89.69 345 PHE A N 1
ATOM 2571 C CA . PHE A 1 345 ? 13.491 -3.549 -49.507 1.00 89.69 345 PHE A CA 1
ATOM 2572 C C . PHE A 1 345 ? 14.419 -4.159 -50.564 1.00 89.69 345 PHE A C 1
ATOM 2574 O O . PHE A 1 345 ? 14.827 -5.312 -50.426 1.00 89.69 345 PHE A O 1
ATOM 2581 N N . GLN A 1 346 ? 14.740 -3.403 -51.619 1.00 93.44 346 GLN A N 1
ATOM 2582 C CA . GLN A 1 346 ? 15.623 -3.853 -52.697 1.00 93.44 346 GLN A CA 1
ATOM 2583 C C . GLN A 1 346 ? 16.998 -3.186 -52.587 1.00 93.44 346 GLN A C 1
ATOM 2585 O O . GLN A 1 346 ? 17.114 -1.966 -52.697 1.00 93.44 346 GLN A O 1
ATOM 2590 N N . THR A 1 347 ? 18.040 -4.000 -52.422 1.00 94.06 347 THR A N 1
ATOM 2591 C CA . THR A 1 347 ? 19.446 -3.584 -52.511 1.00 94.06 347 THR A CA 1
ATOM 2592 C C . THR A 1 347 ? 19.908 -3.527 -53.973 1.00 94.06 347 THR A C 1
ATOM 2594 O O . THR A 1 347 ? 19.287 -4.123 -54.857 1.00 94.06 347 THR A O 1
ATOM 2597 N N . SER A 1 348 ? 20.996 -2.799 -54.252 1.00 95.06 348 SER A N 1
ATOM 2598 C CA . SER A 1 348 ? 21.584 -2.719 -55.605 1.00 95.06 348 SER A CA 1
ATOM 2599 C C . SER A 1 348 ? 22.658 -3.786 -55.857 1.00 95.06 348 SER A C 1
ATOM 2601 O O . SER A 1 348 ? 23.098 -3.965 -56.992 1.00 95.06 348 SER A O 1
ATOM 2603 N N . GLY A 1 349 ? 23.057 -4.506 -54.809 1.00 95.06 349 GLY A N 1
ATOM 2604 C CA . GLY A 1 349 ? 23.964 -5.648 -54.827 1.00 95.06 349 GLY A CA 1
ATOM 2605 C C . GLY A 1 349 ? 23.384 -6.855 -54.090 1.00 95.06 349 GLY A C 1
ATOM 2606 O O . GLY A 1 349 ? 22.262 -6.825 -53.578 1.00 95.06 349 GLY A O 1
ATOM 2607 N N . GLN A 1 350 ? 24.151 -7.941 -54.067 1.00 95.50 350 GLN A N 1
ATOM 2608 C CA . GLN A 1 350 ? 23.797 -9.177 -53.370 1.00 95.50 350 GLN A CA 1
ATOM 2609 C C . GLN A 1 350 ? 23.932 -9.003 -51.855 1.00 95.50 350 GLN A C 1
ATOM 2611 O O . GLN A 1 350 ? 24.870 -8.372 -51.376 1.00 95.50 350 GLN A O 1
ATOM 2616 N N . VAL A 1 351 ? 23.020 -9.613 -51.101 1.00 92.62 351 VAL A N 1
ATOM 2617 C CA . VAL A 1 351 ? 23.127 -9.742 -49.643 1.00 92.62 351 VAL A CA 1
ATOM 2618 C C . VAL A 1 351 ? 23.733 -11.111 -49.347 1.00 92.62 351 VAL A C 1
ATOM 2620 O O . VAL A 1 351 ? 23.057 -12.129 -49.469 1.00 92.62 351 VAL A O 1
ATOM 2623 N N . GLU A 1 352 ? 25.025 -11.137 -49.023 1.00 86.75 352 GLU A N 1
ATOM 2624 C CA . GLU A 1 352 ? 25.766 -12.380 -48.746 1.00 86.75 352 GLU A CA 1
ATOM 2625 C C . GLU A 1 352 ? 25.912 -12.670 -47.244 1.00 86.75 352 GLU A C 1
ATOM 2627 O O . GLU A 1 352 ? 26.127 -13.815 -46.849 1.00 86.75 352 GLU A O 1
ATOM 2632 N N . ALA A 1 353 ? 25.787 -11.643 -46.400 1.00 81.75 353 ALA A N 1
ATOM 2633 C CA . ALA A 1 353 ? 25.889 -11.760 -44.949 1.00 81.75 353 ALA A CA 1
ATOM 2634 C C . ALA A 1 353 ? 24.509 -11.944 -44.300 1.00 81.75 353 ALA A C 1
ATOM 2636 O O . ALA A 1 353 ? 23.508 -11.404 -44.773 1.00 81.75 353 ALA A O 1
ATOM 2637 N N . ALA A 1 354 ? 24.466 -12.668 -43.178 1.00 81.31 354 ALA A N 1
ATOM 2638 C CA . ALA A 1 354 ? 23.269 -12.726 -42.347 1.00 81.31 354 ALA A CA 1
ATOM 2639 C C . ALA A 1 354 ? 22.936 -11.318 -41.804 1.00 81.31 354 ALA A C 1
ATOM 2641 O O . ALA A 1 354 ? 23.847 -10.629 -41.335 1.00 81.31 354 ALA A O 1
ATOM 2642 N N . PRO A 1 355 ? 21.664 -10.878 -41.854 1.00 82.12 355 PRO A N 1
ATOM 2643 C CA . PRO A 1 355 ? 21.262 -9.603 -41.274 1.00 82.12 355 PRO A CA 1
ATOM 2644 C C . PRO A 1 355 ? 21.449 -9.617 -39.752 1.00 82.12 355 PRO A C 1
ATOM 2646 O O . PRO A 1 355 ? 21.280 -10.652 -39.105 1.00 82.12 355 PRO A O 1
ATOM 2649 N N . ALA A 1 356 ? 21.779 -8.460 -39.182 1.00 77.94 356 ALA A N 1
ATOM 2650 C CA . ALA A 1 356 ? 21.892 -8.272 -37.739 1.00 77.94 356 ALA A CA 1
ATOM 2651 C C . ALA A 1 356 ? 20.742 -7.403 -37.229 1.00 77.94 356 ALA A C 1
ATOM 2653 O O . ALA A 1 356 ? 20.321 -6.469 -37.907 1.00 77.94 356 ALA A O 1
ATOM 2654 N N . VAL A 1 357 ? 20.247 -7.692 -36.028 1.00 75.38 357 VAL A N 1
ATOM 2655 C CA . VAL A 1 357 ? 19.198 -6.898 -35.378 1.00 75.38 357 VAL A CA 1
ATOM 2656 C C . VAL A 1 357 ? 19.788 -6.233 -34.144 1.00 75.38 357 VAL A C 1
ATOM 2658 O O . VAL A 1 357 ? 20.404 -6.902 -33.319 1.00 75.38 357 VAL A O 1
ATOM 2661 N N . GLY A 1 358 ? 19.596 -4.924 -34.015 1.00 67.31 358 GLY A N 1
ATOM 2662 C CA . GLY A 1 358 ? 20.018 -4.162 -32.843 1.00 67.31 358 GLY A CA 1
ATOM 2663 C C . GLY A 1 358 ? 19.161 -2.914 -32.686 1.00 67.31 358 GLY A C 1
ATOM 2664 O O . GLY A 1 358 ? 18.863 -2.251 -33.675 1.00 67.31 358 GLY A O 1
ATOM 2665 N N . ASN A 1 359 ? 18.733 -2.611 -31.457 1.00 65.75 359 ASN A N 1
ATOM 2666 C CA . ASN A 1 359 ? 17.890 -1.447 -31.142 1.00 65.75 359 ASN A CA 1
ATOM 2667 C C . ASN A 1 359 ? 16.649 -1.311 -32.052 1.00 65.75 359 ASN A C 1
ATOM 2669 O O . ASN A 1 359 ? 16.292 -0.212 -32.466 1.00 65.75 359 ASN A O 1
ATOM 2673 N N . GLY A 1 360 ? 16.016 -2.433 -32.413 1.00 69.19 360 GLY A N 1
ATOM 2674 C CA . GLY A 1 360 ? 14.829 -2.449 -33.277 1.00 69.19 360 GLY A CA 1
ATOM 2675 C C . GLY A 1 360 ? 15.085 -2.180 -34.767 1.00 69.19 360 GLY A C 1
ATOM 2676 O O . GLY A 1 360 ? 14.124 -2.130 -35.529 1.00 69.19 360 GLY A O 1
ATOM 2677 N N . ILE A 1 361 ? 16.346 -2.044 -35.190 1.00 78.88 361 ILE A N 1
ATOM 2678 C CA . ILE A 1 361 ? 16.759 -1.802 -36.580 1.00 78.88 361 ILE A CA 1
ATOM 2679 C C . ILE A 1 361 ? 17.372 -3.077 -37.164 1.00 78.88 361 ILE A C 1
ATOM 2681 O O . ILE A 1 361 ? 18.124 -3.782 -36.478 1.00 78.88 361 ILE A O 1
ATOM 2685 N N . ILE A 1 362 ? 17.077 -3.364 -38.439 1.00 84.44 362 ILE A N 1
ATOM 2686 C CA . ILE A 1 362 ? 17.727 -4.455 -39.174 1.00 84.44 362 ILE A CA 1
ATOM 2687 C C . ILE A 1 362 ? 18.883 -3.900 -40.004 1.00 84.44 362 ILE A C 1
ATOM 2689 O O . ILE A 1 362 ? 18.695 -3.086 -40.904 1.00 84.44 362 ILE A O 1
ATOM 2693 N N . TYR A 1 363 ? 20.088 -4.386 -39.733 1.00 86.19 363 TYR A N 1
ATOM 2694 C CA . TYR A 1 363 ? 21.298 -4.032 -40.460 1.00 86.19 363 TYR A CA 1
ATOM 2695 C C . TYR A 1 363 ? 21.625 -5.091 -41.510 1.00 86.19 363 TYR A C 1
ATOM 2697 O O . TYR A 1 363 ? 21.774 -6.274 -41.192 1.00 86.19 363 TYR A O 1
ATOM 2705 N N . VAL A 1 364 ? 21.763 -4.664 -42.766 1.00 90.50 364 VAL A N 1
ATOM 2706 C CA . VAL A 1 364 ? 21.988 -5.548 -43.917 1.00 90.50 364 VAL A CA 1
ATOM 2707 C C . VAL A 1 364 ? 23.169 -5.050 -44.744 1.00 90.50 364 VAL A C 1
ATOM 2709 O O . VAL A 1 364 ? 23.124 -3.957 -45.304 1.00 90.50 364 VAL A O 1
ATOM 2712 N N . GLY A 1 365 ? 24.234 -5.848 -44.839 1.00 91.31 365 GLY A N 1
ATOM 2713 C CA . GLY A 1 365 ? 25.371 -5.563 -45.721 1.00 91.31 365 GLY A CA 1
ATOM 2714 C C . GLY A 1 365 ? 25.116 -6.045 -47.150 1.00 91.31 365 GLY A C 1
ATOM 2715 O O . GLY A 1 365 ? 24.634 -7.162 -47.344 1.00 91.31 365 GLY A O 1
ATOM 2716 N N . SER A 1 366 ? 25.460 -5.224 -48.144 1.00 94.56 366 SER A N 1
ATOM 2717 C CA . SER A 1 366 ? 25.296 -5.533 -49.570 1.00 94.56 366 SER A CA 1
ATOM 2718 C C . SER A 1 366 ? 26.616 -5.430 -50.335 1.00 94.56 366 SER A C 1
ATOM 2720 O O . SER A 1 366 ? 27.467 -4.588 -50.037 1.00 94.56 366 SER A O 1
ATOM 2722 N N . THR A 1 367 ? 26.777 -6.246 -51.379 1.00 96.31 367 THR A N 1
ATOM 2723 C CA . THR A 1 367 ? 27.939 -6.188 -52.281 1.00 96.31 367 THR A CA 1
ATOM 2724 C C . THR A 1 367 ? 27.959 -4.942 -53.174 1.00 96.31 367 THR A C 1
ATOM 2726 O O . THR A 1 367 ? 28.955 -4.699 -53.851 1.00 96.31 367 THR A O 1
ATOM 2729 N N . ASP A 1 368 ? 26.916 -4.103 -53.137 1.00 95.62 368 ASP A N 1
ATOM 2730 C CA . ASP A 1 368 ? 26.949 -2.749 -53.721 1.00 95.62 368 ASP A CA 1
ATOM 2731 C C . ASP A 1 368 ? 27.796 -1.747 -52.916 1.00 95.62 368 ASP A C 1
ATOM 2733 O O . ASP A 1 368 ? 27.931 -0.591 -53.318 1.00 95.62 368 ASP A O 1
ATOM 2737 N N . GLY A 1 369 ? 28.388 -2.188 -51.803 1.00 94.69 369 GLY A N 1
ATOM 2738 C CA . GLY A 1 369 ? 29.260 -1.378 -50.960 1.00 94.69 369 GLY A CA 1
ATOM 2739 C C . GLY A 1 369 ? 28.531 -0.613 -49.856 1.00 94.69 369 GLY A C 1
ATOM 2740 O O . GLY A 1 369 ? 29.189 0.134 -49.133 1.00 94.69 369 GLY A O 1
ATOM 2741 N N . ASN A 1 370 ? 27.215 -0.795 -49.693 1.00 95.25 370 ASN A N 1
ATOM 2742 C CA . ASN A 1 370 ? 26.435 -0.138 -48.644 1.00 95.25 370 ASN A CA 1
ATOM 2743 C C . ASN A 1 370 ? 26.042 -1.094 -47.507 1.00 95.25 370 ASN A C 1
ATOM 2745 O O . ASN A 1 370 ? 25.784 -2.284 -47.707 1.00 95.25 370 ASN A O 1
ATOM 2749 N N . LEU A 1 371 ? 25.946 -0.526 -46.302 1.00 91.81 371 LEU A N 1
ATOM 2750 C CA . LEU A 1 371 ? 25.275 -1.114 -45.144 1.00 91.81 371 LEU A CA 1
ATOM 2751 C C . LEU A 1 371 ? 23.922 -0.415 -44.978 1.00 91.81 371 LEU A C 1
ATOM 2753 O O . LEU A 1 371 ? 23.870 0.791 -44.743 1.00 91.81 371 LEU A O 1
ATOM 2757 N N . TYR A 1 372 ? 22.837 -1.168 -45.110 1.00 91.06 372 TYR A N 1
ATOM 2758 C CA . TYR A 1 372 ? 21.472 -0.676 -44.972 1.00 91.06 372 TYR A CA 1
ATOM 2759 C C . TYR A 1 372 ? 20.998 -0.819 -43.527 1.00 91.06 372 TYR A C 1
ATOM 2761 O O . TYR A 1 372 ? 21.212 -1.863 -42.919 1.00 91.06 372 TYR A O 1
ATOM 2769 N N . ALA A 1 373 ? 20.345 0.217 -43.002 1.00 90.88 373 ALA A N 1
ATOM 2770 C CA . ALA A 1 373 ? 19.614 0.204 -41.739 1.00 90.88 373 ALA A CA 1
ATOM 2771 C C . ALA A 1 373 ? 18.122 0.332 -42.074 1.00 90.88 373 ALA A C 1
ATOM 2773 O O . ALA A 1 373 ? 17.704 1.373 -42.589 1.00 90.88 373 ALA A O 1
ATOM 2774 N N . LEU A 1 374 ? 17.376 -0.757 -41.882 1.00 87.19 374 LEU A N 1
ATOM 2775 C CA . LEU A 1 374 ? 15.995 -0.951 -42.334 1.00 87.19 374 LEU A CA 1
ATOM 2776 C C . LEU A 1 374 ? 15.002 -0.981 -41.176 1.00 87.19 374 LEU A C 1
ATOM 2778 O O . LEU A 1 374 ? 15.354 -1.553 -40.113 1.00 87.19 374 LEU A O 1
#

Foldseek 3Di:
DDDDDDDDDDPDPPDQPPQADEDEAAEAAEQVSLDVNSQFPFFNLDPVTATERERHEYAEAAERYEHEDYPGAYEYEHYEAAYLEFYEYYNEENYEYENYEAYHLERYEYYCYEHYEYEHYEAEHLERYEYELYEHYEYEHYEAEHAPERYEYENYEHYEQYQYEYEYLYAYAYEHYENYEYENYEYEHQWNEAYYCYENYEHEQYAQAYAHERYHYENYEQYEYENYEQEDHNHYESYEYANYAHYEHAQYEQYDELEDYEYEHQHFNYHHAHYEFAQYCEDYEYEPNHDVVRYHHDHYHYYHHVYDYHYPDDDFLQNDQCRDPVSVVDRPDDDDPDDDDPDDDDDPADQPGDWDDGPNWIWTDGPVGDIDTD

Sequence (374 aa):
MTLVPAITSLSRVHAASTGLQPHTSILINGNDEFTQDNGVTEGSGAINDPYVITGWNIQTYNNGIEIANTTAYFTITDVTVSGFNGIVLSSAQNGVVQNSQIYGEKGIRVEDSQDFQITGNTISGDIGLSLYTSTSFDVSYNALQGGAFTIRGSYLSNASFVGNTGGAEEGIELDHLSSLLISQNQLFGHESIHVESCADTTIDSNNASAHDDGVYIANCDNIQVSNNDASNIAYGPGIYLVDSDGITITSNILSNNPEGIRLVDHSTGNYITTNTISNNQCGIRTDSTSTPDQNYVADNTLTGNTQDYCTFAVQSPWPMSHQNAQHTGLSPFPGPTAPVLKWSFQTSGQVEAAPAVGNGIIYVGSTDGNLYAL

Mean predicted aligned error: 10.81 Å

Solvent-accessible surface area (backbone atoms only — not comparable to full-atom values): 17264 Å² total; per-residue (Å²): 140,77,85,82,78,83,84,73,89,74,91,68,86,73,72,78,76,89,76,58,40,82,43,71,63,28,67,26,75,25,65,87,38,74,32,62,92,44,50,33,75,47,63,79,26,38,92,94,36,35,26,30,33,56,44,34,32,24,74,49,81,46,57,15,38,35,40,26,59,25,76,40,20,32,35,41,34,51,31,37,28,32,15,43,28,6,34,39,38,34,43,25,26,40,37,36,41,28,56,25,41,28,27,20,50,32,5,33,39,39,30,57,25,34,49,32,38,41,33,50,25,41,27,25,18,40,30,7,34,38,42,32,51,29,36,45,35,40,40,29,44,27,42,26,38,20,46,59,23,18,31,39,36,34,45,37,32,52,30,38,42,35,45,28,35,37,27,21,49,26,10,36,41,37,33,45,35,33,44,34,38,42,28,48,26,44,26,33,18,37,34,13,33,36,43,28,48,28,32,54,28,37,41,33,45,26,40,18,38,11,42,34,29,9,37,37,39,29,52,28,37,48,32,40,38,30,49,27,37,19,33,59,18,71,70,25,26,14,33,36,38,32,42,28,33,47,34,37,39,32,49,26,39,18,29,48,14,48,20,16,32,36,29,27,68,52,20,26,61,26,37,41,31,52,24,42,26,28,47,9,56,21,23,36,35,27,36,88,60,14,35,71,88,48,27,49,73,47,78,53,49,72,45,77,32,76,31,59,69,40,61,77,61,92,72,44,97,39,64,45,77,36,43,44,100,82,48,73,62,64,70,94,63,85,72,69,97,75,79,72,90,86,77,86,84,86,72,92,36,57,71,85,59,84,70,45,50,49,98,91,32,40,38,39,52,31,72,64,77,49,75,43,81,89

Nearest PDB structures (foldseek):
  7znq-assembly1_D  TM=7.134E-01  e=3.522E-04  Stutzerimonas stutzeri ATCC 14405 = CCUG 16156
  8hui-assembly1_B  TM=6.071E-01  e=4.379E-03  Streptomyces peucetius subsp. caesius ATCC 27952
  5zks-assembly1_A  TM=4.876E-01  e=1.830E-03  Pseudarthrobacter chlorophenolicus A6
  5zl4-assembly1_A  TM=4.492E-01  e=1.830E-03  Pseudarthrobacter chlorophenolicus A6

Secondary structure (DSSP, 8-state):
--PPPP-----------TTPEEE--EEEESGGG-SGGGTEEE--SBTTB-EEEESEEEE-SS-SEEEEEE-S-EEEES-EEESSEEEEEEEEBSEEEES-EEESSEEEEEES-EEEEEES-EEESSEEEEEEEEEEEEEES-EEE-SSEEEEEEEEEEEEEES-EEESSEEEEEEEEEEEEEES-EEESSEEEEEEEEES-EEES-B---SSEEEEEES-BS-EEES-B----SSSEEEEEES-BS-EEES-EEESSSEEEEEETT--S-EEES-EEES-SEEEEE-SSS-TTSSEEES-EEES-SEEEEESS---SS-STTSSTT-----SSPPPSS---------SS---SPPEEETTEEEEE-TTS-EEE-

Radius of gyration: 27.07 Å; Cα contacts (8 Å, |Δi|>4): 1158; chains: 1; bounding box: 58×44×88 Å